Protein AF-A0A382I584-F1 (afdb_monomer_lite)

pLDDT: mean 84.05, std 13.61, range [37.41, 98.75]

InterPro domains:
  IPR018973 MrfA-like Zn-binding domain [PF09369] (284-383)
  IPR047721 DISARM protein DrmB [NF038324] (3-405)

Sequence (420 aa):
MGCPGRQPWQGGPGGTCGEEPLVVQRGASNVHYAQMESALDIPPGSDYDPAVSLGELIQTHGMFPALIACISPDGNENLAFRTVLETMLEDLTKQDVVATAEDIRRVAFGIWNVNQGNPPVPQGDQRIDWEEWLAFLKPQDGMHPRPNFITEQADLAGPNGAIHRGFLGPLSELIDSVVLARTLREIRVLKGFSRLYPPGDDPTGDGAEIRMVSPSLGRPMNWLPANETRGEGIFVQLNEEHLVEWENQGEVRERVDRVAGRLAGSRRAWLPAATPRLIAIHSLAHLLIRELIFECGYESASLRERLYVDDSEDTPMAGFLIYTASGTTEGSLGGLVRQGDPPRFARTVLSALHRATWCPADPVCSENAGGLDSLNFAACHACSLVSETSCEHSNLLLDRDLVVGELGLARNVVRAIQGG

Organism: NCBI:txid408172

Secondary structure (DSSP, 8-state):
----S--TT--S------SPPPP--TT-GGG-EEEEEEEE--TTTS---HHHHHHHHHHHSTTHHHHHHTB-TTS-B-HHHHHHHHHHHHHHHHTT----HHHHHHHHHHHHHHHTT-PPPPPS---HHHHHHHHHHS---S--SSTT-EEEEEPSS-STTSS-HHHHHHHHHHEEEEEEEEEEEEEEEEEEEESSS-SSB-TTSSSPBP-PBPSSSSS--SS--EEEEEEEEEEEEE-HHHHHHHHT-HHHHHHHHHHHHHHHTSS-TTSPP--HHHHHHHHHHHHHHHHHHHHH---TTSEEEEEEEE--SSS-EEEEEEEE----GGGTTTTTGGGGSTTHHHHHHHHHHHHHT--TTTTHHHHSEESGGG-EES--TTTT---TTT-TTTT-S--THHHHSTT-TTHHHHHHHHH-

Foldseek 3Di:
DFDQQDDPPFPDRHDGDPDDDDDDDDPPPQAKFFDKDKFWCDPPVNPPDLLNVVLVVLCPPPLLVVLLVQQDPVRDHDPSNVVSLVVSVVVCVVVVHDDDSVSSSVSSSQVSCVVVVRHDDDDDPDDRLLVVLVCQVPADDDDDPDLQWHKDWADQCPDPPLDDPLQVVLVCLWFVTKMKRLKIKMKMFTQAIFHNAHWDADPVDPRDTGDGDGPDSPDDDPDTDIDMAMWIKMKIATDPVLVVVLQPDPVLVVVQVVLQVLVVVDSPPVDDRRGLLVQQQLQLLQLLLVLLCVQLVPDLLQKAKDDNQDPDPVRHGRIMMIMTDHRDPVRNPCSRSVCSHPNNVSVSSLVSLLQLVDFPPPPCQQVAQDDPSSQEGSDDPRHGDTPLNRYPRSRGSYDSCCDRNCSHSSVSSNCSSVVD

Radius of gyration: 25.74 Å; chains: 1; bounding box: 71×54×65 Å

Structure (mmCIF, N/CA/C/O backbone):
data_AF-A0A382I584-F1
#
_entry.id   AF-A0A382I584-F1
#
loop_
_atom_site.group_PDB
_atom_site.id
_atom_site.type_symbol
_atom_site.label_atom_id
_atom_site.label_alt_id
_atom_site.label_comp_id
_atom_site.label_asym_id
_atom_site.label_entity_id
_atom_site.label_seq_id
_atom_site.pdbx_PDB_ins_code
_atom_site.Cartn_x
_atom_site.Cartn_y
_atom_site.Cartn_z
_atom_site.occupancy
_atom_site.B_iso_or_equiv
_atom_site.auth_seq_id
_atom_site.auth_comp_id
_atom_site.auth_asym_id
_atom_site.auth_atom_id
_atom_site.pdbx_PDB_model_num
ATOM 1 N N . MET A 1 1 ? -12.063 -23.395 -36.567 1.00 60.12 1 MET A N 1
ATOM 2 C CA . MET A 1 1 ? -11.094 -22.300 -36.804 1.00 60.12 1 MET A CA 1
ATOM 3 C C . MET A 1 1 ? -9.775 -22.745 -36.205 1.00 60.12 1 MET A C 1
ATOM 5 O O . MET A 1 1 ? -9.782 -23.108 -35.040 1.00 60.12 1 MET A O 1
ATOM 9 N N . GLY A 1 2 ? -8.698 -22.818 -36.988 1.00 70.31 2 GLY A N 1
ATOM 10 C CA . GLY A 1 2 ? -7.374 -23.175 -36.462 1.00 70.31 2 GLY A CA 1
ATOM 11 C C . GLY A 1 2 ? -6.705 -21.971 -35.801 1.00 70.31 2 GLY A C 1
ATOM 12 O O . GLY A 1 2 ? -6.900 -20.841 -36.254 1.00 70.31 2 GLY A O 1
ATOM 13 N N . CYS A 1 3 ? -5.936 -22.200 -34.736 1.00 75.88 3 CYS A N 1
ATOM 14 C CA . CYS A 1 3 ? -5.139 -21.154 -34.109 1.00 75.88 3 CYS A CA 1
ATOM 15 C C . CYS A 1 3 ? -3.955 -20.792 -35.028 1.00 75.88 3 CYS A C 1
ATOM 17 O O . CYS A 1 3 ? -3.163 -21.671 -35.369 1.00 75.88 3 CYS A O 1
ATOM 19 N N . PRO A 1 4 ? -3.783 -19.516 -35.418 1.00 74.69 4 PRO A N 1
ATOM 20 C CA . PRO A 1 4 ? -2.676 -19.092 -36.275 1.00 74.69 4 PRO A CA 1
ATOM 21 C C . PRO A 1 4 ? -1.325 -19.029 -35.540 1.00 74.69 4 PRO A C 1
ATOM 23 O O . PRO A 1 4 ? -0.392 -18.442 -36.074 1.00 74.69 4 PRO A O 1
ATOM 26 N N . GLY A 1 5 ? -1.240 -19.518 -34.294 1.00 77.00 5 GLY A N 1
ATOM 27 C CA . GLY A 1 5 ? -0.007 -19.567 -33.502 1.00 77.00 5 GLY A CA 1
ATOM 28 C C . GLY A 1 5 ? 0.675 -18.221 -33.272 1.00 77.00 5 GLY A C 1
ATOM 29 O O . GLY A 1 5 ? 1.883 -18.180 -33.056 1.00 77.00 5 GLY A O 1
ATOM 30 N N . ARG A 1 6 ? -0.082 -17.119 -33.327 1.00 75.56 6 ARG A N 1
ATOM 31 C CA . ARG A 1 6 ? 0.413 -15.758 -33.088 1.00 75.56 6 ARG A CA 1
ATOM 32 C C . ARG A 1 6 ? -0.366 -15.060 -31.990 1.00 75.56 6 ARG A C 1
ATOM 34 O O . ARG A 1 6 ? -1.564 -15.291 -31.816 1.00 75.56 6 ARG A O 1
ATOM 41 N N . GLN A 1 7 ? 0.310 -14.140 -31.317 1.00 76.75 7 GLN A N 1
ATOM 42 C CA . GLN A 1 7 ? -0.334 -13.212 -30.401 1.00 76.75 7 GLN A CA 1
ATOM 43 C C . GLN A 1 7 ? -1.055 -12.087 -31.170 1.00 76.75 7 GLN A C 1
ATOM 45 O O . GLN A 1 7 ? -0.609 -11.716 -32.257 1.00 76.75 7 GLN A O 1
ATOM 50 N N . PRO A 1 8 ? -2.138 -11.499 -30.621 1.00 76.25 8 PRO A N 1
ATOM 51 C CA . PRO A 1 8 ? -2.908 -10.446 -31.294 1.00 76.25 8 PRO A CA 1
ATOM 52 C C . PRO A 1 8 ? -2.110 -9.202 -31.725 1.00 76.25 8 PRO A C 1
ATOM 54 O O . PRO A 1 8 ? -2.468 -8.580 -32.71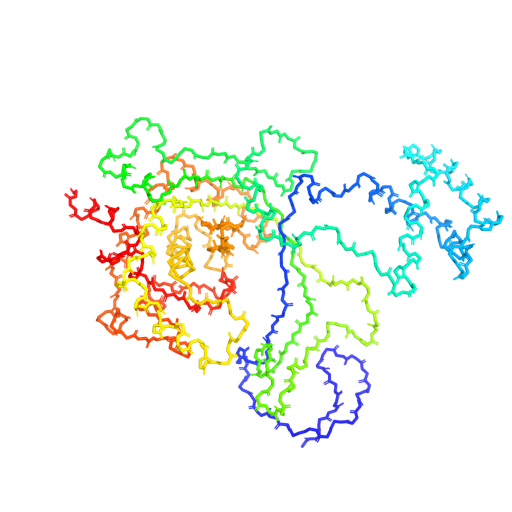9 1.00 76.25 8 PRO A O 1
ATOM 57 N N . TRP A 1 9 ? -1.043 -8.841 -31.003 1.00 76.00 9 TRP A N 1
ATOM 58 C CA . TRP A 1 9 ? -0.192 -7.672 -31.297 1.00 76.00 9 TRP A CA 1
ATOM 59 C C . TRP A 1 9 ? 1.015 -7.983 -32.194 1.00 76.00 9 TRP A C 1
ATOM 61 O O . TRP A 1 9 ? 1.757 -7.072 -32.555 1.00 76.00 9 TRP A O 1
ATOM 71 N N . GLN A 1 10 ? 1.253 -9.248 -32.555 1.00 75.12 10 GLN A N 1
ATOM 72 C CA . GLN A 1 10 ? 2.371 -9.610 -33.427 1.00 75.12 10 GLN A CA 1
ATOM 73 C C . GLN A 1 10 ? 2.007 -9.375 -34.899 1.00 75.12 10 GLN A C 1
ATOM 75 O O . GLN A 1 10 ? 1.052 -9.952 -35.423 1.00 75.12 10 GLN A O 1
ATOM 80 N N . GLY A 1 11 ? 2.803 -8.552 -35.587 1.00 65.94 11 GLY A N 1
ATOM 81 C CA . GLY A 1 11 ? 2.748 -8.411 -37.042 1.00 65.94 11 GLY A CA 1
ATOM 82 C C . GLY A 1 11 ? 3.527 -9.533 -37.736 1.00 65.94 11 GLY A C 1
ATOM 83 O O . GLY A 1 11 ? 4.703 -9.725 -37.445 1.00 65.94 11 GLY A O 1
ATOM 84 N N . GLY A 1 12 ? 2.890 -10.269 -38.654 1.00 66.94 12 GLY A N 1
ATOM 85 C CA . GLY A 1 12 ? 3.531 -11.318 -39.466 1.00 66.94 12 GLY A CA 1
ATOM 86 C C . GLY A 1 12 ? 2.749 -12.642 -39.542 1.00 66.94 12 GLY A C 1
ATOM 87 O O . GLY A 1 12 ? 1.692 -12.780 -38.907 1.00 66.94 12 GLY A O 1
ATOM 88 N N . PRO A 1 13 ? 3.224 -13.614 -40.351 1.00 58.31 13 PRO A N 1
ATOM 89 C CA . PRO A 1 13 ? 2.693 -14.973 -40.349 1.00 58.31 13 PRO A CA 1
ATOM 90 C C . PRO A 1 13 ? 3.084 -15.672 -39.039 1.00 58.31 13 PRO A C 1
ATOM 92 O O . PRO A 1 13 ? 4.256 -15.703 -38.672 1.00 58.31 13 PRO A O 1
ATOM 95 N N . GLY A 1 14 ? 2.095 -16.194 -38.313 1.00 61.84 14 GLY A N 1
ATOM 96 C CA . GLY A 1 14 ? 2.336 -17.006 -37.120 1.00 61.84 14 GLY A CA 1
ATOM 97 C C . GLY A 1 14 ? 2.718 -18.444 -37.471 1.00 61.84 14 GLY A C 1
ATOM 98 O O . GLY A 1 14 ? 2.548 -18.881 -38.611 1.00 61.84 14 GLY A O 1
ATOM 99 N N . GLY A 1 15 ? 3.254 -19.172 -36.491 1.00 66.75 15 GLY A N 1
ATOM 100 C CA . GLY A 1 15 ? 3.530 -20.603 -36.632 1.00 66.75 15 GLY A CA 1
ATOM 101 C C . GLY A 1 15 ? 2.253 -21.453 -36.615 1.00 66.75 15 GLY A C 1
ATOM 102 O O . GLY A 1 15 ? 1.153 -20.964 -36.370 1.00 66.75 15 GLY A O 1
ATOM 103 N N . THR A 1 16 ? 2.386 -22.759 -36.836 1.00 70.06 16 THR A N 1
ATOM 104 C CA . THR A 1 16 ? 1.284 -23.706 -36.613 1.00 70.06 16 THR A CA 1
ATOM 105 C C . THR A 1 16 ? 1.100 -23.944 -35.115 1.00 70.06 16 THR A C 1
ATOM 107 O O . THR A 1 16 ? 2.051 -24.330 -34.439 1.00 70.06 16 THR A O 1
ATOM 110 N N . CYS A 1 17 ? -0.111 -23.739 -34.595 1.00 74.31 17 CYS A N 1
ATOM 111 C CA . CYS A 1 17 ? -0.463 -24.046 -33.209 1.00 74.31 17 CYS A CA 1
ATOM 112 C C . CYS A 1 17 ? -1.375 -25.276 -33.174 1.00 74.31 17 CYS A C 1
ATOM 114 O O . CYS A 1 17 ? -2.428 -25.276 -33.812 1.00 74.31 17 CYS A O 1
ATOM 116 N N . GLY A 1 18 ? -0.934 -26.317 -32.464 1.00 77.25 18 GLY A N 1
ATOM 117 C CA . GLY A 1 18 ? -1.667 -27.575 -32.295 1.00 77.25 18 GLY A CA 1
ATOM 118 C C . GLY A 1 18 ? -2.585 -27.613 -31.072 1.00 77.25 18 GLY A C 1
ATOM 119 O O . GLY A 1 18 ? -3.195 -28.646 -30.826 1.00 77.25 18 GLY A O 1
ATOM 120 N N . GLU A 1 19 ? -2.672 -26.515 -30.320 1.00 78.62 19 GLU A N 1
ATOM 121 C CA . GLU A 1 19 ? -3.448 -26.437 -29.079 1.00 78.62 19 GLU A CA 1
ATOM 122 C C . GLU A 1 19 ? -4.952 -26.286 -29.338 1.00 78.62 19 GLU A C 1
ATOM 124 O O . GLU A 1 19 ? -5.384 -25.714 -30.349 1.00 78.62 19 GLU A O 1
ATOM 129 N N . GLU A 1 20 ? -5.760 -26.758 -28.389 1.00 80.44 20 GLU A N 1
ATOM 130 C CA . GLU A 1 20 ? -7.214 -26.639 -28.445 1.00 80.44 20 GLU A CA 1
ATOM 131 C C . GLU A 1 20 ? -7.670 -25.208 -28.086 1.00 80.44 20 GLU A C 1
ATOM 133 O O . GLU A 1 20 ? -7.242 -24.643 -27.076 1.00 80.44 20 GLU A O 1
ATOM 138 N N . PRO A 1 21 ? -8.533 -24.566 -28.899 1.00 79.75 21 PRO A N 1
ATOM 139 C CA . PRO A 1 21 ? -9.012 -23.223 -28.603 1.00 79.75 21 PRO A CA 1
ATOM 140 C C . PRO A 1 21 ? -9.973 -23.224 -27.408 1.00 79.75 21 PRO A C 1
ATOM 142 O O . PRO A 1 21 ? -11.046 -23.821 -27.459 1.00 79.75 21 PRO A O 1
ATOM 145 N N . LEU A 1 22 ? -9.631 -22.465 -26.367 1.00 81.44 22 LEU A N 1
ATOM 146 C CA . LEU A 1 22 ? -10.485 -22.260 -25.198 1.00 81.44 22 LEU A CA 1
ATOM 147 C C . LEU A 1 22 ? -11.344 -21.000 -25.350 1.00 81.44 22 LEU A C 1
ATOM 149 O O . LEU A 1 22 ? -10.863 -19.930 -25.732 1.00 81.44 22 LEU A O 1
ATOM 153 N N . VAL A 1 23 ? -12.635 -21.125 -25.037 1.00 83.31 23 VAL A N 1
ATOM 154 C CA . VAL A 1 23 ? -13.578 -20.001 -25.056 1.00 83.31 23 VAL A CA 1
ATOM 155 C C . VAL A 1 23 ? -13.530 -19.284 -23.713 1.00 83.31 23 VAL A C 1
ATOM 157 O O . VAL A 1 23 ? -13.780 -19.883 -22.672 1.00 83.31 23 VAL A O 1
ATOM 160 N N . VAL A 1 24 ? -13.254 -17.982 -23.749 1.00 83.31 24 VAL A N 1
ATOM 161 C CA . VAL A 1 24 ? -13.247 -17.106 -22.571 1.00 83.31 24 VAL A CA 1
ATOM 162 C C . VAL A 1 24 ? -14.185 -15.933 -22.821 1.00 83.31 24 VAL A C 1
ATOM 164 O O . VAL A 1 24 ? -14.294 -15.438 -23.947 1.00 83.31 24 VAL A O 1
ATOM 167 N N . GLN A 1 25 ? -14.873 -15.472 -21.777 1.00 85.00 25 GLN A N 1
ATOM 168 C CA . GLN A 1 25 ? -15.721 -14.290 -21.871 1.00 85.00 25 GLN A CA 1
ATOM 169 C C . GLN A 1 25 ? -14.880 -13.050 -22.207 1.00 85.00 25 GLN A C 1
ATOM 171 O O . GLN A 1 25 ? -13.847 -12.775 -21.594 1.00 85.00 25 GLN A O 1
ATOM 176 N N . ARG A 1 26 ? -15.348 -12.259 -23.177 1.00 75.62 26 ARG A N 1
ATOM 177 C CA . ARG A 1 26 ? -14.719 -10.986 -23.539 1.00 75.62 26 ARG A CA 1
ATOM 178 C C . ARG A 1 26 ? -14.757 -10.035 -22.337 1.00 75.62 26 ARG A C 1
ATOM 180 O O . ARG A 1 26 ? -15.843 -9.674 -21.891 1.00 75.62 26 ARG A O 1
ATOM 187 N N . GLY A 1 27 ? -13.582 -9.626 -21.860 1.00 71.56 27 GLY A N 1
ATOM 188 C CA . GLY A 1 27 ? -13.426 -8.762 -20.685 1.00 71.56 27 GLY A CA 1
ATOM 189 C C . GLY A 1 27 ? -13.262 -9.506 -19.357 1.00 71.56 27 GLY A C 1
ATOM 190 O O . GLY A 1 27 ? -13.186 -8.854 -18.324 1.00 71.56 27 GLY A O 1
ATOM 191 N N . ALA A 1 28 ? -13.198 -10.842 -19.359 1.00 76.19 28 ALA A N 1
ATOM 192 C CA . ALA A 1 28 ? -12.834 -11.575 -18.153 1.00 76.19 28 ALA A CA 1
ATOM 193 C C . ALA A 1 28 ? -11.391 -11.242 -17.733 1.00 76.19 28 ALA A C 1
ATOM 195 O O . ALA A 1 28 ? -10.489 -11.171 -18.571 1.00 76.19 28 ALA A O 1
ATOM 196 N N . SER A 1 29 ? -11.168 -11.064 -16.431 1.00 70.56 29 SER A N 1
ATOM 197 C CA . SER A 1 29 ? -9.855 -10.721 -15.866 1.00 70.56 29 SER A CA 1
ATOM 198 C C . SER A 1 29 ? -8.810 -11.824 -16.062 1.00 70.56 29 SER A C 1
ATOM 200 O O . SER A 1 29 ? -7.616 -11.549 -16.097 1.00 70.56 29 SER A O 1
ATOM 202 N N . ASN A 1 30 ? -9.242 -13.066 -16.299 1.00 76.31 30 ASN A N 1
ATOM 203 C CA . ASN A 1 30 ? -8.354 -14.188 -16.599 1.00 76.31 30 ASN A CA 1
ATOM 204 C C . ASN A 1 30 ? -7.835 -14.218 -18.048 1.00 76.31 30 ASN A C 1
ATOM 206 O O . ASN A 1 30 ? -7.076 -15.115 -18.411 1.00 76.31 30 ASN A O 1
ATOM 210 N N . VAL A 1 31 ? -8.209 -13.254 -18.897 1.00 78.94 31 VAL A N 1
ATOM 211 C CA . VAL A 1 31 ? -7.651 -13.146 -20.255 1.00 78.94 31 VAL A CA 1
ATOM 212 C C . VAL A 1 31 ? -6.184 -12.710 -20.216 1.00 78.94 31 VAL A C 1
ATOM 214 O O . VAL A 1 31 ? -5.423 -13.089 -21.109 1.00 78.94 31 VAL A O 1
ATOM 217 N N . HIS A 1 32 ? -5.781 -11.928 -19.209 1.00 82.12 32 HIS A N 1
ATOM 218 C CA . HIS A 1 32 ? -4.436 -11.371 -19.115 1.00 82.12 32 HIS A CA 1
ATOM 219 C C . HIS A 1 32 ? -4.048 -11.049 -17.665 1.00 82.12 32 HIS A C 1
ATOM 221 O O . HIS A 1 32 ? -4.571 -10.105 -17.078 1.00 82.12 32 HIS A O 1
ATOM 227 N N . TYR A 1 33 ? -3.066 -11.770 -17.128 1.00 83.00 33 TYR A N 1
ATOM 228 C CA . TYR A 1 33 ? -2.445 -11.473 -15.837 1.00 83.00 33 TYR A CA 1
ATOM 229 C C . TYR A 1 33 ? -1.103 -10.788 -16.074 1.00 83.00 33 TYR A C 1
ATOM 231 O O . TYR A 1 33 ? -0.099 -11.451 -16.341 1.00 83.00 33 TYR A O 1
ATOM 239 N N . ALA A 1 34 ? -1.088 -9.455 -16.028 1.00 84.44 34 ALA A N 1
ATOM 240 C CA . ALA A 1 34 ? 0.147 -8.690 -16.183 1.00 84.44 34 ALA A CA 1
ATOM 241 C C . ALA A 1 34 ? 1.109 -8.984 -15.025 1.00 84.44 34 ALA A C 1
ATOM 243 O O . ALA A 1 34 ? 0.693 -8.990 -13.872 1.00 84.44 34 ALA A O 1
ATOM 244 N N . GLN A 1 35 ? 2.381 -9.206 -15.344 1.00 85.19 35 GLN A N 1
ATOM 245 C CA . GLN A 1 35 ? 3.463 -9.305 -14.371 1.00 85.19 35 GLN A CA 1
ATOM 246 C C . GLN A 1 35 ? 4.250 -8.010 -14.387 1.00 85.19 35 GLN A C 1
ATOM 248 O O . GLN A 1 35 ? 4.993 -7.724 -15.334 1.00 85.19 35 GLN A O 1
ATOM 253 N N . MET A 1 36 ? 4.013 -7.218 -13.351 1.00 85.56 36 MET A N 1
ATOM 254 C CA . MET A 1 36 ? 4.632 -5.922 -13.151 1.00 85.56 36 MET A CA 1
ATOM 255 C C . MET A 1 36 ? 5.521 -5.984 -11.918 1.00 85.56 36 MET A C 1
ATOM 257 O O . MET A 1 36 ? 5.130 -6.587 -10.929 1.00 85.56 36 MET A O 1
ATOM 261 N N . GLU A 1 37 ? 6.671 -5.327 -11.982 1.00 86.88 37 GLU A N 1
ATOM 262 C CA . GLU A 1 37 ? 7.434 -4.955 -10.786 1.00 86.88 37 GLU A CA 1
ATOM 263 C C . GLU A 1 37 ? 7.417 -3.438 -10.690 1.00 86.88 37 GLU A C 1
ATOM 265 O O . GLU A 1 37 ? 7.383 -2.755 -11.723 1.00 86.88 37 GLU A O 1
ATOM 270 N N . SER A 1 38 ? 7.475 -2.905 -9.477 1.00 89.50 38 SER A N 1
ATOM 271 C CA . SER A 1 38 ? 7.644 -1.473 -9.275 1.00 89.50 38 SER A CA 1
ATOM 272 C C . SER A 1 38 ? 8.639 -1.152 -8.176 1.00 89.50 38 SER A C 1
ATOM 274 O O . SER A 1 38 ? 8.807 -1.917 -7.226 1.00 89.50 38 SER A O 1
ATOM 276 N N . ALA A 1 39 ? 9.290 -0.004 -8.328 1.00 90.50 39 ALA A N 1
ATOM 277 C CA . ALA A 1 39 ? 10.227 0.540 -7.361 1.00 90.50 39 ALA A CA 1
ATOM 278 C C . ALA A 1 39 ? 10.077 2.061 -7.279 1.00 90.50 39 ALA A C 1
ATOM 280 O O . ALA A 1 39 ? 9.806 2.727 -8.290 1.00 90.50 39 ALA A O 1
ATOM 281 N N . LEU A 1 40 ? 10.275 2.601 -6.081 1.00 90.06 40 LEU A N 1
ATOM 282 C CA . LEU A 1 40 ? 10.425 4.032 -5.860 1.00 90.06 40 LEU A CA 1
ATOM 283 C C . LEU A 1 40 ? 11.849 4.478 -6.220 1.00 90.06 40 LEU A C 1
ATOM 285 O O . LEU A 1 40 ? 12.838 3.811 -5.930 1.00 90.06 40 LEU A O 1
ATOM 289 N N . ASP A 1 41 ? 11.956 5.638 -6.854 1.00 86.19 41 ASP A N 1
ATOM 290 C CA . ASP A 1 41 ? 13.223 6.290 -7.177 1.00 86.19 41 ASP A CA 1
ATOM 291 C C . ASP A 1 41 ? 13.707 7.101 -5.965 1.00 86.19 41 ASP A C 1
ATOM 293 O O . ASP A 1 41 ? 13.395 8.287 -5.858 1.00 86.19 41 ASP A O 1
ATOM 297 N N . ILE A 1 42 ? 14.419 6.434 -5.047 1.00 80.19 42 ILE A N 1
ATOM 298 C CA . ILE A 1 42 ? 14.951 6.965 -3.778 1.00 80.19 42 ILE A CA 1
ATOM 299 C C . ILE A 1 42 ? 16.474 7.252 -3.805 1.00 80.19 42 ILE A C 1
ATOM 301 O O . ILE A 1 42 ? 17.284 6.335 -3.636 1.00 80.19 42 ILE A O 1
ATOM 305 N N . PRO A 1 43 ? 16.909 8.520 -3.916 1.00 65.38 43 PRO A N 1
ATOM 306 C CA . PRO A 1 43 ? 18.312 8.915 -3.771 1.00 65.38 43 PRO A CA 1
ATOM 307 C C . PRO A 1 43 ? 18.908 8.640 -2.372 1.00 65.38 43 PRO A C 1
ATOM 309 O O . PRO A 1 43 ? 18.201 8.792 -1.374 1.00 65.38 43 PRO A O 1
ATOM 312 N N . PRO A 1 44 ? 20.212 8.314 -2.233 1.00 57.22 44 PRO A N 1
ATOM 313 C CA . PRO A 1 44 ? 21.181 8.067 -3.294 1.00 57.22 44 PRO A CA 1
ATOM 314 C C . PRO A 1 44 ? 21.222 6.609 -3.777 1.00 57.22 44 PRO A C 1
ATOM 316 O O . PRO A 1 44 ? 22.003 6.281 -4.660 1.00 57.22 44 PRO A O 1
ATOM 319 N N . GLY A 1 45 ? 20.401 5.710 -3.225 1.00 52.53 45 GLY A N 1
ATOM 320 C CA . GLY A 1 45 ? 20.342 4.312 -3.682 1.00 52.53 45 GLY A CA 1
ATOM 321 C C . GLY A 1 45 ? 19.840 4.190 -5.125 1.00 52.53 45 GLY A C 1
ATOM 322 O O . GLY A 1 45 ? 20.357 3.400 -5.910 1.00 52.53 45 GLY A O 1
ATOM 323 N N . SER A 1 46 ? 18.891 5.049 -5.494 1.00 49.34 46 SER A N 1
ATOM 324 C CA . SER A 1 46 ? 18.427 5.272 -6.861 1.00 49.34 46 SER A CA 1
ATOM 325 C C . SER A 1 46 ? 19.148 6.420 -7.557 1.00 49.34 46 SER A C 1
ATOM 327 O O . SER A 1 46 ? 18.811 6.731 -8.709 1.00 49.34 46 SER A O 1
ATOM 329 N N . ASP A 1 47 ? 20.115 7.067 -6.881 1.00 47.41 47 ASP A N 1
ATOM 330 C CA . ASP A 1 47 ? 20.996 7.967 -7.598 1.00 47.41 47 ASP A CA 1
ATOM 331 C C . ASP A 1 47 ? 21.663 7.128 -8.660 1.00 47.41 47 ASP A C 1
ATOM 333 O O . ASP A 1 47 ? 22.547 6.306 -8.441 1.00 47.41 47 ASP A O 1
ATOM 337 N N . TYR A 1 48 ? 21.198 7.380 -9.865 1.00 42.62 48 TYR A N 1
ATOM 338 C CA . TYR A 1 48 ? 22.028 7.446 -11.026 1.00 42.62 48 TYR A CA 1
ATOM 339 C C . TYR A 1 48 ? 23.399 7.970 -10.601 1.00 42.62 48 TYR A C 1
ATOM 341 O O . TYR A 1 48 ? 23.567 9.164 -10.331 1.00 42.62 48 TYR A O 1
ATOM 349 N N . ASP A 1 49 ? 24.346 7.038 -10.495 1.00 41.97 49 ASP A N 1
ATOM 350 C CA . ASP A 1 49 ? 25.758 7.324 -10.308 1.00 41.97 49 ASP A CA 1
ATOM 351 C C . ASP A 1 49 ? 26.081 8.514 -11.236 1.00 41.97 49 ASP A C 1
ATOM 353 O O . ASP A 1 49 ? 25.661 8.525 -12.400 1.00 41.97 49 ASP A O 1
ATOM 357 N N . PRO A 1 50 ? 26.788 9.558 -10.792 1.00 41.75 50 PRO A N 1
ATOM 358 C CA . PRO A 1 50 ? 27.373 10.526 -11.711 1.00 41.75 50 PRO A CA 1
ATOM 359 C C . PRO A 1 50 ? 28.140 9.828 -12.849 1.00 41.75 50 PRO A C 1
ATOM 361 O O . PRO A 1 50 ? 28.190 10.346 -13.967 1.00 41.75 50 PRO A O 1
ATOM 364 N N . ALA A 1 51 ? 28.633 8.606 -12.611 1.00 44.22 51 ALA A N 1
ATOM 365 C CA . ALA A 1 51 ? 29.181 7.716 -13.620 1.00 44.22 51 ALA A CA 1
ATOM 366 C C . ALA A 1 51 ? 28.163 6.995 -14.527 1.00 44.22 51 ALA A C 1
ATOM 368 O O . ALA A 1 51 ? 28.575 6.426 -15.529 1.00 44.22 51 ALA A O 1
ATOM 369 N N . VAL A 1 52 ? 26.860 7.021 -14.241 1.00 47.66 52 VAL A N 1
ATOM 370 C CA . VAL A 1 52 ? 25.771 6.658 -15.165 1.00 47.66 52 VAL A CA 1
ATOM 371 C C . VAL A 1 52 ? 25.431 7.850 -16.081 1.00 47.66 52 VAL A C 1
ATOM 373 O O . VAL A 1 52 ? 25.179 7.598 -17.250 1.00 47.66 52 VAL A O 1
ATOM 376 N N . SER A 1 53 ? 25.579 9.130 -15.671 1.00 53.22 53 SER A N 1
ATOM 377 C CA . SER A 1 53 ? 25.597 10.281 -16.633 1.00 53.22 53 SER A CA 1
ATOM 378 C C . SER A 1 53 ? 26.805 10.252 -17.495 1.00 53.22 53 SER A C 1
ATOM 380 O O . SER A 1 53 ? 26.715 10.403 -18.709 1.00 53.22 53 SER A O 1
ATOM 382 N N . LEU A 1 54 ? 27.940 10.036 -16.852 1.00 62.25 54 LEU A N 1
ATOM 383 C CA . LEU A 1 54 ? 29.162 9.792 -17.561 1.00 62.25 54 LEU A CA 1
ATOM 384 C C . LEU A 1 54 ? 28.992 8.568 -18.451 1.00 62.25 54 LEU A C 1
ATOM 386 O O . LEU A 1 54 ? 29.380 8.623 -19.598 1.00 62.25 54 LEU A O 1
ATOM 390 N N . GLY A 1 55 ? 28.346 7.509 -17.970 1.00 66.38 55 GLY A N 1
ATOM 391 C CA . GLY A 1 55 ? 28.109 6.264 -18.683 1.00 66.38 55 GLY A CA 1
ATOM 392 C C . GLY A 1 55 ? 27.187 6.419 -19.881 1.00 66.38 55 GLY A C 1
ATOM 393 O O . GLY A 1 55 ? 27.468 5.829 -20.913 1.00 66.38 55 GLY A O 1
ATOM 394 N N . GLU A 1 56 ? 26.135 7.226 -19.796 1.00 64.94 56 GLU A N 1
ATOM 395 C CA . GLU A 1 56 ? 25.259 7.573 -20.916 1.00 64.94 56 GLU A CA 1
ATOM 396 C C . GLU A 1 56 ? 25.961 8.511 -21.903 1.00 64.94 56 GLU A C 1
ATOM 398 O O . GLU A 1 56 ? 25.892 8.284 -23.108 1.00 64.94 56 GLU A O 1
ATOM 403 N N . LEU A 1 57 ? 26.706 9.514 -21.428 1.00 74.69 57 LEU A N 1
ATOM 404 C CA . LEU A 1 57 ? 27.534 10.386 -22.274 1.00 74.69 57 LEU A CA 1
ATOM 405 C C . LEU A 1 57 ? 28.642 9.596 -22.987 1.00 74.69 57 LEU A C 1
ATOM 407 O O . LEU A 1 57 ? 28.892 9.792 -24.172 1.00 74.69 57 LEU A O 1
ATOM 411 N N . ILE A 1 58 ? 29.260 8.647 -22.285 1.00 81.75 58 ILE A N 1
ATOM 412 C CA . ILE A 1 58 ? 30.230 7.687 -22.810 1.00 81.75 58 ILE A CA 1
ATOM 413 C C . ILE A 1 58 ? 29.538 6.799 -23.843 1.00 81.75 58 ILE A C 1
ATOM 415 O O . ILE A 1 58 ? 30.042 6.675 -24.949 1.00 81.75 58 ILE A O 1
ATOM 419 N N . GLN A 1 59 ? 28.375 6.223 -23.534 1.00 81.31 59 GLN A N 1
ATOM 420 C CA . GLN A 1 59 ? 27.654 5.318 -24.437 1.00 81.31 59 GLN A CA 1
ATOM 421 C C . GLN A 1 59 ? 27.139 6.008 -25.703 1.00 81.31 59 GLN A C 1
ATOM 423 O O . GLN A 1 59 ? 27.109 5.399 -26.773 1.00 81.31 59 GLN A O 1
ATOM 428 N N . THR A 1 60 ? 26.734 7.272 -25.593 1.00 78.62 60 THR A N 1
ATOM 429 C CA . THR A 1 60 ? 26.256 8.090 -26.718 1.00 78.62 60 THR A CA 1
ATOM 430 C C . THR A 1 60 ? 27.395 8.694 -27.539 1.00 78.62 60 THR A C 1
ATOM 432 O O . THR A 1 60 ? 27.165 9.158 -28.658 1.00 78.62 60 THR A O 1
ATOM 435 N N . HIS A 1 61 ? 28.631 8.648 -27.036 1.00 86.19 61 HIS A N 1
ATOM 436 C CA . HIS A 1 61 ? 29.808 9.117 -27.750 1.00 86.19 61 HIS A CA 1
ATOM 437 C C . HIS A 1 61 ? 30.023 8.323 -29.049 1.00 86.19 61 HIS A C 1
ATOM 439 O O . HIS A 1 61 ? 30.030 7.091 -29.057 1.00 86.19 61 HIS A O 1
ATOM 445 N N . GLY A 1 62 ? 30.283 9.014 -30.164 1.00 85.06 62 GLY A N 1
ATOM 446 C CA . GLY A 1 62 ? 30.371 8.384 -31.492 1.00 85.06 62 GLY A CA 1
ATOM 447 C C . GLY A 1 62 ? 31.458 7.307 -31.631 1.00 85.06 62 GLY A C 1
ATOM 448 O O . GLY A 1 62 ? 31.354 6.431 -32.486 1.00 85.06 62 GLY A O 1
ATOM 449 N N . MET A 1 63 ? 32.484 7.343 -30.774 1.00 88.75 63 MET A N 1
ATOM 450 C CA . MET A 1 63 ? 33.568 6.349 -30.745 1.00 88.75 63 MET A CA 1
ATOM 451 C C . MET A 1 63 ? 33.296 5.142 -29.833 1.00 88.75 63 MET A C 1
ATOM 453 O O . MET A 1 63 ? 34.047 4.168 -29.878 1.00 88.75 63 MET A O 1
ATOM 457 N N . PHE A 1 64 ? 32.230 5.159 -29.031 1.00 88.88 64 PHE A N 1
ATOM 458 C CA . PHE A 1 64 ? 31.948 4.099 -28.062 1.00 88.88 64 PHE A CA 1
ATOM 459 C C . PHE A 1 64 ? 31.718 2.710 -28.687 1.00 88.88 64 PHE A C 1
ATOM 461 O O . PHE A 1 64 ? 32.289 1.738 -28.187 1.00 88.88 64 PHE A O 1
ATOM 468 N N . PRO A 1 65 ? 31.001 2.562 -29.822 1.00 86.50 65 PRO A N 1
ATOM 469 C CA . PRO A 1 65 ? 30.883 1.261 -30.483 1.00 86.50 65 PRO A CA 1
ATOM 470 C C . PRO A 1 65 ? 32.234 0.694 -30.943 1.00 86.50 65 PRO A C 1
ATOM 472 O O . PRO A 1 65 ? 32.462 -0.513 -30.858 1.00 86.50 65 PRO A O 1
ATOM 475 N N . ALA A 1 66 ? 33.144 1.561 -31.404 1.00 88.56 66 ALA A N 1
ATOM 476 C CA . ALA A 1 66 ? 34.491 1.161 -31.803 1.00 88.56 66 ALA A CA 1
ATOM 477 C C . ALA A 1 66 ? 35.324 0.728 -30.589 1.00 88.56 66 ALA A C 1
ATOM 479 O O . ALA A 1 66 ? 36.029 -0.274 -30.662 1.00 88.56 66 ALA A O 1
ATOM 480 N N . LEU A 1 67 ? 35.182 1.428 -29.459 1.00 92.38 67 LEU A N 1
ATOM 481 C CA . LEU A 1 67 ? 35.836 1.074 -28.202 1.00 92.38 67 LEU A CA 1
ATOM 482 C C . LEU A 1 67 ? 35.445 -0.340 -27.737 1.00 92.38 67 LEU A C 1
ATOM 484 O O . LEU A 1 67 ? 36.325 -1.145 -27.444 1.00 92.38 67 LEU A O 1
ATOM 488 N N . ILE A 1 68 ? 34.147 -0.675 -27.746 1.00 90.38 68 ILE A N 1
ATOM 489 C CA . ILE A 1 68 ? 33.651 -2.024 -27.408 1.00 90.38 68 ILE A CA 1
ATOM 490 C C . ILE A 1 68 ? 34.203 -3.082 -28.372 1.00 90.38 68 ILE A C 1
ATOM 492 O O . ILE A 1 68 ? 34.625 -4.153 -27.939 1.00 90.38 68 ILE A O 1
ATOM 496 N N . ALA A 1 69 ? 34.226 -2.786 -29.675 1.00 87.31 69 ALA A N 1
ATOM 497 C CA . ALA A 1 69 ? 34.728 -3.707 -30.696 1.00 87.31 69 ALA A CA 1
ATOM 498 C C . ALA A 1 69 ? 36.239 -3.983 -30.577 1.00 87.31 69 ALA A C 1
ATOM 500 O O . ALA A 1 69 ? 36.721 -4.997 -31.083 1.00 87.31 69 ALA A O 1
ATOM 501 N N . CYS A 1 70 ? 36.989 -3.100 -29.912 1.00 91.38 70 CYS A N 1
ATOM 502 C CA . CYS A 1 70 ? 38.407 -3.290 -29.637 1.00 91.38 70 CYS A CA 1
ATOM 503 C C . CYS A 1 70 ? 38.687 -4.158 -28.399 1.00 91.38 70 CYS A C 1
ATOM 505 O O . CYS A 1 70 ? 39.849 -4.497 -28.182 1.00 91.38 70 CYS A O 1
ATOM 507 N N . ILE A 1 71 ? 37.683 -4.536 -27.603 1.00 89.38 71 ILE A N 1
ATOM 508 C CA . ILE A 1 71 ? 37.876 -5.467 -26.483 1.00 89.38 71 ILE A CA 1
ATOM 509 C C . ILE A 1 71 ? 38.087 -6.875 -27.046 1.00 89.38 71 ILE A C 1
ATOM 511 O O . ILE A 1 71 ? 37.286 -7.377 -27.838 1.00 89.38 71 ILE A O 1
ATOM 515 N N . SER A 1 72 ? 39.189 -7.509 -26.653 1.00 83.62 72 SER A N 1
ATOM 516 C CA . SER A 1 72 ? 39.549 -8.841 -27.139 1.00 83.62 72 SER A CA 1
ATOM 517 C C . SER A 1 72 ? 38.554 -9.901 -26.625 1.00 83.62 72 SER A C 1
ATOM 519 O O . SER A 1 72 ? 37.961 -9.708 -25.564 1.00 83.62 72 SER A O 1
ATOM 521 N N . PRO A 1 73 ? 38.349 -11.035 -27.327 1.00 79.75 73 PRO A N 1
ATOM 522 C CA . PRO A 1 73 ? 37.385 -12.068 -26.913 1.00 79.75 73 PRO A CA 1
ATOM 523 C C . PRO A 1 73 ? 37.632 -12.669 -25.521 1.00 79.75 73 PRO A C 1
ATOM 525 O O . PRO A 1 73 ? 36.717 -13.201 -24.906 1.00 79.75 73 PRO A O 1
ATOM 528 N N . ASP A 1 74 ? 38.867 -12.591 -25.034 1.00 80.81 74 ASP A N 1
ATOM 529 C CA . ASP A 1 74 ? 39.314 -13.010 -23.705 1.00 80.81 74 ASP A CA 1
ATOM 530 C C . ASP A 1 74 ? 39.144 -11.918 -22.628 1.00 80.81 74 ASP A C 1
ATOM 532 O O . ASP A 1 74 ? 39.575 -12.109 -21.494 1.00 80.81 74 ASP A O 1
ATOM 536 N N . GLY A 1 75 ? 38.522 -10.782 -22.965 1.00 81.75 75 GLY A N 1
ATOM 537 C CA . GLY A 1 75 ? 38.272 -9.673 -22.043 1.00 81.75 75 GLY A CA 1
ATOM 538 C C . GLY A 1 75 ? 39.484 -8.772 -21.804 1.00 81.75 75 GLY A C 1
ATOM 539 O O . GLY A 1 75 ? 39.497 -8.026 -20.830 1.00 81.75 75 GLY A O 1
ATOM 540 N N . ASN A 1 76 ? 40.501 -8.821 -22.672 1.00 85.75 76 ASN A N 1
ATOM 541 C CA . ASN A 1 76 ? 41.730 -8.040 -22.516 1.00 85.75 76 ASN A CA 1
ATOM 542 C C . ASN A 1 76 ? 41.794 -6.793 -23.416 1.00 85.75 76 ASN A C 1
ATOM 544 O O . ASN A 1 76 ? 41.364 -6.793 -24.577 1.00 85.75 76 ASN A O 1
ATOM 548 N N . GLU A 1 77 ? 42.425 -5.735 -22.898 1.00 88.00 77 GLU A N 1
ATOM 549 C CA . GLU A 1 77 ? 42.721 -4.506 -23.643 1.00 88.00 77 GLU A CA 1
ATOM 550 C C . GLU A 1 77 ? 43.841 -4.724 -24.675 1.00 88.00 77 GLU A C 1
ATOM 552 O O . GLU A 1 77 ? 44.967 -5.097 -24.331 1.00 88.00 77 GLU A O 1
ATOM 557 N N . ASN A 1 78 ? 43.584 -4.406 -25.946 1.00 85.25 78 ASN A N 1
ATOM 558 C CA . ASN A 1 78 ? 44.625 -4.360 -26.978 1.00 85.25 78 ASN A CA 1
ATOM 559 C C . ASN A 1 78 ? 45.109 -2.918 -27.242 1.00 85.25 78 ASN A C 1
ATOM 561 O O . ASN A 1 78 ? 44.654 -1.956 -26.622 1.00 85.25 78 ASN A O 1
ATOM 565 N N . LEU A 1 79 ? 46.079 -2.762 -28.149 1.00 87.88 79 LEU A N 1
ATOM 566 C CA . LEU A 1 79 ? 46.627 -1.445 -28.492 1.00 87.88 79 LEU A CA 1
ATOM 567 C C . LEU A 1 79 ? 45.552 -0.507 -29.065 1.00 87.88 79 LEU A C 1
ATOM 569 O O . LEU A 1 79 ? 45.519 0.663 -28.703 1.00 87.88 79 LEU A O 1
ATOM 573 N N . ALA A 1 80 ? 44.652 -1.030 -29.904 1.00 87.75 80 ALA A N 1
ATOM 574 C CA . ALA A 1 80 ? 43.572 -0.248 -30.499 1.00 87.75 80 ALA A CA 1
ATOM 575 C C . ALA A 1 80 ? 42.582 0.257 -29.438 1.00 87.75 80 ALA A C 1
ATOM 577 O O . ALA A 1 80 ? 42.187 1.419 -29.487 1.00 87.75 80 ALA A O 1
ATOM 578 N N . PHE A 1 81 ? 42.253 -0.570 -28.440 1.00 91.88 81 PHE A N 1
ATOM 579 C CA . PHE A 1 81 ? 41.412 -0.178 -27.308 1.00 91.88 81 PHE A CA 1
ATOM 580 C C . PHE A 1 81 ? 42.012 1.015 -26.563 1.00 91.88 81 PHE A C 1
ATOM 582 O O . PHE A 1 81 ? 41.324 2.008 -26.349 1.00 91.88 81 PHE A O 1
ATOM 589 N N . ARG A 1 82 ? 43.310 0.957 -26.236 1.00 91.94 82 ARG A N 1
ATOM 590 C CA . ARG A 1 82 ? 44.006 2.054 -25.543 1.00 91.94 82 ARG A CA 1
ATOM 591 C C . ARG A 1 82 ? 44.012 3.346 -26.357 1.00 91.94 82 ARG A C 1
ATOM 593 O O . ARG A 1 82 ? 43.722 4.400 -25.807 1.00 91.94 82 ARG A O 1
ATOM 600 N N . THR A 1 83 ? 44.253 3.265 -27.665 1.00 91.19 83 THR A N 1
ATOM 601 C CA . THR A 1 83 ? 44.232 4.444 -28.545 1.00 91.19 83 THR A CA 1
ATOM 602 C C . THR A 1 83 ? 42.839 5.078 -28.646 1.00 91.19 83 THR A C 1
ATOM 604 O O . THR A 1 83 ? 42.713 6.300 -28.564 1.00 91.19 83 THR A O 1
ATOM 607 N N . VAL A 1 84 ? 41.779 4.274 -28.796 1.00 92.00 84 VAL A N 1
ATOM 608 C CA . VAL A 1 84 ? 40.395 4.783 -28.846 1.00 92.00 84 VAL A CA 1
ATOM 609 C C . VAL A 1 84 ? 39.973 5.362 -27.493 1.00 92.00 84 VAL A C 1
ATOM 611 O O . VAL A 1 84 ? 39.344 6.416 -27.459 1.00 92.00 84 VAL A O 1
ATOM 614 N N . LEU A 1 85 ? 40.363 4.721 -26.387 1.00 93.88 85 LEU A N 1
ATOM 615 C CA . LEU A 1 85 ? 40.119 5.191 -25.022 1.00 93.88 85 LEU A CA 1
ATOM 616 C C . LEU A 1 85 ? 40.747 6.569 -24.773 1.00 93.88 85 LEU A C 1
ATOM 618 O O . LEU A 1 85 ? 40.063 7.468 -24.294 1.00 93.88 85 LEU A O 1
ATOM 622 N N . GLU A 1 86 ? 42.027 6.739 -25.115 1.00 93.00 86 GLU A N 1
ATOM 623 C CA . GLU A 1 86 ? 42.754 8.007 -24.955 1.00 93.00 86 GLU A CA 1
ATOM 624 C C . GLU A 1 86 ? 42.113 9.124 -25.786 1.00 93.00 86 GLU A C 1
ATOM 626 O O . GLU A 1 86 ? 41.815 10.194 -25.260 1.00 93.00 86 GLU A O 1
ATOM 631 N N . THR A 1 87 ? 41.799 8.845 -27.055 1.00 91.88 87 THR A N 1
ATOM 632 C CA . THR A 1 87 ? 41.157 9.822 -27.953 1.00 91.88 87 THR A CA 1
ATOM 633 C C . THR A 1 87 ? 39.765 10.215 -27.443 1.00 91.88 87 THR A C 1
ATOM 635 O O . THR A 1 87 ? 39.378 11.380 -27.482 1.00 91.88 87 THR A O 1
ATOM 638 N N . MET A 1 88 ? 39.000 9.246 -26.935 1.00 92.69 88 MET A N 1
ATOM 639 C CA . MET A 1 88 ? 37.665 9.481 -26.387 1.00 92.69 88 MET A CA 1
ATOM 640 C C . MET A 1 88 ? 37.708 10.290 -25.089 1.00 92.69 88 MET A C 1
ATOM 642 O O . MET A 1 88 ? 36.876 11.173 -24.896 1.00 92.69 88 MET A O 1
ATOM 646 N N . LEU A 1 89 ? 38.690 10.038 -24.223 1.00 92.38 89 LEU A N 1
ATOM 647 C CA . LEU A 1 89 ? 38.902 10.826 -23.012 1.00 92.38 89 LEU A CA 1
ATOM 648 C C . LEU A 1 89 ? 39.249 12.285 -23.344 1.00 92.38 89 LEU A C 1
ATOM 650 O O . LEU A 1 89 ? 38.703 13.201 -22.726 1.00 92.38 89 LEU A O 1
ATOM 654 N N . GLU A 1 90 ? 40.110 12.515 -24.339 1.00 91.88 90 GLU A N 1
ATOM 655 C CA . GLU A 1 90 ? 40.435 13.866 -24.811 1.00 91.88 90 GLU A CA 1
ATOM 656 C C . GLU A 1 90 ? 39.201 14.606 -25.344 1.00 91.88 90 GLU A C 1
ATOM 658 O O . GLU A 1 90 ? 38.999 15.779 -25.024 1.00 91.88 90 GLU A O 1
ATOM 663 N N . ASP A 1 91 ? 38.360 13.939 -26.135 1.00 89.81 91 ASP A N 1
ATOM 664 C CA . ASP A 1 91 ? 37.165 14.551 -26.724 1.00 89.81 91 ASP A CA 1
ATOM 665 C C . ASP A 1 91 ? 36.065 14.843 -25.699 1.00 89.81 91 ASP A C 1
ATOM 667 O O . ASP A 1 91 ? 35.408 15.881 -25.800 1.00 89.81 91 ASP A O 1
ATOM 671 N N . LEU A 1 92 ? 35.896 13.985 -24.689 1.00 84.94 92 LEU A N 1
ATOM 672 C CA . LEU A 1 92 ? 35.005 14.246 -23.555 1.00 84.94 92 LEU A CA 1
ATOM 673 C C . LEU A 1 92 ? 35.511 15.429 -22.717 1.00 84.94 92 LEU A C 1
ATOM 675 O O . LEU A 1 92 ? 34.732 16.312 -22.361 1.00 84.94 92 LEU A O 1
ATOM 679 N N . THR A 1 93 ? 36.826 15.512 -22.490 1.00 87.50 93 THR A N 1
ATOM 680 C CA . THR A 1 93 ? 37.438 16.629 -21.751 1.00 87.50 93 THR A CA 1
ATOM 681 C C . THR A 1 93 ? 37.236 17.967 -22.471 1.00 87.50 93 THR A C 1
ATOM 683 O O . THR A 1 93 ? 36.956 18.976 -21.830 1.00 87.50 93 THR A O 1
ATOM 686 N N . LYS A 1 94 ? 37.317 17.997 -23.812 1.00 87.94 94 LYS A N 1
ATOM 687 C CA . LYS A 1 94 ? 37.036 19.205 -24.621 1.00 87.94 94 LYS A CA 1
ATOM 688 C C . LYS A 1 94 ? 35.575 19.662 -24.556 1.00 87.94 94 LYS A C 1
ATOM 690 O O . LYS A 1 94 ? 35.293 20.802 -24.911 1.00 87.94 94 LYS A O 1
ATOM 695 N N . GLN A 1 95 ? 34.661 18.780 -24.162 1.00 80.38 95 GLN A N 1
ATOM 696 C CA . GLN A 1 95 ? 33.228 19.054 -24.017 1.00 80.38 95 GLN A CA 1
ATOM 697 C C . GLN A 1 95 ? 32.847 19.406 -22.570 1.00 80.38 95 GLN A C 1
ATOM 699 O O . GLN A 1 95 ? 31.671 19.344 -22.222 1.00 80.38 95 GLN A O 1
ATOM 704 N N . ASP A 1 96 ? 33.830 19.747 -21.729 1.00 77.94 96 ASP A N 1
ATOM 705 C CA . ASP A 1 96 ? 33.662 20.018 -20.296 1.00 77.94 96 ASP A CA 1
ATOM 706 C C . ASP A 1 96 ? 33.048 18.837 -19.508 1.00 77.94 96 ASP A C 1
ATOM 708 O O . ASP A 1 96 ? 32.479 19.015 -18.428 1.00 77.94 96 ASP A O 1
ATOM 712 N N . VAL A 1 9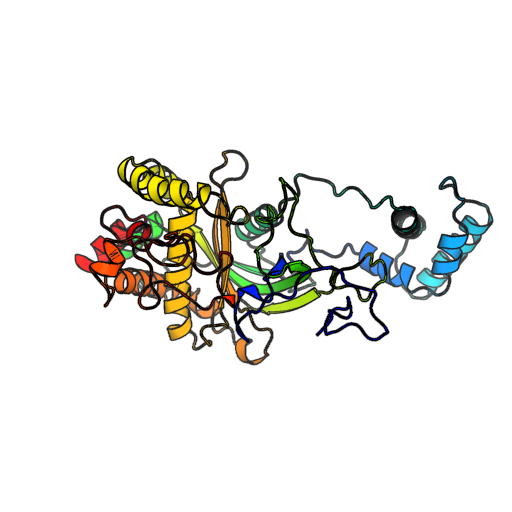7 ? 33.185 17.602 -20.014 1.00 77.00 97 VAL A N 1
ATOM 713 C CA . VAL A 1 97 ? 32.764 16.384 -19.307 1.00 77.00 97 VAL A CA 1
ATOM 714 C C . VAL A 1 97 ? 33.900 15.903 -18.405 1.00 77.00 97 VAL A C 1
ATOM 716 O O . VAL A 1 97 ? 34.987 15.559 -18.871 1.00 77.00 97 VAL A O 1
ATOM 719 N N . VAL A 1 98 ? 33.643 15.834 -17.098 1.00 79.81 98 VAL A N 1
ATOM 720 C CA . VAL A 1 98 ? 34.606 15.329 -16.108 1.00 79.81 98 VAL A CA 1
ATOM 721 C C . VAL A 1 98 ? 34.572 13.796 -16.100 1.00 79.81 98 VAL A C 1
ATOM 723 O O . VAL A 1 98 ? 33.725 13.200 -15.439 1.00 79.81 98 VAL A O 1
ATOM 726 N N . ALA A 1 99 ? 35.482 13.160 -16.847 1.00 81.81 99 ALA A N 1
ATOM 727 C CA . ALA A 1 99 ? 35.628 11.703 -16.948 1.00 81.81 99 ALA A CA 1
ATOM 728 C C . ALA A 1 99 ? 37.064 11.252 -16.648 1.00 81.81 99 ALA A C 1
ATOM 730 O O . ALA A 1 99 ? 38.014 11.976 -16.946 1.00 81.81 99 ALA A O 1
ATOM 731 N N . THR A 1 100 ? 37.248 10.030 -16.141 1.00 87.88 100 THR A N 1
ATOM 732 C CA . THR A 1 100 ? 38.562 9.366 -16.107 1.00 87.88 100 THR A CA 1
ATOM 733 C C . THR A 1 100 ? 38.634 8.206 -17.100 1.00 87.88 100 THR A C 1
ATOM 735 O O . THR A 1 100 ? 37.619 7.658 -17.531 1.00 87.88 100 THR A O 1
ATOM 738 N N . ALA A 1 101 ? 39.852 7.778 -17.448 1.00 86.56 101 ALA A N 1
ATOM 739 C CA . ALA A 1 101 ? 40.048 6.574 -18.258 1.00 86.56 101 ALA A CA 1
ATOM 740 C C . ALA A 1 101 ? 39.426 5.325 -17.601 1.00 86.56 101 ALA A C 1
ATOM 742 O O . ALA A 1 101 ? 38.954 4.432 -18.298 1.00 86.56 101 ALA A O 1
ATOM 743 N N . GLU A 1 102 ? 39.410 5.271 -16.267 1.00 81.94 102 GLU A N 1
ATOM 744 C CA . GLU A 1 102 ? 38.829 4.158 -15.515 1.00 81.94 102 GLU A CA 1
ATOM 745 C C . GLU A 1 102 ? 37.301 4.141 -15.590 1.00 81.94 102 GLU A C 1
ATOM 747 O O . GLU A 1 102 ? 36.700 3.076 -15.709 1.00 81.94 102 GLU A O 1
ATOM 752 N N . ASP A 1 103 ? 36.662 5.311 -15.626 1.00 79.31 103 ASP A N 1
ATOM 753 C CA . ASP A 1 103 ? 35.214 5.403 -15.825 1.00 79.31 103 ASP A CA 1
ATOM 754 C C . ASP A 1 103 ? 34.798 4.862 -17.193 1.00 79.31 103 ASP A C 1
ATOM 756 O O . ASP A 1 103 ? 33.862 4.068 -17.296 1.00 79.31 103 ASP A O 1
ATOM 760 N N . ILE A 1 104 ? 35.539 5.229 -18.244 1.00 87.31 104 ILE A N 1
ATOM 761 C CA . ILE A 1 104 ? 35.289 4.736 -19.601 1.00 87.31 104 ILE A CA 1
ATOM 762 C C . ILE A 1 104 ? 35.522 3.222 -19.683 1.00 87.31 104 ILE A C 1
ATOM 764 O O . ILE A 1 104 ? 34.708 2.516 -20.282 1.00 87.31 104 ILE A O 1
ATOM 768 N N . ARG A 1 105 ? 36.575 2.699 -19.035 1.00 88.62 105 ARG A N 1
ATOM 769 C CA . ARG A 1 105 ? 36.811 1.248 -18.928 1.00 88.62 105 ARG A CA 1
ATOM 770 C C . ARG A 1 105 ? 35.658 0.538 -18.236 1.00 88.62 105 ARG A C 1
ATOM 772 O O . ARG A 1 105 ? 35.130 -0.424 -18.787 1.00 88.62 105 ARG A O 1
ATOM 779 N N . ARG A 1 106 ? 35.244 1.020 -17.064 1.00 81.06 106 ARG A N 1
ATOM 780 C CA . ARG A 1 106 ? 34.153 0.442 -16.270 1.00 81.06 106 ARG A CA 1
ATOM 781 C C . ARG A 1 106 ? 32.868 0.321 -17.091 1.00 81.06 106 ARG A C 1
ATOM 783 O O . ARG A 1 106 ? 32.263 -0.749 -17.119 1.00 81.06 106 ARG A O 1
ATOM 790 N N . VAL A 1 107 ? 32.493 1.377 -17.815 1.00 81.06 107 VAL A N 1
ATOM 791 C CA . VAL A 1 107 ? 31.301 1.385 -18.681 1.00 81.06 107 VAL A CA 1
ATOM 792 C C . VAL A 1 107 ? 31.474 0.443 -19.877 1.00 81.06 107 VAL A C 1
ATOM 794 O O . VAL A 1 107 ? 30.582 -0.356 -20.167 1.00 81.06 107 VAL A O 1
ATOM 797 N N . ALA A 1 108 ? 32.627 0.484 -20.552 1.00 86.50 108 ALA A N 1
ATOM 798 C CA . ALA A 1 108 ? 32.892 -0.347 -21.723 1.00 86.50 108 ALA A CA 1
ATOM 799 C C . ALA A 1 108 ? 32.884 -1.850 -21.388 1.00 86.50 108 ALA A C 1
ATOM 801 O O . ALA A 1 108 ? 32.196 -2.631 -22.046 1.00 86.50 108 ALA A O 1
ATOM 802 N N . PHE A 1 109 ? 33.590 -2.260 -20.331 1.00 84.94 109 PHE A N 1
ATOM 803 C CA . PHE A 1 109 ? 33.633 -3.656 -19.894 1.00 84.94 109 PHE A CA 1
ATOM 804 C C . PHE A 1 109 ? 32.309 -4.127 -19.284 1.00 84.94 109 PHE A C 1
ATOM 806 O O . PHE A 1 109 ? 31.939 -5.282 -19.484 1.00 84.94 109 PHE A O 1
ATOM 813 N N . GLY A 1 110 ? 31.553 -3.250 -18.616 1.00 74.75 110 GLY A N 1
ATOM 814 C CA . GLY A 1 110 ? 30.199 -3.561 -18.149 1.00 74.75 110 GLY A CA 1
ATOM 815 C C . GLY A 1 110 ? 29.263 -3.948 -19.299 1.00 74.75 110 GLY A C 1
ATOM 816 O O . GLY A 1 110 ? 28.651 -5.016 -19.269 1.00 74.75 110 GLY A O 1
ATOM 817 N N . ILE A 1 111 ? 29.212 -3.132 -20.357 1.00 77.44 111 ILE A N 1
ATOM 818 C CA . ILE A 1 111 ? 28.400 -3.409 -21.555 1.00 77.44 111 ILE A CA 1
ATOM 819 C C . ILE A 1 111 ? 28.921 -4.627 -22.324 1.00 77.44 111 ILE A C 1
ATOM 821 O O . ILE A 1 111 ? 28.133 -5.458 -22.778 1.00 77.44 111 ILE A O 1
ATOM 825 N N . TRP A 1 112 ? 30.241 -4.768 -22.462 1.00 83.19 112 TRP A N 1
ATOM 826 C CA . TRP A 1 112 ? 30.838 -5.926 -23.124 1.00 83.19 112 TRP A CA 1
ATOM 827 C C . TRP A 1 112 ? 30.490 -7.236 -22.405 1.00 83.19 112 TRP A C 1
ATOM 829 O O . TRP A 1 112 ? 30.058 -8.180 -23.060 1.00 83.19 112 TRP A O 1
ATOM 839 N N . ASN A 1 113 ? 30.566 -7.275 -21.071 1.00 71.00 113 ASN A N 1
ATOM 840 C CA . ASN A 1 113 ? 30.189 -8.446 -20.274 1.00 71.00 113 ASN A CA 1
ATOM 841 C C . ASN A 1 113 ? 28.707 -8.815 -20.441 1.00 71.00 113 ASN A C 1
ATOM 843 O O . ASN A 1 113 ? 28.387 -9.985 -20.660 1.00 71.00 113 ASN A O 1
ATOM 847 N N . VAL A 1 114 ? 27.806 -7.825 -20.440 1.00 68.56 114 VAL A N 1
ATOM 848 C CA . VAL A 1 114 ? 26.378 -8.039 -20.741 1.00 68.56 114 VAL A CA 1
ATOM 849 C C . VAL A 1 114 ? 26.193 -8.639 -22.140 1.00 68.56 114 VAL A C 1
ATOM 851 O O . VAL A 1 114 ? 25.435 -9.595 -22.299 1.00 68.56 114 VAL A O 1
ATOM 854 N N . ASN A 1 115 ? 26.921 -8.144 -23.147 1.00 74.69 115 ASN A N 1
ATOM 855 C CA . ASN A 1 115 ? 26.862 -8.674 -24.514 1.00 74.69 115 ASN A CA 1
ATOM 856 C C . ASN A 1 115 ? 27.378 -10.120 -24.626 1.00 74.69 115 ASN A C 1
ATOM 858 O O . ASN A 1 115 ? 26.943 -10.847 -25.518 1.00 74.69 115 ASN A O 1
ATOM 862 N N . GLN A 1 116 ? 28.268 -10.549 -23.725 1.00 72.00 116 GLN A N 1
ATOM 863 C CA . GLN A 1 116 ? 28.733 -11.939 -23.617 1.00 72.00 116 GLN A CA 1
ATOM 864 C C . GLN A 1 116 ? 27.795 -12.835 -22.785 1.00 72.00 116 GLN A C 1
ATOM 866 O O . GLN A 1 116 ? 28.099 -14.006 -22.574 1.00 72.00 116 GLN A O 1
ATOM 871 N N . GLY A 1 117 ? 26.658 -12.314 -22.307 1.00 60.59 117 GLY A N 1
ATOM 872 C CA . GLY A 1 117 ? 25.708 -13.061 -21.477 1.00 60.59 117 GLY A CA 1
ATOM 873 C C . GLY A 1 117 ? 26.089 -13.147 -19.997 1.00 60.59 117 GLY A C 1
ATOM 874 O O . GLY A 1 117 ? 25.496 -13.942 -19.274 1.00 60.59 117 GLY A O 1
ATOM 875 N N . ASN A 1 118 ? 27.038 -12.324 -19.540 1.00 59.25 118 ASN A N 1
ATOM 876 C CA . ASN A 1 118 ? 27.497 -12.253 -18.153 1.00 59.25 118 ASN A CA 1
ATOM 877 C C . ASN A 1 118 ? 27.124 -10.889 -17.546 1.00 59.25 118 ASN A C 1
ATOM 879 O O . ASN A 1 118 ? 27.991 -10.023 -17.408 1.00 59.25 118 ASN A O 1
ATOM 883 N N . PRO A 1 119 ? 25.843 -10.635 -17.223 1.00 53.19 119 PRO A N 1
ATOM 884 C CA . PRO A 1 119 ? 25.472 -9.397 -16.549 1.00 53.19 119 PRO A CA 1
ATOM 885 C C . PRO A 1 119 ? 26.166 -9.310 -15.177 1.00 53.19 119 PRO A C 1
ATOM 887 O O . PRO A 1 119 ? 26.417 -10.348 -14.556 1.00 53.19 119 PRO A O 1
ATOM 890 N N . PRO A 1 120 ? 26.489 -8.099 -14.685 1.00 44.97 120 PRO A N 1
ATOM 891 C CA . PRO A 1 120 ? 27.011 -7.945 -13.334 1.00 44.97 120 PRO A CA 1
ATOM 892 C C . PRO A 1 120 ? 26.032 -8.563 -12.330 1.00 44.97 120 PRO A C 1
ATOM 894 O O . PRO A 1 120 ? 24.830 -8.300 -12.375 1.00 44.97 120 PRO A O 1
ATOM 897 N N . VAL A 1 121 ? 26.558 -9.402 -11.438 1.00 39.28 121 VAL A N 1
ATOM 898 C CA . VAL A 1 121 ? 25.799 -9.948 -10.309 1.00 39.28 121 VAL A CA 1
ATOM 899 C C . VAL A 1 121 ? 25.520 -8.778 -9.362 1.00 39.28 121 VAL A C 1
ATOM 901 O O . VAL A 1 121 ? 26.485 -8.143 -8.924 1.00 39.28 121 VAL A O 1
ATOM 904 N N . PRO A 1 122 ? 24.254 -8.440 -9.064 1.00 41.09 122 PRO A N 1
ATOM 905 C CA . PRO A 1 122 ? 23.981 -7.320 -8.179 1.00 41.09 122 PRO A CA 1
ATOM 906 C C . PRO A 1 122 ? 24.490 -7.639 -6.761 1.00 41.09 122 PRO A C 1
ATOM 908 O O . PRO A 1 122 ? 24.441 -8.785 -6.308 1.00 41.09 122 PRO A O 1
ATOM 911 N N . GLN A 1 123 ? 25.068 -6.644 -6.086 1.00 37.41 123 GLN A N 1
ATOM 912 C CA . GLN A 1 123 ? 25.645 -6.798 -4.746 1.00 37.41 123 GLN A CA 1
ATOM 913 C C . GLN A 1 123 ? 24.572 -6.549 -3.675 1.00 37.41 123 GLN A C 1
ATOM 915 O O . GLN A 1 123 ? 23.900 -5.527 -3.740 1.00 37.41 123 GLN A O 1
ATOM 920 N N . GLY A 1 124 ? 24.457 -7.436 -2.678 1.00 45.25 124 GLY A N 1
ATOM 921 C CA . GLY A 1 124 ? 23.583 -7.268 -1.502 1.00 45.25 124 GLY A CA 1
ATOM 922 C C . GLY A 1 124 ? 22.385 -8.223 -1.448 1.00 45.25 124 GLY A C 1
ATOM 923 O O . GLY A 1 124 ? 22.128 -8.951 -2.407 1.00 45.25 124 GLY A O 1
ATOM 924 N N . ASP A 1 125 ? 21.687 -8.241 -0.309 1.00 47.62 125 ASP A N 1
ATOM 925 C CA . ASP A 1 125 ? 20.418 -8.958 -0.120 1.00 47.62 125 ASP A CA 1
ATOM 926 C C . ASP A 1 125 ? 19.294 -8.089 -0.722 1.00 47.62 125 ASP A C 1
ATOM 928 O O . ASP A 1 125 ? 18.840 -7.113 -0.129 1.00 47.62 125 ASP A O 1
ATOM 932 N N . GLN A 1 126 ? 18.987 -8.344 -1.998 1.00 61.22 126 GLN A N 1
ATOM 933 C CA . GLN A 1 126 ? 18.294 -7.451 -2.942 1.00 61.22 126 GLN A CA 1
ATOM 934 C C . GLN A 1 126 ? 16.772 -7.403 -2.744 1.00 61.22 126 GLN A C 1
ATOM 936 O O . GLN A 1 126 ? 16.022 -7.796 -3.646 1.00 61.22 126 GLN A O 1
ATOM 941 N N . ARG A 1 127 ? 16.282 -6.919 -1.601 1.00 77.56 127 ARG A N 1
ATOM 942 C CA . ARG A 1 127 ? 14.853 -6.603 -1.499 1.00 77.56 127 ARG A CA 1
ATOM 943 C C . ARG A 1 127 ? 14.581 -5.106 -1.602 1.00 77.56 127 ARG A C 1
ATOM 945 O O . ARG A 1 127 ? 14.945 -4.326 -0.729 1.00 77.56 127 ARG A O 1
ATOM 952 N N . ILE A 1 128 ? 13.902 -4.732 -2.688 1.00 85.00 128 ILE A N 1
ATOM 953 C CA . ILE A 1 128 ? 13.492 -3.350 -2.981 1.00 85.00 128 ILE A CA 1
ATOM 954 C C . ILE A 1 128 ? 12.606 -2.798 -1.856 1.00 85.00 128 ILE A C 1
ATOM 956 O O . ILE A 1 128 ? 12.762 -1.650 -1.454 1.00 85.00 128 ILE A O 1
ATOM 960 N N . ASP A 1 129 ? 11.699 -3.618 -1.322 1.00 88.31 129 ASP A N 1
ATOM 961 C CA . ASP A 1 129 ? 10.789 -3.230 -0.240 1.00 88.31 129 ASP A CA 1
ATOM 962 C C . ASP A 1 129 ? 11.533 -2.793 1.035 1.00 88.31 129 ASP A C 1
ATOM 964 O O . ASP A 1 129 ? 11.172 -1.788 1.644 1.00 88.31 129 ASP A O 1
ATOM 968 N N . TRP A 1 130 ? 12.609 -3.492 1.395 1.00 87.50 130 TRP A N 1
ATOM 969 C CA . TRP A 1 130 ? 13.431 -3.204 2.562 1.00 87.50 130 TRP A CA 1
ATOM 970 C C . TRP A 1 130 ? 14.217 -1.900 2.410 1.00 87.50 130 TRP A C 1
ATOM 972 O O . TRP A 1 130 ? 14.268 -1.088 3.334 1.00 87.50 130 TRP A O 1
ATOM 982 N N . GLU A 1 131 ? 14.806 -1.663 1.238 1.00 85.62 131 GLU A N 1
ATOM 983 C CA . GLU A 1 131 ? 15.520 -0.412 0.962 1.00 85.62 131 GLU A CA 1
ATOM 984 C C . GLU A 1 131 ? 14.579 0.798 1.007 1.00 85.62 131 GLU A C 1
ATOM 986 O O . GLU A 1 131 ? 14.913 1.833 1.591 1.00 85.62 131 GLU A O 1
ATOM 991 N N . GLU A 1 132 ? 13.378 0.659 0.446 1.00 90.31 132 GLU A N 1
ATOM 992 C CA . GLU A 1 132 ? 12.356 1.700 0.503 1.00 90.31 132 GLU A CA 1
ATOM 993 C C . GLU A 1 132 ? 11.846 1.946 1.924 1.00 90.31 132 GLU A C 1
ATOM 995 O O . GLU A 1 132 ? 11.726 3.099 2.344 1.00 90.31 132 GLU A O 1
ATOM 1000 N N . TRP A 1 133 ? 11.598 0.880 2.686 1.00 91.50 133 TRP A N 1
ATOM 1001 C CA . TRP A 1 133 ? 11.243 0.967 4.099 1.00 91.50 133 TRP A CA 1
ATOM 1002 C C . TRP A 1 133 ? 12.278 1.780 4.882 1.00 91.50 133 TRP A C 1
ATOM 1004 O O . TRP A 1 133 ? 11.937 2.770 5.534 1.00 91.50 133 TRP A O 1
ATOM 1014 N N . LEU A 1 134 ? 13.563 1.431 4.753 1.00 87.12 134 LEU A N 1
ATOM 1015 C CA . LEU A 1 134 ? 14.661 2.137 5.417 1.00 87.12 134 LEU A CA 1
ATOM 1016 C C . LEU A 1 134 ? 14.738 3.621 5.039 1.00 87.12 134 LEU A C 1
ATOM 1018 O O . LEU A 1 134 ? 15.121 4.445 5.876 1.00 87.12 134 LEU A O 1
ATOM 1022 N N . ALA A 1 135 ? 14.387 3.967 3.801 1.00 86.56 135 ALA A N 1
ATOM 1023 C CA . ALA A 1 135 ? 14.366 5.350 3.346 1.00 86.56 135 ALA A CA 1
ATOM 1024 C C . ALA A 1 135 ? 13.265 6.174 4.023 1.00 86.56 135 ALA A C 1
ATOM 1026 O O . ALA A 1 135 ? 13.501 7.328 4.380 1.00 86.56 135 ALA A O 1
ATOM 1027 N N . PHE A 1 136 ? 12.090 5.587 4.263 1.00 89.88 136 PHE A N 1
ATOM 1028 C CA . PHE A 1 136 ? 11.026 6.257 5.011 1.00 89.88 136 PHE A CA 1
ATOM 1029 C C . PHE A 1 136 ? 11.344 6.399 6.503 1.00 89.88 136 PHE A C 1
ATOM 1031 O O . PHE A 1 136 ? 10.971 7.406 7.100 1.00 89.88 136 PHE A O 1
ATOM 1038 N N . LEU A 1 137 ? 12.096 5.466 7.098 1.00 86.12 137 LEU A N 1
ATOM 1039 C CA . LEU A 1 137 ? 12.530 5.574 8.499 1.00 86.12 137 LEU A CA 1
ATOM 1040 C C . LEU A 1 137 ? 13.547 6.701 8.747 1.00 86.12 137 LEU A C 1
ATOM 1042 O O . LEU A 1 137 ? 13.751 7.120 9.888 1.00 86.12 137 LEU A O 1
ATOM 1046 N N . LYS A 1 138 ? 14.221 7.181 7.698 1.00 81.25 138 LYS A N 1
ATOM 1047 C CA . LYS A 1 138 ? 15.230 8.247 7.766 1.00 81.25 138 LYS A CA 1
ATOM 1048 C C . LYS A 1 138 ? 14.853 9.378 6.807 1.00 81.25 138 LYS A C 1
ATOM 1050 O O . LYS A 1 138 ? 15.519 9.534 5.780 1.00 81.25 138 LYS A O 1
ATOM 1055 N N . PRO A 1 139 ? 13.804 10.165 7.120 1.00 68.12 139 PRO A N 1
ATOM 1056 C CA . PRO A 1 139 ? 13.367 11.237 6.240 1.00 68.12 139 PRO A CA 1
ATOM 1057 C C . PRO A 1 139 ? 14.523 12.207 5.973 1.00 68.12 139 PRO A C 1
ATOM 1059 O O . PRO A 1 139 ? 15.232 12.627 6.890 1.00 68.12 139 PRO A O 1
ATOM 1062 N N . GLN A 1 140 ? 14.751 12.517 4.698 1.00 65.00 140 GLN A N 1
ATOM 1063 C CA . GLN A 1 140 ? 15.863 13.371 4.291 1.00 65.00 140 GLN A CA 1
ATOM 1064 C C . GLN A 1 140 ? 15.503 14.854 4.437 1.00 65.00 140 GLN A C 1
ATOM 1066 O O . GLN A 1 140 ? 14.734 15.398 3.646 1.00 65.00 140 GLN A O 1
ATOM 1071 N N . ASP A 1 141 ? 16.130 15.528 5.402 1.00 50.22 141 ASP A N 1
ATOM 1072 C CA . ASP A 1 141 ? 16.100 16.987 5.518 1.00 50.22 141 ASP A CA 1
ATOM 1073 C C . ASP A 1 141 ? 17.115 17.613 4.545 1.00 50.22 141 ASP A C 1
ATOM 1075 O O . ASP A 1 141 ? 18.293 17.791 4.860 1.00 50.22 141 ASP A O 1
ATOM 1079 N N . GLY A 1 142 ? 16.680 17.949 3.329 1.00 50.62 142 GLY A N 1
ATOM 1080 C CA . GLY A 1 142 ? 17.519 18.670 2.368 1.00 50.62 142 GLY A CA 1
ATOM 1081 C C . GLY A 1 142 ? 17.056 18.559 0.918 1.00 50.62 142 GLY A C 1
ATOM 1082 O O . GLY A 1 142 ? 16.411 17.594 0.523 1.00 50.62 142 GLY A O 1
ATOM 1083 N N . MET A 1 143 ? 17.397 19.554 0.091 1.00 52.34 143 MET A N 1
ATOM 1084 C CA . MET A 1 143 ? 17.177 19.454 -1.355 1.00 52.34 143 MET A CA 1
ATOM 1085 C C . MET A 1 143 ? 18.242 18.550 -1.973 1.00 52.34 143 MET A C 1
ATOM 1087 O O . MET A 1 143 ? 19.382 18.971 -2.176 1.00 52.34 143 MET A O 1
ATOM 1091 N N . HIS A 1 144 ? 17.853 17.325 -2.314 1.00 58.44 144 HIS A N 1
ATOM 1092 C CA . HIS A 1 144 ? 18.614 16.517 -3.253 1.00 58.44 144 HIS A CA 1
ATOM 1093 C C . HIS A 1 144 ? 18.569 17.176 -4.654 1.00 58.44 144 HIS A C 1
ATOM 1095 O O . HIS A 1 144 ? 17.505 17.666 -5.049 1.00 58.44 144 HIS A O 1
ATOM 1101 N N . PRO A 1 145 ? 19.665 17.201 -5.447 1.00 56.03 145 PRO A N 1
ATOM 1102 C CA . PRO A 1 145 ? 19.667 17.782 -6.798 1.00 56.03 145 PRO A CA 1
ATOM 1103 C C . PRO A 1 145 ? 18.595 17.192 -7.724 1.00 56.03 145 PRO A C 1
ATOM 1105 O O . PRO A 1 145 ? 18.142 17.849 -8.662 1.00 56.03 145 PRO A O 1
ATOM 1108 N N . ARG A 1 146 ? 18.185 15.948 -7.448 1.00 64.06 146 ARG A N 1
ATOM 1109 C CA . ARG A 1 146 ? 17.019 15.293 -8.042 1.00 64.06 146 ARG A CA 1
ATOM 1110 C C . ARG A 1 146 ? 15.904 15.210 -7.003 1.00 64.06 146 ARG A C 1
ATOM 1112 O O . ARG A 1 146 ? 15.975 14.334 -6.143 1.00 64.06 146 ARG A O 1
ATOM 1119 N N . PRO A 1 147 ? 14.866 16.052 -7.091 1.00 72.06 147 PRO A N 1
ATOM 1120 C CA . PRO A 1 147 ? 13.750 16.039 -6.153 1.00 72.06 147 PRO A CA 1
ATOM 1121 C C . PRO A 1 147 ? 12.747 14.917 -6.486 1.00 72.06 147 PRO A C 1
ATOM 1123 O O . PRO A 1 147 ? 11.550 15.161 -6.542 1.00 72.06 147 PRO A O 1
ATOM 1126 N N . ASN A 1 148 ? 13.216 13.701 -6.786 1.00 77.75 148 ASN A N 1
ATOM 1127 C CA . ASN A 1 148 ? 12.346 12.569 -7.142 1.00 77.75 148 ASN A CA 1
ATOM 1128 C C . ASN A 1 148 ? 11.780 11.849 -5.907 1.00 77.75 148 ASN A C 1
ATOM 1130 O O . ASN A 1 148 ? 10.764 11.167 -6.015 1.00 77.75 148 ASN A O 1
ATOM 1134 N N . PHE A 1 149 ? 12.402 12.059 -4.748 1.00 85.56 149 PHE A N 1
ATOM 1135 C CA . PHE A 1 149 ? 11.961 11.570 -3.452 1.00 85.56 149 PHE A CA 1
ATOM 1136 C C . PHE A 1 149 ? 12.207 12.666 -2.418 1.00 85.56 149 PHE A C 1
ATOM 1138 O O . PHE A 1 149 ? 13.352 13.002 -2.121 1.00 85.56 149 PHE A O 1
ATOM 1145 N N . ILE A 1 150 ? 11.134 13.280 -1.925 1.00 85.31 150 ILE A N 1
ATOM 1146 C CA . ILE A 1 150 ? 11.199 14.287 -0.862 1.00 85.31 150 ILE A CA 1
ATOM 1147 C C . ILE A 1 150 ? 10.246 13.846 0.231 1.00 85.31 150 ILE A C 1
ATOM 1149 O O . ILE A 1 150 ? 9.039 13.747 0.001 1.00 85.31 150 ILE A O 1
ATOM 1153 N N . THR A 1 151 ? 10.797 13.620 1.414 1.00 88.94 151 THR A N 1
ATOM 1154 C CA . THR A 1 151 ? 10.066 13.160 2.591 1.00 88.94 151 THR A CA 1
ATOM 1155 C C . THR A 1 151 ? 10.167 14.168 3.718 1.00 88.94 151 THR A C 1
ATOM 1157 O O . THR A 1 151 ? 11.231 14.732 3.942 1.00 88.94 151 THR A O 1
ATOM 1160 N N . GLU A 1 152 ? 9.088 14.334 4.464 1.00 89.31 152 GLU A N 1
ATOM 1161 C CA . GLU A 1 152 ? 9.019 15.194 5.641 1.00 89.31 152 GLU A CA 1
ATOM 1162 C C . GLU A 1 152 ? 8.309 14.431 6.761 1.00 89.31 152 GLU A C 1
ATOM 1164 O O . GLU A 1 152 ? 7.256 13.837 6.529 1.00 89.31 152 GLU A O 1
ATOM 1169 N N . GLN A 1 153 ? 8.861 14.424 7.973 1.00 91.06 153 GLN A N 1
ATOM 1170 C CA . GLN A 1 153 ? 8.182 13.800 9.108 1.00 91.06 153 GLN A CA 1
ATOM 1171 C C . GLN A 1 153 ? 6.964 14.637 9.524 1.00 91.06 153 GLN A C 1
ATOM 1173 O O . GLN A 1 153 ? 7.078 15.845 9.730 1.00 91.06 153 GLN A O 1
ATOM 1178 N N . ALA A 1 154 ? 5.805 13.997 9.685 1.00 91.75 154 ALA A N 1
ATOM 1179 C CA . ALA A 1 154 ? 4.604 14.634 10.211 1.00 91.75 154 ALA A CA 1
ATOM 1180 C C . ALA A 1 154 ? 4.390 14.275 11.683 1.00 91.75 154 ALA A C 1
ATOM 1182 O O . ALA A 1 154 ? 4.450 13.113 12.081 1.00 91.7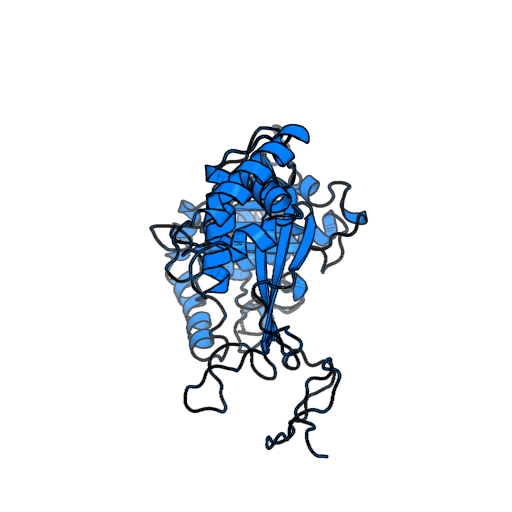5 154 ALA A O 1
ATOM 1183 N N . ASP A 1 155 ? 4.073 15.286 12.488 1.00 89.81 155 ASP A N 1
ATOM 1184 C CA . ASP A 1 155 ? 3.607 15.089 13.857 1.00 89.81 155 ASP A CA 1
ATOM 1185 C C . ASP A 1 155 ? 2.126 14.684 13.846 1.00 89.81 155 ASP A C 1
ATOM 1187 O O . ASP A 1 155 ? 1.276 15.467 13.433 1.00 89.81 155 ASP A O 1
ATOM 1191 N N . LEU A 1 156 ? 1.796 13.482 14.323 1.00 88.25 156 LEU A N 1
ATOM 1192 C CA . LEU A 1 156 ? 0.416 12.992 14.396 1.00 88.25 156 LEU A CA 1
ATOM 1193 C C . LEU A 1 156 ? -0.467 13.832 15.340 1.00 88.25 156 LEU A C 1
ATOM 1195 O O . LEU A 1 156 ? -1.668 13.986 15.095 1.00 88.25 156 LEU A O 1
ATOM 1199 N N . ALA A 1 157 ? 0.106 14.375 16.419 1.00 82.81 157 ALA A N 1
ATOM 1200 C CA . ALA A 1 157 ? -0.629 15.138 17.426 1.00 82.81 157 ALA A CA 1
ATOM 1201 C C . ALA A 1 157 ? -1.011 16.532 16.918 1.00 82.81 157 ALA A C 1
ATOM 1203 O O . ALA A 1 157 ? -2.116 17.029 17.181 1.00 82.81 157 ALA A O 1
ATOM 1204 N N . GLY A 1 158 ? -0.090 17.152 16.179 1.00 81.94 158 GLY A N 1
ATOM 1205 C CA . GLY A 1 158 ? -0.224 18.514 15.706 1.00 81.94 158 GLY A CA 1
ATOM 1206 C C . GLY A 1 158 ? -0.144 19.562 16.817 1.00 81.94 158 GLY A C 1
ATOM 1207 O O . GLY A 1 158 ? 0.269 19.289 17.945 1.00 81.94 158 GLY A O 1
ATOM 1208 N N . PRO A 1 159 ? -0.587 20.800 16.529 1.00 79.44 159 PRO A N 1
ATOM 1209 C CA . PRO A 1 159 ? -0.616 21.868 17.519 1.00 79.44 159 PRO A CA 1
ATOM 1210 C C . PRO A 1 159 ? -1.414 21.466 18.766 1.00 79.44 159 PRO A C 1
ATOM 1212 O O . PRO A 1 159 ? -2.470 20.837 18.668 1.00 79.44 159 PRO A O 1
ATOM 1215 N N . ASN A 1 160 ? -0.951 21.894 19.944 1.00 76.00 160 ASN A N 1
ATOM 1216 C CA . ASN A 1 160 ? -1.595 21.584 21.222 1.00 76.00 160 ASN A CA 1
ATOM 1217 C C . ASN A 1 160 ? -3.120 21.807 21.188 1.00 76.00 160 ASN A C 1
ATOM 1219 O O . ASN A 1 160 ? -3.594 22.919 20.960 1.00 76.00 160 ASN A O 1
ATOM 1223 N N . GLY A 1 161 ? -3.881 20.745 21.473 1.00 75.25 161 GLY A N 1
ATOM 1224 C CA . GLY A 1 161 ? -5.347 20.769 21.528 1.00 75.25 161 GLY A CA 1
ATOM 1225 C C . GLY A 1 161 ? -6.061 20.531 20.193 1.00 75.25 161 GLY A C 1
ATOM 1226 O O . GLY A 1 161 ? -7.290 20.542 20.172 1.00 75.25 161 GLY A O 1
ATOM 1227 N N . ALA A 1 162 ? -5.337 20.288 19.094 1.00 81.94 162 ALA A N 1
ATOM 1228 C CA . ALA A 1 162 ? -5.938 19.993 17.792 1.00 81.94 162 ALA A CA 1
ATOM 1229 C C . ALA A 1 162 ? -6.663 18.631 17.748 1.00 81.94 162 ALA A C 1
ATOM 1231 O O . ALA A 1 162 ? -7.660 18.483 17.029 1.00 81.94 162 ALA A O 1
ATOM 1232 N N . ILE A 1 163 ? -6.187 17.676 18.556 1.00 84.88 163 ILE A N 1
ATOM 1233 C CA . ILE A 1 163 ? -6.794 16.369 18.826 1.00 84.88 163 ILE A CA 1
ATOM 1234 C C . ILE A 1 163 ? -7.061 16.250 20.332 1.00 84.88 163 ILE A C 1
ATOM 1236 O O . ILE A 1 163 ? -6.223 16.608 21.164 1.00 84.88 163 ILE A O 1
ATOM 1240 N N . HIS A 1 164 ? -8.248 15.762 20.701 1.00 83.56 164 HIS A N 1
ATOM 1241 C CA . HIS A 1 164 ? -8.602 15.551 22.105 1.00 83.56 164 HIS A CA 1
ATOM 1242 C C . HIS A 1 164 ? -7.708 14.463 22.724 1.00 83.56 164 HIS A C 1
ATOM 1244 O O . HIS A 1 164 ? -7.486 13.418 22.112 1.00 83.56 164 HIS A O 1
ATOM 1250 N N . ARG A 1 165 ? -7.223 14.675 23.960 1.00 78.88 165 ARG A N 1
ATOM 1251 C CA . ARG A 1 165 ? -6.264 13.763 24.625 1.00 78.88 165 ARG A CA 1
ATOM 1252 C C . ARG A 1 165 ? -6.749 12.314 24.714 1.00 78.88 165 ARG A C 1
ATOM 1254 O O . ARG A 1 165 ? -5.926 11.411 24.665 1.00 78.88 165 ARG A O 1
ATOM 1261 N N . GLY A 1 166 ? -8.065 12.106 24.811 1.00 86.62 166 GLY A N 1
ATOM 1262 C CA . GLY A 1 166 ? -8.671 10.770 24.827 1.00 86.62 166 GLY A CA 1
ATOM 1263 C C . GLY A 1 166 ? -8.461 9.963 23.539 1.00 86.62 166 GLY A C 1
ATOM 1264 O O . GLY A 1 166 ? -8.491 8.742 23.600 1.00 86.62 166 GLY A O 1
ATOM 1265 N N . PHE A 1 167 ? -8.202 10.621 22.403 1.00 90.62 167 PHE A N 1
ATOM 1266 C CA . PHE A 1 167 ? -7.901 9.954 21.131 1.00 90.62 167 PHE A CA 1
ATOM 1267 C C . PHE A 1 167 ? -6.403 9.861 20.853 1.00 90.62 167 PHE A C 1
ATOM 1269 O O . PHE A 1 167 ? -5.965 8.897 20.237 1.00 90.62 167 PHE A O 1
ATOM 1276 N N . LEU A 1 168 ? -5.612 10.839 21.310 1.00 90.75 168 LEU A N 1
ATOM 1277 C CA . LEU A 1 168 ? -4.184 10.887 20.995 1.00 90.75 168 LEU A CA 1
ATOM 1278 C C . LEU A 1 168 ? -3.412 9.692 21.572 1.00 90.75 168 LEU A C 1
ATOM 1280 O O . LEU A 1 168 ? -2.601 9.116 20.864 1.00 90.75 168 LEU A O 1
ATOM 1284 N N . GLY A 1 169 ? -3.693 9.290 22.818 1.00 93.25 169 GLY A N 1
ATOM 1285 C CA . GLY A 1 169 ? -3.035 8.132 23.439 1.00 93.25 169 GLY A CA 1
ATOM 1286 C C . GLY A 1 169 ? -3.218 6.840 22.631 1.00 93.25 169 GLY A C 1
ATOM 1287 O O . GLY A 1 169 ? -2.223 6.280 22.185 1.00 93.25 169 GLY A O 1
ATOM 1288 N N . PRO A 1 170 ? -4.467 6.406 22.370 1.00 95.69 170 PRO A N 1
ATOM 1289 C CA . PRO A 1 170 ? -4.729 5.235 21.533 1.00 95.69 170 PRO A CA 1
ATOM 1290 C C . PRO A 1 170 ? -4.177 5.341 20.103 1.00 95.69 170 PRO A C 1
ATOM 1292 O O . PRO A 1 170 ? -3.775 4.336 19.528 1.00 95.69 170 PRO A O 1
ATOM 1295 N N . LEU A 1 171 ? -4.160 6.540 19.508 1.00 96.25 171 LEU A N 1
ATOM 1296 C CA . LEU A 1 171 ? -3.576 6.740 18.177 1.00 96.25 171 LEU A CA 1
ATOM 1297 C C . LEU A 1 171 ? -2.053 6.559 18.183 1.00 96.25 171 LEU A C 1
ATOM 1299 O O . LEU A 1 171 ? -1.537 5.923 17.273 1.00 96.25 171 LEU A O 1
ATOM 1303 N N . SER A 1 172 ? -1.352 7.077 19.194 1.00 95.00 172 SER A N 1
ATOM 1304 C CA . SER A 1 172 ? 0.101 6.908 19.351 1.00 95.00 172 SER A CA 1
ATOM 1305 C C . SER A 1 172 ? 0.514 5.490 19.757 1.00 95.00 172 SER A C 1
ATOM 1307 O O . SER A 1 172 ? 1.652 5.105 19.533 1.00 95.00 172 SER A O 1
ATOM 1309 N N . GLU A 1 173 ? -0.389 4.711 20.356 1.00 96.19 173 GLU A N 1
ATOM 1310 C CA . GLU A 1 173 ? -0.187 3.271 20.582 1.00 96.19 173 GLU A CA 1
ATOM 1311 C C . GLU A 1 173 ? -0.270 2.483 19.264 1.00 96.19 173 GLU A C 1
ATOM 1313 O O . GLU A 1 173 ? 0.450 1.511 19.078 1.00 96.19 173 GLU A O 1
ATOM 1318 N N . LEU A 1 174 ? -1.127 2.915 18.330 1.00 97.94 174 LEU A N 1
ATOM 1319 C CA . LEU A 1 174 ? -1.311 2.261 17.032 1.00 97.94 174 LEU A CA 1
ATOM 1320 C C . LEU A 1 174 ? -0.251 2.672 15.995 1.00 97.94 174 LEU A C 1
ATOM 1322 O O . LEU A 1 174 ? 0.249 1.826 15.255 1.00 97.94 174 LEU A O 1
ATOM 1326 N N . ILE A 1 175 ? 0.040 3.970 15.897 1.00 98.06 175 ILE A N 1
ATOM 1327 C CA . ILE A 1 175 ? 0.881 4.577 14.858 1.00 98.06 175 ILE A CA 1
ATOM 1328 C C . ILE A 1 175 ? 2.150 5.120 15.509 1.00 98.06 175 ILE A C 1
ATOM 1330 O O . ILE A 1 175 ? 2.077 6.010 16.356 1.00 98.06 175 ILE A O 1
ATOM 1334 N N . ASP A 1 176 ? 3.298 4.615 15.065 1.00 96.19 176 ASP A N 1
ATOM 1335 C CA . ASP A 1 176 ? 4.615 5.050 15.533 1.00 96.19 176 ASP A CA 1
ATOM 1336 C C . ASP A 1 176 ? 5.056 6.339 14.836 1.00 96.19 176 ASP A C 1
ATOM 1338 O O . ASP A 1 176 ? 5.406 7.329 15.481 1.00 96.19 176 ASP A O 1
ATOM 1342 N N . SER A 1 177 ? 4.980 6.363 13.502 1.00 94.75 177 SER A N 1
ATOM 1343 C CA . SER A 1 177 ? 5.411 7.515 12.718 1.00 94.75 177 SER A CA 1
ATOM 1344 C C . SER A 1 177 ? 4.592 7.703 11.441 1.00 94.75 177 SER A C 1
ATOM 1346 O O . SER A 1 177 ? 4.022 6.766 10.876 1.00 94.75 177 SER A O 1
ATOM 1348 N N . VAL A 1 178 ? 4.512 8.958 10.995 1.00 96.56 178 VAL A N 1
ATOM 1349 C CA . VAL A 1 178 ? 3.888 9.349 9.729 1.00 96.56 178 VAL A CA 1
ATOM 1350 C C . VAL A 1 178 ? 4.897 10.174 8.946 1.00 96.56 178 VAL A C 1
ATOM 1352 O O . VAL A 1 178 ? 5.461 11.138 9.467 1.00 96.56 178 VAL A O 1
ATOM 1355 N N . VAL A 1 179 ? 5.119 9.808 7.687 1.00 95.12 179 VAL A N 1
ATOM 1356 C CA . VAL A 1 179 ? 6.056 10.500 6.799 1.00 95.12 179 VAL A CA 1
ATOM 1357 C C . VAL A 1 179 ? 5.329 10.932 5.536 1.00 95.12 179 VAL A C 1
ATOM 1359 O O . VAL A 1 179 ? 4.664 10.152 4.857 1.00 95.12 179 VAL A O 1
ATOM 1362 N N . LEU A 1 180 ? 5.449 12.214 5.222 1.00 94.62 180 LEU A N 1
ATOM 1363 C CA . LEU A 1 180 ? 4.853 12.839 4.058 1.00 94.62 180 LEU A CA 1
ATOM 1364 C C . LEU A 1 180 ? 5.825 12.762 2.902 1.00 94.62 180 LEU A C 1
ATOM 1366 O O . LEU A 1 180 ? 6.850 13.439 2.894 1.00 94.62 180 LEU A O 1
ATOM 1370 N N . ALA A 1 181 ? 5.479 11.979 1.893 1.00 92.31 181 ALA A N 1
ATOM 1371 C CA . ALA A 1 181 ? 6.222 11.943 0.654 1.00 92.31 181 ALA A CA 1
ATOM 1372 C C . ALA A 1 181 ? 5.715 13.071 -0.258 1.00 92.31 181 ALA A C 1
ATOM 1374 O O . ALA A 1 181 ? 4.802 12.890 -1.067 1.00 92.31 181 ALA A O 1
ATOM 1375 N N . ARG A 1 182 ? 6.283 14.271 -0.088 1.00 88.62 182 ARG A N 1
ATOM 1376 C CA . ARG A 1 182 ? 5.954 15.485 -0.859 1.00 88.62 182 ARG A CA 1
ATOM 1377 C C . ARG A 1 182 ? 6.236 15.306 -2.348 1.00 88.62 182 ARG A C 1
ATOM 1379 O O . ARG A 1 182 ? 5.589 15.933 -3.184 1.00 88.62 182 ARG A O 1
ATOM 1386 N N . THR A 1 183 ? 7.208 14.468 -2.690 1.00 87.00 183 THR A N 1
ATOM 1387 C CA . THR A 1 183 ? 7.451 14.042 -4.067 1.00 87.00 183 THR A CA 1
ATOM 1388 C C . THR A 1 183 ? 7.898 12.593 -4.077 1.00 87.00 183 THR A C 1
ATOM 1390 O O . THR A 1 183 ? 8.750 12.206 -3.284 1.00 87.00 183 THR A O 1
ATOM 1393 N N . LEU A 1 184 ? 7.310 11.814 -4.978 1.00 88.81 184 LEU A N 1
ATOM 1394 C CA . LEU A 1 184 ? 7.647 10.431 -5.272 1.00 88.81 184 LEU A CA 1
ATOM 1395 C C . LEU A 1 184 ? 7.735 10.255 -6.784 1.00 88.81 184 LEU A C 1
ATOM 1397 O O . LEU A 1 184 ? 6.925 10.806 -7.537 1.00 88.81 184 LEU A O 1
ATOM 1401 N N . ARG A 1 185 ? 8.674 9.428 -7.228 1.00 88.00 185 ARG A N 1
ATOM 1402 C CA . ARG A 1 185 ? 8.725 8.897 -8.586 1.00 88.00 185 ARG A CA 1
ATOM 1403 C C . ARG A 1 185 ? 8.743 7.382 -8.494 1.00 88.00 185 ARG A C 1
ATOM 1405 O O . ARG A 1 185 ? 9.609 6.808 -7.852 1.00 88.00 185 ARG A O 1
ATOM 1412 N N . GLU A 1 186 ? 7.782 6.751 -9.142 1.00 91.06 186 GLU A N 1
ATOM 1413 C CA . GLU A 1 186 ? 7.667 5.303 -9.232 1.00 91.06 186 GLU A CA 1
ATOM 1414 C C . GLU A 1 186 ? 7.957 4.867 -10.668 1.00 91.06 186 GLU A C 1
ATOM 1416 O O . GLU A 1 186 ? 7.449 5.449 -11.636 1.00 91.06 186 GLU A O 1
ATOM 1421 N N . ILE A 1 187 ? 8.754 3.813 -10.802 1.00 90.56 187 ILE A N 1
ATOM 1422 C CA . ILE A 1 187 ? 9.010 3.135 -12.067 1.00 90.56 187 ILE A CA 1
ATOM 1423 C C . ILE A 1 187 ? 8.308 1.782 -12.011 1.00 90.56 187 ILE A C 1
ATOM 1425 O O . ILE A 1 187 ? 8.601 0.977 -11.133 1.00 90.56 187 ILE A O 1
ATOM 1429 N N . ARG A 1 188 ? 7.406 1.512 -12.962 1.00 89.94 188 ARG A N 1
ATOM 1430 C CA . ARG A 1 188 ? 6.751 0.202 -13.110 1.00 89.94 188 ARG A CA 1
ATOM 1431 C C . ARG A 1 188 ? 7.199 -0.468 -14.396 1.00 89.94 188 ARG A C 1
ATOM 1433 O O . ARG A 1 188 ? 6.996 0.094 -15.471 1.00 89.94 188 ARG A O 1
ATOM 1440 N N . VAL A 1 189 ? 7.759 -1.668 -14.307 1.00 89.94 189 VAL A N 1
ATOM 1441 C CA . VAL A 1 189 ? 8.235 -2.444 -15.461 1.00 89.94 189 VAL A CA 1
ATOM 1442 C C . VAL A 1 189 ? 7.291 -3.597 -15.766 1.00 89.94 189 VAL A C 1
ATOM 1444 O O . VAL A 1 189 ? 6.836 -4.289 -14.862 1.00 89.94 189 VAL A O 1
ATOM 1447 N N . LEU A 1 190 ? 7.011 -3.842 -17.048 1.00 88.12 190 LEU A N 1
ATOM 1448 C CA . LEU A 1 190 ? 6.262 -5.023 -17.483 1.00 88.12 190 LEU A CA 1
ATOM 1449 C C . LEU A 1 190 ? 7.245 -6.149 -17.828 1.00 88.12 190 LEU A C 1
ATOM 1451 O O . LEU A 1 190 ? 7.901 -6.103 -18.870 1.00 88.12 190 LEU A O 1
ATOM 1455 N N . LYS A 1 191 ? 7.310 -7.190 -16.990 1.00 85.25 191 LYS A N 1
ATOM 1456 C CA . LYS A 1 191 ? 8.122 -8.399 -17.247 1.00 85.25 191 LYS A CA 1
ATOM 1457 C C . LYS A 1 191 ? 7.476 -9.325 -18.272 1.00 85.25 191 LYS A C 1
ATOM 1459 O O . LYS A 1 191 ? 8.163 -10.039 -18.999 1.00 85.25 191 LYS A O 1
ATOM 1464 N N . GLY A 1 192 ? 6.151 -9.294 -18.351 1.00 86.62 192 GLY A N 1
ATOM 1465 C CA . GLY A 1 192 ? 5.359 -10.105 -19.264 1.00 86.62 192 GLY A CA 1
ATOM 1466 C C . GLY A 1 192 ? 3.954 -10.295 -18.731 1.00 86.62 192 GLY A C 1
ATOM 1467 O O . GLY A 1 192 ? 3.481 -9.518 -17.907 1.00 86.62 192 GLY A O 1
ATOM 1468 N N . PHE A 1 193 ? 3.274 -11.331 -19.196 1.00 86.94 193 PHE A N 1
ATOM 1469 C CA . PHE A 1 193 ? 1.967 -11.706 -18.666 1.00 86.94 193 PHE A CA 1
ATOM 1470 C C . PHE A 1 193 ? 1.693 -13.193 -18.887 1.00 86.94 193 PHE A C 1
ATOM 1472 O O . PHE A 1 193 ? 2.265 -13.814 -19.787 1.00 86.94 193 PHE A O 1
ATOM 1479 N N . SER A 1 194 ? 0.772 -13.748 -18.107 1.00 85.69 194 SER A N 1
ATOM 1480 C CA . SER A 1 194 ? 0.171 -15.058 -18.360 1.00 85.69 194 SER A CA 1
ATOM 1481 C C . SER A 1 194 ? -1.292 -14.913 -18.788 1.00 85.69 194 SER A C 1
ATOM 1483 O O . SER A 1 194 ? -1.875 -13.823 -18.768 1.00 85.69 194 SER A O 1
ATOM 1485 N N . ARG A 1 195 ? -1.898 -16.013 -19.239 1.00 81.75 195 ARG A N 1
ATOM 1486 C CA . ARG A 1 195 ? -3.308 -16.071 -19.644 1.00 81.75 195 ARG A CA 1
ATOM 1487 C C . ARG A 1 195 ? -3.973 -17.289 -19.032 1.00 81.75 195 ARG A C 1
ATOM 1489 O O . ARG A 1 195 ? -3.306 -18.299 -18.841 1.00 81.75 195 ARG A O 1
ATOM 1496 N N . LEU A 1 196 ? -5.285 -17.206 -18.819 1.00 78.94 196 LEU A N 1
ATOM 1497 C CA . LEU A 1 196 ? -6.170 -18.217 -18.219 1.00 78.94 196 LEU A CA 1
ATOM 1498 C C . LEU A 1 196 ? -5.901 -18.495 -16.745 1.00 78.94 196 LEU A C 1
ATOM 1500 O O . LEU A 1 196 ? -6.842 -18.515 -15.954 1.00 78.94 196 LEU A O 1
ATOM 1504 N N . TYR A 1 197 ? -4.633 -18.646 -16.387 1.00 79.50 197 TYR A N 1
ATOM 1505 C CA . TYR A 1 197 ? -4.173 -18.909 -15.039 1.00 79.50 197 TYR A CA 1
ATOM 1506 C C . TYR A 1 197 ? -3.153 -17.841 -14.612 1.00 79.50 197 TYR A C 1
ATOM 1508 O O . TYR A 1 197 ? -2.355 -17.386 -15.446 1.00 79.50 197 TYR A O 1
ATOM 1516 N N . PRO A 1 198 ? -3.198 -17.394 -13.343 1.00 76.62 198 PRO A N 1
ATOM 1517 C CA . PRO A 1 198 ? -2.176 -16.507 -12.792 1.00 76.62 198 PRO A CA 1
ATOM 1518 C C . PRO A 1 198 ? -0.818 -17.224 -12.788 1.00 76.62 198 PRO A C 1
ATOM 1520 O O . PRO A 1 198 ? -0.819 -18.446 -12.799 1.00 76.62 198 PRO A O 1
ATOM 1523 N N . PRO A 1 199 ? 0.324 -16.523 -12.767 1.00 74.44 199 PRO A N 1
ATOM 1524 C CA . PRO A 1 199 ? 1.626 -17.186 -12.705 1.00 74.44 199 PRO A CA 1
ATOM 1525 C C . PRO A 1 199 ? 1.744 -18.138 -11.513 1.00 74.44 199 PRO A C 1
ATOM 1527 O O . PRO A 1 199 ? 1.131 -17.918 -10.465 1.00 74.44 199 PRO A O 1
ATOM 1530 N N . GLY A 1 200 ? 2.557 -19.173 -11.698 1.00 73.88 200 GLY A N 1
ATOM 1531 C CA . GLY A 1 200 ? 2.716 -20.288 -10.770 1.00 73.88 200 GLY A CA 1
ATOM 1532 C C . GLY A 1 200 ? 2.554 -21.617 -11.498 1.00 73.88 200 GLY A C 1
ATOM 1533 O O . GLY A 1 200 ? 2.772 -21.691 -12.710 1.00 73.88 200 GLY A O 1
ATOM 1534 N N . ASP A 1 201 ? 2.146 -22.647 -10.765 1.00 70.69 201 ASP A N 1
ATOM 1535 C CA . ASP A 1 201 ? 1.980 -23.997 -11.301 1.00 70.69 201 ASP A CA 1
ATOM 1536 C C . ASP A 1 201 ? 0.872 -24.066 -12.363 1.00 70.69 201 ASP A C 1
ATOM 1538 O O . ASP A 1 201 ? -0.253 -23.593 -12.164 1.00 70.69 201 ASP A O 1
ATOM 1542 N N . ASP A 1 202 ? 1.182 -24.689 -13.499 1.00 71.62 202 ASP A N 1
ATOM 1543 C CA . ASP A 1 202 ? 0.244 -24.948 -14.583 1.00 71.62 202 ASP A CA 1
ATOM 1544 C C . ASP A 1 202 ? -0.705 -26.086 -14.181 1.00 71.62 202 ASP A C 1
ATOM 1546 O O . ASP A 1 202 ? -0.281 -27.237 -14.070 1.00 71.62 202 ASP A O 1
ATOM 1550 N N . PRO A 1 203 ? -2.013 -25.819 -14.009 1.00 64.25 203 PRO A N 1
ATOM 1551 C CA . PRO A 1 203 ? -2.969 -26.837 -13.582 1.00 64.25 203 PRO A CA 1
ATOM 1552 C C . PRO A 1 203 ? -3.283 -27.867 -14.677 1.00 64.25 203 PRO A C 1
ATOM 1554 O O . PRO A 1 203 ? -4.065 -28.787 -14.437 1.00 64.25 203 PRO A O 1
ATOM 1557 N N . THR A 1 204 ? -2.754 -27.680 -15.888 1.00 67.69 204 THR A N 1
ATOM 1558 C CA . THR A 1 204 ? -2.930 -28.584 -17.030 1.00 67.69 204 THR A CA 1
ATOM 1559 C C . THR A 1 204 ? -1.688 -29.423 -17.327 1.00 67.69 204 THR A C 1
ATOM 1561 O O . THR A 1 204 ? -1.783 -30.380 -18.096 1.00 67.69 204 THR A O 1
ATOM 1564 N N . GLY A 1 205 ? -0.547 -29.097 -16.712 1.00 61.50 205 GLY A N 1
ATOM 1565 C CA . GLY A 1 205 ? 0.714 -29.816 -16.864 1.00 61.50 205 GLY A CA 1
ATOM 1566 C C . GLY A 1 205 ? 1.111 -30.562 -15.591 1.00 61.50 205 GLY A C 1
ATOM 1567 O O . GLY A 1 205 ? 0.832 -30.115 -14.483 1.00 61.50 205 GLY A O 1
ATOM 1568 N N . ASP A 1 206 ? 1.809 -31.688 -15.740 1.00 60.97 206 ASP A N 1
ATOM 1569 C CA . ASP A 1 206 ? 2.403 -32.414 -14.612 1.00 60.97 206 ASP A CA 1
ATOM 1570 C C . ASP A 1 206 ? 3.595 -31.618 -14.036 1.00 60.97 206 ASP A C 1
ATOM 1572 O O . ASP A 1 206 ? 4.750 -31.866 -14.381 1.00 60.97 206 ASP A O 1
ATOM 1576 N N . GLY A 1 207 ? 3.312 -30.630 -13.180 1.00 62.44 207 GLY A N 1
ATOM 1577 C CA . GLY A 1 207 ? 4.325 -29.856 -12.446 1.00 62.44 207 GLY A CA 1
ATOM 1578 C C . GLY A 1 207 ? 5.119 -28.851 -13.289 1.00 62.44 207 GLY A C 1
ATOM 1579 O O . GLY A 1 207 ? 6.252 -28.524 -12.942 1.00 62.44 207 GLY A O 1
ATOM 1580 N N . ALA A 1 208 ? 4.563 -28.390 -14.411 1.00 68.62 208 ALA A N 1
ATOM 1581 C CA . ALA A 1 208 ? 5.154 -27.314 -15.206 1.00 68.62 208 ALA A CA 1
ATOM 1582 C C . ALA A 1 208 ? 4.734 -25.940 -14.656 1.00 68.62 208 ALA A C 1
ATOM 1584 O O . ALA A 1 208 ? 3.613 -25.791 -14.189 1.00 68.62 208 ALA A O 1
ATOM 1585 N N . GLU A 1 209 ? 5.591 -24.922 -14.757 1.00 75.06 209 GLU A N 1
ATOM 1586 C CA . GLU A 1 209 ? 5.188 -23.534 -14.495 1.00 75.06 209 GLU A CA 1
ATOM 1587 C C . GLU A 1 209 ? 4.443 -22.934 -15.693 1.00 75.06 209 GLU A C 1
ATOM 1589 O O . GLU A 1 209 ? 4.745 -23.213 -16.860 1.00 75.06 209 GLU A O 1
ATOM 1594 N N . ILE A 1 210 ? 3.495 -22.042 -15.408 1.00 76.56 210 ILE A N 1
ATOM 1595 C CA . ILE A 1 210 ? 2.746 -21.311 -16.424 1.00 76.56 210 ILE A CA 1
ATOM 1596 C C . ILE A 1 210 ? 3.700 -20.480 -17.269 1.00 76.56 210 ILE A C 1
ATOM 1598 O O . ILE A 1 210 ? 4.415 -19.594 -16.796 1.00 76.56 210 ILE A O 1
ATOM 1602 N N . ARG A 1 211 ? 3.656 -20.730 -18.578 1.00 74.94 211 ARG A N 1
ATOM 1603 C CA . ARG A 1 211 ? 4.510 -20.041 -19.538 1.00 74.94 211 ARG A CA 1
ATOM 1604 C C . ARG A 1 211 ? 4.202 -18.546 -19.578 1.00 74.94 211 ARG A C 1
ATOM 1606 O O . ARG A 1 211 ? 3.206 -18.106 -20.156 1.00 74.94 211 ARG A O 1
ATOM 1613 N N . MET A 1 212 ? 5.146 -17.765 -19.072 1.00 80.88 212 MET A N 1
ATOM 1614 C CA . MET A 1 212 ? 5.155 -16.316 -19.204 1.00 80.88 212 MET A CA 1
ATOM 1615 C C . MET A 1 212 ? 5.345 -15.891 -20.662 1.00 80.88 212 MET A C 1
ATOM 1617 O O . MET A 1 212 ? 6.282 -16.309 -21.350 1.00 80.88 212 MET A O 1
ATOM 1621 N N . VAL A 1 213 ? 4.451 -15.032 -21.149 1.00 81.75 213 VAL A N 1
ATOM 1622 C CA . VAL A 1 213 ? 4.586 -14.414 -22.465 1.00 81.75 213 VAL A CA 1
ATOM 1623 C C . VAL A 1 213 ? 5.419 -13.148 -22.320 1.00 81.75 213 VAL A C 1
ATOM 1625 O O . VAL A 1 213 ? 5.034 -12.204 -21.629 1.00 81.75 213 VAL A O 1
ATOM 1628 N N . SER A 1 214 ? 6.573 -13.138 -22.988 1.00 77.25 214 SER A N 1
ATOM 1629 C CA . SER A 1 214 ? 7.454 -11.973 -23.036 1.00 77.25 214 SER A CA 1
ATOM 1630 C C . SER A 1 214 ? 6.760 -10.793 -23.733 1.00 77.25 214 SER A C 1
ATOM 1632 O O . SER A 1 214 ? 6.064 -11.003 -24.733 1.00 77.25 214 SER A O 1
ATOM 1634 N N . PRO A 1 215 ? 6.999 -9.546 -23.285 1.00 74.81 215 PRO A N 1
ATOM 1635 C CA . PRO A 1 215 ? 6.542 -8.351 -23.993 1.00 74.81 215 PRO A CA 1
ATOM 1636 C C . PRO A 1 215 ? 7.257 -8.147 -25.344 1.00 74.81 215 PRO A C 1
ATOM 1638 O O . PRO A 1 215 ? 6.879 -7.272 -26.119 1.00 74.81 215 PRO A O 1
ATOM 1641 N N . SER A 1 216 ? 8.285 -8.945 -25.653 1.00 72.12 216 SER A N 1
ATOM 1642 C CA . SER A 1 216 ? 9.049 -8.847 -26.894 1.00 72.12 216 SER A CA 1
ATOM 1643 C C . SER A 1 216 ? 8.257 -9.257 -28.146 1.00 72.12 216 SER A C 1
ATOM 1645 O O . SER A 1 216 ? 7.559 -10.272 -28.185 1.00 72.12 216 SER A O 1
ATOM 1647 N N . LEU A 1 217 ? 8.481 -8.530 -29.245 1.00 71.50 217 LEU A N 1
ATOM 1648 C CA . LEU A 1 217 ? 8.012 -8.867 -30.596 1.00 71.50 217 LEU A CA 1
ATOM 1649 C C . LEU A 1 217 ? 8.922 -9.892 -31.312 1.00 71.50 217 LEU A C 1
ATOM 1651 O O . LEU A 1 217 ? 9.126 -9.810 -32.521 1.00 71.50 217 LEU A O 1
ATOM 1655 N N . GLY A 1 218 ? 9.485 -10.856 -30.574 1.00 65.94 218 GLY A N 1
ATOM 1656 C CA . GLY A 1 218 ? 10.318 -11.933 -31.128 1.00 65.94 218 GLY A CA 1
ATOM 1657 C C . GLY A 1 218 ? 11.815 -11.617 -31.229 1.00 65.94 218 GLY A C 1
ATOM 1658 O O . GLY A 1 218 ? 12.528 -12.293 -31.967 1.00 65.94 218 GLY A O 1
ATOM 1659 N N . ARG A 1 219 ? 12.304 -10.606 -30.500 1.00 67.19 219 ARG A N 1
ATOM 1660 C CA . ARG A 1 219 ? 13.737 -10.282 -30.372 1.00 67.19 219 ARG A CA 1
ATOM 1661 C C . ARG A 1 219 ? 14.200 -10.389 -28.914 1.00 67.19 219 ARG A C 1
ATOM 1663 O O . ARG A 1 219 ? 13.459 -9.961 -28.031 1.00 67.19 219 ARG A O 1
ATOM 1670 N N . PRO A 1 220 ? 15.397 -10.915 -28.621 1.00 67.31 220 PRO A N 1
ATOM 1671 C CA . PRO A 1 220 ? 15.942 -10.821 -27.270 1.00 67.31 220 PRO A CA 1
ATOM 1672 C C . PRO A 1 220 ? 16.081 -9.340 -26.885 1.00 67.31 220 PRO A C 1
ATOM 1674 O O . PRO A 1 220 ? 16.586 -8.542 -27.675 1.00 67.31 220 PRO A O 1
ATOM 1677 N N . MET A 1 221 ? 15.578 -8.970 -25.706 1.00 68.75 221 MET A N 1
ATOM 1678 C CA . MET A 1 221 ? 15.703 -7.621 -25.150 1.00 68.75 221 MET A CA 1
ATOM 1679 C C . MET A 1 221 ? 16.502 -7.715 -23.854 1.00 68.75 221 MET A C 1
ATOM 1681 O O . MET A 1 221 ? 16.204 -8.553 -23.009 1.00 68.75 221 MET A O 1
ATOM 1685 N N . ASN A 1 222 ? 17.507 -6.859 -23.710 1.00 72.88 222 ASN A N 1
ATOM 1686 C CA . ASN A 1 222 ? 18.264 -6.654 -22.472 1.00 72.88 222 ASN A CA 1
ATOM 1687 C C . ASN A 1 222 ? 17.682 -5.507 -21.621 1.00 72.88 222 ASN A C 1
ATOM 1689 O O . ASN A 1 222 ? 18.332 -5.029 -20.699 1.00 72.88 222 ASN A O 1
ATOM 1693 N N . TRP A 1 223 ? 16.473 -5.052 -21.949 1.00 78.12 223 TRP A N 1
ATOM 1694 C CA . TRP A 1 223 ? 15.741 -3.989 -21.270 1.00 78.12 223 TRP A CA 1
ATOM 1695 C C . TRP A 1 223 ? 14.259 -4.367 -21.176 1.00 78.12 223 TRP A C 1
ATOM 1697 O O . TRP A 1 223 ? 13.758 -5.163 -21.979 1.00 78.12 223 TRP A O 1
ATOM 1707 N N . LEU A 1 224 ? 13.556 -3.789 -20.202 1.00 82.31 224 LEU A N 1
ATOM 1708 C CA . LEU A 1 224 ? 12.115 -3.956 -20.022 1.00 82.31 224 LEU A CA 1
ATOM 1709 C C . LEU A 1 224 ? 11.392 -2.628 -20.269 1.00 82.31 224 LEU A C 1
ATOM 1711 O O . LEU A 1 224 ? 11.901 -1.580 -19.867 1.00 82.31 224 LEU A O 1
ATOM 1715 N N . PRO A 1 225 ? 10.216 -2.640 -20.922 1.00 84.00 225 PRO A N 1
ATOM 1716 C CA . PRO A 1 225 ? 9.399 -1.443 -21.035 1.00 84.00 225 PRO A CA 1
ATOM 1717 C C . PRO A 1 225 ? 8.908 -1.021 -19.647 1.00 84.00 225 PRO A C 1
ATOM 1719 O O . PRO A 1 225 ? 8.388 -1.845 -18.887 1.00 84.00 225 PRO A O 1
ATOM 1722 N N . ALA A 1 226 ? 9.060 0.267 -19.345 1.00 87.81 226 ALA A N 1
ATOM 1723 C CA . ALA A 1 226 ? 8.703 0.853 -18.063 1.00 87.81 226 ALA A CA 1
ATOM 1724 C C . ALA A 1 226 ? 7.783 2.062 -18.243 1.00 87.81 226 ALA A C 1
ATOM 1726 O O . ALA A 1 226 ? 7.943 2.829 -19.193 1.00 87.81 226 ALA A O 1
ATOM 1727 N N . ASN A 1 227 ? 6.863 2.250 -17.302 1.00 88.56 227 ASN A N 1
ATOM 1728 C CA . ASN A 1 227 ? 6.123 3.491 -17.132 1.00 88.56 227 ASN A CA 1
ATOM 1729 C C . ASN A 1 227 ? 6.657 4.239 -15.914 1.00 88.56 227 ASN A C 1
ATOM 1731 O O . ASN A 1 227 ? 6.856 3.654 -14.851 1.00 88.56 227 ASN A O 1
ATOM 1735 N N . GLU A 1 228 ? 6.836 5.544 -16.078 1.00 86.69 228 GLU A N 1
ATOM 1736 C CA . GLU A 1 228 ? 7.214 6.458 -15.009 1.00 86.69 228 GLU A CA 1
ATOM 1737 C C . GLU A 1 228 ? 5.981 7.211 -14.517 1.00 86.69 228 GLU A C 1
ATOM 1739 O O . GLU A 1 228 ? 5.252 7.813 -15.308 1.00 86.69 228 GLU A O 1
ATOM 1744 N N . THR A 1 229 ? 5.775 7.206 -13.203 1.00 87.12 229 THR A N 1
ATOM 1745 C CA . THR A 1 229 ? 4.715 7.969 -12.544 1.00 87.12 229 THR A CA 1
ATOM 1746 C C . THR A 1 229 ? 5.342 8.881 -11.502 1.00 87.12 229 THR A C 1
ATOM 1748 O O . THR A 1 229 ? 6.166 8.439 -10.709 1.00 87.12 229 THR A O 1
ATOM 1751 N N . ARG A 1 230 ? 4.963 10.160 -11.503 1.00 86.50 230 ARG A N 1
ATOM 1752 C CA . ARG A 1 230 ? 5.299 11.096 -10.425 1.00 86.50 230 ARG A CA 1
ATOM 1753 C C . ARG A 1 230 ? 4.067 11.358 -9.582 1.00 86.50 230 ARG A C 1
ATOM 1755 O O . ARG A 1 230 ? 2.971 11.463 -10.129 1.00 86.50 230 ARG A O 1
ATOM 1762 N N . GLY A 1 231 ? 4.274 11.502 -8.284 1.00 89.44 231 GLY A N 1
ATOM 1763 C CA . GLY A 1 231 ? 3.195 11.692 -7.342 1.00 89.44 231 GLY A CA 1
ATOM 1764 C C . GLY A 1 231 ? 3.665 12.163 -5.977 1.00 89.44 231 GLY A C 1
ATOM 1765 O O . GLY A 1 231 ? 4.764 12.679 -5.789 1.00 89.44 231 GLY A O 1
ATOM 1766 N N . GLU A 1 232 ? 2.768 11.968 -5.037 1.00 90.62 232 GLU A N 1
ATOM 1767 C CA . GLU A 1 232 ? 2.842 12.302 -3.625 1.00 90.62 232 GLU A CA 1
ATOM 1768 C C . GLU A 1 232 ? 2.248 11.145 -2.810 1.00 90.62 232 GLU A C 1
ATOM 1770 O O . GLU A 1 232 ? 1.485 10.338 -3.360 1.00 90.62 232 GLU A O 1
ATOM 1775 N N . GLY A 1 233 ? 2.557 11.072 -1.516 1.00 94.56 233 GLY A N 1
ATOM 1776 C CA . GLY A 1 233 ? 2.049 10.008 -0.655 1.00 94.56 233 GLY A CA 1
ATOM 1777 C C . GLY A 1 233 ? 2.152 10.277 0.842 1.00 94.56 233 GLY A C 1
ATOM 1778 O O . GLY A 1 233 ? 2.779 11.237 1.287 1.00 94.56 233 GLY A O 1
ATOM 1779 N N . ILE A 1 234 ? 1.508 9.403 1.610 1.00 97.25 234 ILE A N 1
ATOM 1780 C CA . ILE A 1 234 ? 1.541 9.349 3.070 1.00 97.25 234 ILE A CA 1
ATOM 1781 C C . ILE A 1 234 ? 2.017 7.950 3.450 1.00 97.25 234 ILE A C 1
ATOM 1783 O O . ILE A 1 234 ? 1.329 6.962 3.185 1.00 97.25 234 ILE A O 1
ATOM 1787 N N . PHE A 1 235 ? 3.201 7.876 4.041 1.00 98.00 235 PHE A N 1
ATOM 1788 C CA . PHE A 1 235 ? 3.735 6.665 4.642 1.00 98.00 235 PHE A CA 1
ATOM 1789 C C . PHE A 1 235 ? 3.340 6.607 6.117 1.00 98.00 235 PHE A C 1
ATOM 1791 O O . PHE A 1 235 ? 3.396 7.618 6.823 1.00 98.00 235 PHE A O 1
ATOM 1798 N N . VAL A 1 236 ? 2.938 5.423 6.568 1.00 98.50 236 VAL A N 1
ATOM 1799 C CA . VAL A 1 236 ? 2.494 5.160 7.935 1.00 98.50 236 VAL A CA 1
ATOM 1800 C C . VAL A 1 236 ? 3.254 3.958 8.469 1.00 98.50 236 VAL A C 1
ATOM 1802 O O . VAL A 1 236 ? 3.139 2.855 7.932 1.00 98.50 236 VAL A O 1
ATOM 1805 N N . GLN A 1 237 ? 3.987 4.178 9.552 1.00 98.06 237 GLN A N 1
ATOM 1806 C CA . GLN A 1 237 ? 4.616 3.134 10.344 1.00 98.06 237 GLN A CA 1
ATOM 1807 C C . GLN A 1 237 ? 3.732 2.833 11.552 1.00 98.06 237 GLN A C 1
ATOM 1809 O O . GLN A 1 237 ? 3.377 3.733 12.319 1.00 98.06 237 GLN A O 1
ATOM 1814 N N . LEU A 1 238 ? 3.371 1.567 11.726 1.00 98.38 238 LEU A N 1
ATOM 1815 C CA . LEU A 1 238 ? 2.672 1.104 12.917 1.00 98.38 238 LEU A CA 1
ATOM 1816 C C . LEU A 1 238 ? 3.668 0.809 14.036 1.00 98.38 238 LEU A C 1
ATOM 1818 O O . LEU A 1 238 ? 4.846 0.550 13.795 1.00 98.38 238 LEU A O 1
ATOM 1822 N N . ASN A 1 239 ? 3.183 0.861 15.271 1.00 97.50 239 ASN A N 1
ATOM 1823 C CA . ASN A 1 239 ? 3.994 0.516 16.428 1.00 97.50 239 ASN A CA 1
ATOM 1824 C C . ASN A 1 239 ? 4.284 -0.995 16.444 1.00 97.50 239 ASN A C 1
ATOM 1826 O O . ASN A 1 239 ? 3.372 -1.804 16.622 1.00 97.50 239 ASN A O 1
ATOM 1830 N N . GLU A 1 240 ? 5.554 -1.362 16.248 1.00 95.44 240 GLU A N 1
ATOM 1831 C CA . GLU A 1 240 ? 5.995 -2.762 16.168 1.00 95.44 240 GLU A CA 1
ATOM 1832 C C . GLU A 1 240 ? 5.707 -3.524 17.467 1.00 95.44 240 GLU A C 1
ATOM 1834 O O . GLU A 1 240 ? 5.226 -4.651 17.420 1.00 95.44 240 GLU A O 1
ATOM 1839 N N . GLU A 1 241 ? 5.940 -2.912 18.632 1.00 96.00 241 GLU A N 1
ATOM 1840 C CA . GLU A 1 241 ? 5.723 -3.567 19.929 1.00 96.00 241 GLU A CA 1
ATOM 1841 C C . GLU A 1 241 ? 4.242 -3.919 20.135 1.00 96.00 241 GLU A C 1
ATOM 1843 O O . GLU A 1 241 ? 3.911 -5.061 20.466 1.00 96.00 241 GLU A O 1
ATOM 1848 N N . HIS A 1 242 ? 3.345 -2.964 19.869 1.00 97.38 242 HIS A N 1
ATOM 1849 C CA . HIS A 1 242 ? 1.893 -3.159 19.933 1.00 97.38 242 HIS A CA 1
ATOM 1850 C C . HIS A 1 242 ? 1.415 -4.209 18.926 1.00 97.38 242 HIS A C 1
ATOM 1852 O O . HIS A 1 242 ? 0.577 -5.057 19.245 1.00 97.38 242 HIS A O 1
ATOM 1858 N N . LEU A 1 243 ? 1.961 -4.181 17.708 1.00 97.25 243 LEU A N 1
ATOM 1859 C CA . LEU A 1 243 ? 1.605 -5.125 16.655 1.00 97.25 243 LEU A CA 1
ATOM 1860 C C . LEU A 1 243 ? 2.051 -6.554 16.994 1.00 97.25 243 LEU A C 1
ATOM 1862 O O . LEU A 1 243 ? 1.246 -7.478 16.862 1.00 97.25 243 LEU A O 1
ATOM 1866 N N . VAL A 1 244 ? 3.281 -6.731 17.485 1.00 96.69 244 VAL A N 1
ATOM 1867 C CA . VAL A 1 244 ? 3.819 -8.027 17.927 1.00 96.69 244 VAL A CA 1
ATOM 1868 C C . VAL A 1 244 ? 3.017 -8.571 19.111 1.00 96.69 244 VAL A C 1
ATOM 1870 O O . VAL A 1 244 ? 2.687 -9.758 19.152 1.00 96.69 244 VAL A O 1
ATOM 1873 N N . GLU A 1 245 ? 2.646 -7.734 20.083 1.00 96.88 245 GLU A N 1
ATOM 1874 C CA . GLU A 1 245 ? 1.781 -8.169 21.187 1.00 96.88 245 GLU A CA 1
ATOM 1875 C C . GLU A 1 245 ? 0.412 -8.649 20.674 1.00 96.88 245 GLU A C 1
ATOM 1877 O O . GLU A 1 245 ? -0.102 -9.685 21.110 1.00 96.88 245 GLU A O 1
ATOM 1882 N N . TRP A 1 246 ? -0.175 -7.915 19.728 1.00 98.06 246 TRP A N 1
ATOM 1883 C CA . TRP A 1 246 ? -1.474 -8.226 19.142 1.00 98.06 246 TRP A CA 1
ATOM 1884 C C . TRP A 1 246 ? -1.468 -9.505 18.288 1.00 98.06 246 TRP A C 1
ATOM 1886 O O . TRP A 1 246 ? -2.334 -10.364 18.469 1.00 98.06 246 TRP A O 1
ATOM 1896 N N . GLU A 1 247 ? -0.496 -9.684 17.391 1.00 96.88 247 GLU A N 1
ATOM 1897 C CA . GLU A 1 247 ? -0.452 -10.832 16.468 1.00 96.88 247 GLU A CA 1
ATOM 1898 C C . GLU A 1 247 ? -0.121 -12.160 17.168 1.00 96.88 247 GLU A C 1
ATOM 1900 O O . GLU A 1 247 ? -0.400 -13.245 16.651 1.00 96.88 247 GLU A O 1
ATOM 1905 N N . ASN A 1 248 ? 0.448 -12.088 18.373 1.00 96.19 248 ASN A N 1
ATOM 1906 C CA . ASN A 1 248 ? 0.738 -13.246 19.213 1.00 96.19 248 ASN A CA 1
ATOM 1907 C C . ASN A 1 248 ? -0.481 -13.749 20.008 1.00 96.19 248 ASN A C 1
ATOM 1909 O O . ASN A 1 248 ? -0.402 -14.795 20.659 1.00 96.19 248 ASN A O 1
ATOM 1913 N N . GLN A 1 249 ? -1.624 -13.059 19.939 1.00 97.56 249 GLN A N 1
ATOM 1914 C CA . GLN A 1 249 ? -2.862 -13.493 20.588 1.00 97.56 249 GLN A CA 1
ATOM 1915 C C . GLN A 1 249 ? -3.436 -14.737 19.890 1.00 97.56 249 GLN A C 1
ATOM 1917 O O . GLN A 1 249 ? -3.602 -14.769 18.669 1.00 97.56 249 GLN A O 1
ATOM 1922 N N . GLY A 1 250 ? -3.777 -15.771 20.669 1.00 97.19 250 GLY A N 1
ATOM 1923 C CA . GLY A 1 250 ? -4.248 -17.055 20.131 1.00 97.19 250 GLY A CA 1
ATOM 1924 C C . GLY A 1 250 ? -5.479 -16.923 19.230 1.00 97.19 250 GLY A C 1
ATOM 1925 O O . GLY A 1 250 ? -5.508 -17.486 18.143 1.00 97.19 250 GLY A O 1
ATOM 1926 N N . GLU A 1 251 ? -6.453 -16.104 19.629 1.00 96.69 251 GLU A N 1
ATOM 1927 C CA . GLU A 1 251 ? -7.693 -15.884 18.872 1.00 96.69 251 GLU A CA 1
ATOM 1928 C C . GLU A 1 251 ? -7.454 -15.175 17.525 1.00 96.69 251 GLU A C 1
ATOM 1930 O O . GLU A 1 251 ? -8.135 -15.461 16.538 1.00 96.69 251 GLU A O 1
ATOM 1935 N N . VAL A 1 252 ? -6.463 -14.275 17.462 1.00 97.06 252 VAL A N 1
ATOM 1936 C CA . VAL A 1 252 ? -6.053 -13.586 16.226 1.00 97.06 252 VAL A CA 1
ATOM 1937 C C . VAL A 1 252 ? -5.422 -14.586 15.256 1.00 97.06 252 VAL A C 1
ATOM 1939 O O . VAL A 1 252 ? -5.817 -14.652 14.089 1.00 97.06 252 VAL A O 1
ATOM 1942 N N . ARG A 1 253 ? -4.499 -15.419 15.747 1.00 96.38 253 ARG A N 1
ATOM 1943 C CA . ARG A 1 253 ? -3.849 -16.471 14.952 1.00 96.38 253 ARG A CA 1
ATOM 1944 C C . ARG A 1 253 ? -4.849 -17.498 14.440 1.00 96.38 253 ARG A C 1
ATOM 1946 O O . ARG A 1 253 ? -4.904 -17.737 13.241 1.00 96.38 253 ARG A O 1
ATOM 1953 N N . GLU A 1 254 ? -5.721 -18.011 15.307 1.00 95.62 254 GLU A N 1
ATOM 1954 C CA . GLU A 1 254 ? -6.762 -18.973 14.923 1.00 95.62 254 GLU A CA 1
ATOM 1955 C C . GLU A 1 254 ? -7.692 -18.437 13.827 1.00 95.62 254 GLU A C 1
ATOM 1957 O O . GLU A 1 254 ? -8.186 -19.198 12.987 1.00 95.62 254 GLU A O 1
ATOM 1962 N N . ARG A 1 255 ? -7.964 -17.127 13.829 1.00 93.88 255 ARG A N 1
ATOM 1963 C CA . ARG A 1 255 ? -8.758 -16.480 12.784 1.00 93.88 255 ARG A CA 1
ATOM 1964 C C . ARG A 1 255 ? -8.014 -16.462 11.449 1.00 93.88 255 ARG A C 1
ATOM 1966 O O . ARG A 1 255 ? -8.611 -16.816 10.429 1.00 93.88 255 ARG A O 1
ATOM 1973 N N . VAL A 1 256 ? -6.732 -16.099 11.458 1.00 95.75 256 VAL A N 1
ATOM 1974 C CA . VAL A 1 256 ? -5.891 -16.024 10.253 1.00 95.75 256 VAL A CA 1
ATOM 1975 C C . VAL A 1 256 ? -5.543 -17.407 9.703 1.00 95.75 256 VAL A C 1
ATOM 1977 O O . VAL A 1 256 ? -5.607 -17.598 8.490 1.00 95.75 256 VAL A O 1
ATOM 1980 N N . ASP A 1 257 ? -5.307 -18.405 10.555 1.00 94.88 257 ASP A N 1
ATOM 1981 C CA . ASP A 1 257 ? -4.992 -19.784 10.155 1.00 94.88 257 ASP A CA 1
ATOM 1982 C C . ASP A 1 257 ? -6.077 -20.390 9.253 1.00 94.88 257 ASP A C 1
ATOM 1984 O O . ASP A 1 257 ? -5.796 -21.164 8.335 1.00 94.88 257 ASP A O 1
ATOM 1988 N N . ARG A 1 258 ? -7.342 -19.994 9.448 1.00 92.56 258 ARG A N 1
ATOM 1989 C CA . ARG A 1 258 ? -8.454 -20.402 8.572 1.00 92.56 258 ARG A CA 1
ATOM 1990 C C . ARG A 1 258 ? -8.310 -19.844 7.159 1.00 92.56 258 ARG A C 1
ATOM 1992 O O . ARG A 1 258 ? -8.701 -20.510 6.202 1.00 92.56 258 ARG A O 1
ATOM 1999 N N . VAL A 1 259 ? -7.806 -18.619 7.021 1.00 93.00 259 VAL A N 1
ATOM 2000 C CA . VAL A 1 259 ? -7.529 -17.986 5.724 1.00 93.00 259 VAL A CA 1
ATOM 2001 C C . VAL A 1 259 ? -6.262 -18.587 5.117 1.00 93.00 259 VAL A C 1
ATOM 2003 O O . VAL A 1 259 ? -6.289 -18.973 3.951 1.00 93.00 259 VAL A O 1
ATOM 2006 N N . ALA A 1 260 ? -5.206 -18.778 5.911 1.00 93.06 260 ALA A N 1
ATOM 2007 C CA . ALA A 1 260 ? -3.964 -19.418 5.479 1.00 93.06 260 ALA A CA 1
ATOM 2008 C C . ALA A 1 260 ? -4.196 -20.842 4.944 1.00 93.06 260 ALA A C 1
ATOM 2010 O O . ALA A 1 260 ? -3.702 -21.192 3.873 1.00 93.06 260 ALA A O 1
ATOM 2011 N N . GLY A 1 261 ? -5.030 -21.641 5.619 1.00 92.62 261 GLY A N 1
ATOM 2012 C CA . GLY A 1 261 ? -5.404 -22.978 5.152 1.00 92.62 261 GLY A CA 1
ATOM 2013 C C . GLY A 1 261 ? -6.151 -22.970 3.813 1.00 92.62 261 GLY A C 1
ATOM 2014 O O . GLY A 1 261 ? -5.936 -23.851 2.980 1.00 92.62 261 GLY A O 1
ATOM 2015 N N . ARG A 1 262 ? -6.994 -21.958 3.561 1.00 92.06 262 ARG A N 1
ATOM 2016 C CA . ARG A 1 262 ? -7.652 -21.776 2.254 1.00 92.06 262 ARG A CA 1
ATOM 2017 C C . ARG A 1 262 ? -6.667 -21.328 1.184 1.00 92.06 262 ARG A C 1
ATOM 2019 O O . ARG A 1 262 ? -6.731 -21.843 0.074 1.00 92.06 262 ARG A O 1
ATOM 2026 N N . LEU A 1 263 ? -5.752 -20.418 1.521 1.00 90.69 263 LEU A N 1
ATOM 2027 C CA . LEU A 1 263 ? -4.707 -19.951 0.613 1.00 90.69 263 LEU A CA 1
ATOM 2028 C C . LEU A 1 263 ? -3.823 -21.111 0.148 1.00 90.69 263 LEU A C 1
ATOM 2030 O O . LEU A 1 263 ? -3.628 -21.265 -1.055 1.00 90.69 263 LEU A O 1
ATOM 2034 N N . ALA A 1 264 ? -3.388 -21.972 1.071 1.00 88.06 264 ALA A N 1
ATOM 2035 C CA . ALA A 1 264 ? -2.601 -23.166 0.762 1.00 88.06 264 ALA A CA 1
ATOM 2036 C C . ALA A 1 264 ? -3.343 -24.167 -0.146 1.00 88.06 264 ALA A C 1
ATOM 2038 O O . ALA A 1 264 ? -2.718 -24.873 -0.931 1.00 88.06 264 ALA A O 1
ATOM 2039 N N . GLY A 1 265 ? -4.676 -24.225 -0.057 1.00 85.50 265 GLY A N 1
ATOM 2040 C CA . GLY A 1 265 ? -5.523 -25.020 -0.953 1.00 85.50 265 GLY A CA 1
ATOM 2041 C C . GLY A 1 265 ? -5.933 -24.306 -2.249 1.00 85.50 265 GLY A C 1
ATOM 2042 O O . GLY A 1 265 ? -6.612 -24.905 -3.084 1.00 85.50 265 GLY A O 1
ATOM 2043 N N . SER A 1 266 ? -5.572 -23.031 -2.413 1.00 84.12 266 SER A N 1
ATOM 2044 C CA . SER A 1 266 ? -5.916 -22.215 -3.579 1.00 84.12 266 SER A CA 1
ATOM 2045 C C . SER A 1 266 ? -4.852 -22.318 -4.676 1.00 84.12 266 SER A C 1
ATOM 2047 O O . SER A 1 266 ? -3.760 -22.840 -4.475 1.00 84.12 266 SER A O 1
ATOM 2049 N N . ARG A 1 267 ? -5.146 -21.761 -5.855 1.00 77.50 267 ARG A N 1
ATOM 2050 C CA . ARG A 1 267 ? -4.185 -21.651 -6.971 1.00 77.50 267 ARG A CA 1
ATOM 2051 C C . ARG A 1 267 ? -3.488 -20.291 -7.012 1.00 77.50 267 ARG A C 1
ATOM 2053 O O . ARG A 1 267 ? -3.131 -19.803 -8.082 1.00 77.50 267 ARG A O 1
ATOM 2060 N N . ARG A 1 268 ? -3.367 -19.628 -5.862 1.00 79.75 268 ARG A N 1
ATOM 2061 C CA . ARG A 1 268 ? -2.796 -18.281 -5.742 1.00 79.75 268 ARG A CA 1
ATOM 2062 C C . ARG A 1 268 ? -1.486 -18.285 -4.967 1.00 79.75 268 ARG A C 1
ATOM 2064 O O . ARG A 1 268 ? -1.288 -17.455 -4.094 1.00 79.75 268 ARG A O 1
ATOM 2071 N N . ALA A 1 269 ? -0.583 -19.189 -5.342 1.00 72.94 269 ALA A N 1
ATOM 2072 C CA . ALA A 1 269 ? 0.760 -19.282 -4.764 1.00 72.94 269 ALA A CA 1
ATOM 2073 C C . ALA A 1 269 ? 1.608 -18.006 -4.950 1.00 72.94 269 ALA A C 1
ATOM 2075 O O . ALA A 1 269 ? 2.611 -17.837 -4.274 1.00 72.94 269 ALA A O 1
ATOM 2076 N N . TRP A 1 270 ? 1.203 -17.107 -5.855 1.00 77.50 270 TRP A N 1
ATOM 2077 C CA . TRP A 1 270 ? 1.822 -15.793 -6.036 1.00 77.50 270 TRP A CA 1
ATOM 2078 C C . TRP A 1 270 ? 1.478 -14.788 -4.925 1.00 77.50 270 TRP A C 1
ATOM 2080 O O . TRP A 1 270 ? 2.149 -13.766 -4.823 1.00 77.50 270 TRP A O 1
ATOM 2090 N N . LEU A 1 271 ? 0.428 -15.029 -4.128 1.00 85.69 271 LEU A N 1
ATOM 2091 C CA . LEU A 1 271 ? 0.138 -14.202 -2.957 1.00 85.69 271 LEU A CA 1
ATOM 2092 C C . LEU A 1 271 ? 1.145 -14.509 -1.840 1.00 85.69 271 LEU A C 1
ATOM 2094 O O . LEU A 1 271 ? 1.528 -15.671 -1.675 1.00 85.69 271 LEU A O 1
ATOM 2098 N N . PRO A 1 272 ? 1.522 -13.508 -1.029 1.00 88.12 272 PRO A N 1
ATOM 2099 C CA . PRO A 1 272 ? 2.320 -13.745 0.167 1.00 88.12 272 PRO A CA 1
ATOM 2100 C C . PRO A 1 272 ? 1.576 -14.633 1.173 1.00 88.12 272 PRO A C 1
ATOM 2102 O O . PRO A 1 272 ? 0.353 -14.805 1.114 1.00 88.12 272 PRO A O 1
ATOM 2105 N N . ALA A 1 273 ? 2.324 -15.176 2.134 1.00 90.31 273 ALA A N 1
ATOM 2106 C CA . ALA A 1 273 ? 1.747 -15.933 3.236 1.00 90.31 273 ALA A CA 1
ATOM 2107 C C . ALA A 1 273 ? 0.720 -15.083 4.003 1.00 90.31 273 ALA A C 1
ATOM 2109 O O . ALA A 1 273 ? 0.950 -13.916 4.313 1.00 90.31 273 ALA A O 1
ATOM 2110 N N . ALA A 1 274 ? -0.425 -15.683 4.326 1.00 94.19 274 ALA A N 1
ATOM 2111 C CA . ALA A 1 274 ? -1.463 -15.021 5.102 1.00 94.19 274 ALA A CA 1
ATOM 2112 C C . ALA A 1 274 ? -1.049 -14.951 6.581 1.00 94.19 274 ALA A C 1
ATOM 2114 O O . ALA A 1 274 ? -1.229 -15.920 7.317 1.00 94.19 274 ALA A O 1
ATOM 2115 N N . THR A 1 275 ? -0.509 -13.809 7.009 1.00 96.06 275 THR A N 1
ATOM 2116 C CA . THR A 1 275 ? -0.149 -13.532 8.410 1.00 96.06 275 THR A CA 1
ATOM 2117 C C . THR A 1 275 ? -1.114 -12.517 9.037 1.00 96.06 275 THR A C 1
ATOM 2119 O O . THR A 1 275 ? -1.739 -11.737 8.308 1.00 96.06 275 THR A O 1
ATOM 2122 N N . PRO A 1 276 ? -1.272 -12.489 10.380 1.00 97.62 276 PRO A N 1
ATOM 2123 C CA . PRO A 1 276 ? -2.092 -11.472 11.039 1.00 97.62 276 PRO A CA 1
ATOM 2124 C C . PRO A 1 276 ? -1.664 -10.051 10.673 1.00 97.62 276 PRO A C 1
ATOM 2126 O O . PRO A 1 276 ? -2.508 -9.229 10.310 1.00 97.62 276 PRO A O 1
ATOM 2129 N N . ARG A 1 277 ? -0.348 -9.806 10.691 1.00 97.06 277 ARG A N 1
ATOM 2130 C CA . ARG A 1 277 ? 0.299 -8.556 10.288 1.00 97.06 277 ARG A CA 1
ATOM 2131 C C . ARG A 1 277 ? -0.125 -8.119 8.894 1.00 97.06 277 ARG A C 1
ATOM 2133 O O . ARG A 1 277 ? -0.645 -7.018 8.731 1.00 97.06 277 ARG A O 1
ATOM 2140 N N . LEU A 1 278 ? 0.031 -9.002 7.906 1.00 97.62 278 LEU A N 1
ATOM 2141 C CA . LEU A 1 278 ? -0.312 -8.708 6.519 1.00 97.62 278 LEU A CA 1
ATOM 2142 C C . LEU A 1 278 ? -1.783 -8.336 6.378 1.00 97.62 278 LEU A C 1
ATOM 2144 O O . LEU A 1 278 ? -2.089 -7.284 5.826 1.0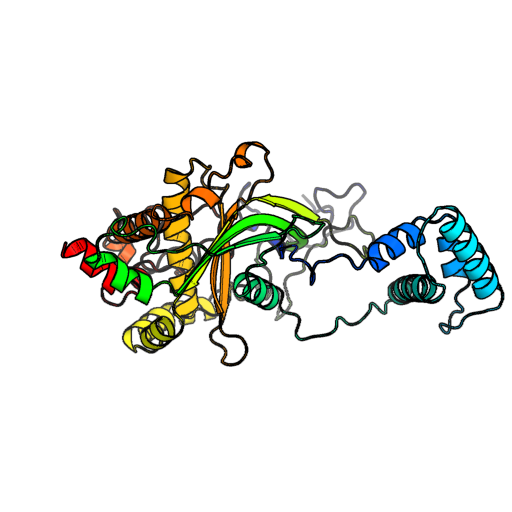0 97.62 278 LEU A O 1
ATOM 2148 N N . ILE A 1 279 ? -2.690 -9.176 6.881 1.00 98.00 279 ILE A N 1
ATOM 2149 C CA . ILE A 1 279 ? -4.126 -8.967 6.674 1.00 98.00 279 ILE A CA 1
ATOM 2150 C C . ILE A 1 279 ? -4.590 -7.683 7.370 1.00 98.00 279 ILE A C 1
ATOM 2152 O O . ILE A 1 279 ? -5.362 -6.925 6.779 1.00 98.00 279 ILE A O 1
ATOM 2156 N N . ALA A 1 280 ? -4.122 -7.399 8.589 1.00 98.44 280 ALA A N 1
ATOM 2157 C CA . ALA A 1 280 ? -4.505 -6.187 9.311 1.00 98.44 280 ALA A CA 1
ATOM 2158 C C . ALA A 1 280 ? -3.951 -4.916 8.656 1.00 98.44 280 ALA A C 1
ATOM 2160 O O . ALA A 1 280 ? -4.712 -3.969 8.453 1.00 98.44 280 ALA A O 1
ATOM 2161 N N . ILE A 1 281 ? -2.668 -4.900 8.281 1.00 98.69 281 ILE A N 1
ATOM 2162 C CA . ILE A 1 281 ? -2.029 -3.742 7.637 1.00 98.69 281 ILE A CA 1
ATOM 2163 C C . ILE A 1 281 ? -2.660 -3.467 6.271 1.00 98.69 281 ILE A C 1
ATOM 2165 O O . ILE A 1 281 ? -3.059 -2.337 5.995 1.00 98.69 281 ILE A O 1
ATOM 2169 N N . HIS A 1 282 ? -2.835 -4.507 5.456 1.00 98.50 282 HIS A N 1
ATOM 2170 C CA . HIS A 1 282 ? -3.508 -4.419 4.161 1.00 98.50 282 HIS A CA 1
ATOM 2171 C C . HIS A 1 282 ? -4.946 -3.896 4.307 1.00 98.50 282 HIS A C 1
ATOM 2173 O O . HIS A 1 282 ? -5.371 -2.967 3.618 1.00 98.50 282 HIS A O 1
ATOM 2179 N N . SER A 1 283 ? -5.695 -4.429 5.276 1.00 98.50 283 SER A N 1
ATOM 2180 C CA . SER A 1 283 ? -7.062 -3.973 5.541 1.00 98.50 283 SER A CA 1
ATOM 2181 C C . SER A 1 283 ? -7.101 -2.523 6.016 1.00 98.50 283 SER A C 1
ATOM 2183 O O . SER A 1 283 ? -7.970 -1.769 5.585 1.00 98.50 283 SER A O 1
ATOM 2185 N N . LEU A 1 284 ? -6.165 -2.102 6.870 1.00 98.75 284 LEU A N 1
ATOM 2186 C CA . LEU A 1 284 ? -6.067 -0.720 7.334 1.00 98.75 284 LEU A CA 1
ATOM 2187 C C . LEU A 1 284 ? -5.739 0.241 6.182 1.00 98.75 284 LEU A C 1
ATOM 2189 O O . LEU A 1 284 ? -6.396 1.278 6.063 1.00 98.75 284 LEU A O 1
ATOM 2193 N N . ALA A 1 285 ? -4.798 -0.119 5.305 1.00 98.62 285 ALA A N 1
ATOM 2194 C CA . ALA A 1 285 ? -4.467 0.655 4.111 1.00 98.62 285 ALA A CA 1
ATOM 2195 C C . ALA A 1 285 ? -5.702 0.854 3.217 1.00 98.62 285 ALA A C 1
ATOM 2197 O O . ALA A 1 285 ? -6.014 1.981 2.829 1.00 98.62 285 ALA A O 1
ATOM 2198 N N . HIS A 1 286 ? -6.492 -0.200 2.994 1.00 98.44 286 HIS A N 1
ATOM 2199 C CA . HIS A 1 286 ? -7.760 -0.117 2.266 1.00 98.44 286 HIS A CA 1
ATOM 2200 C C . HIS A 1 286 ? -8.782 0.821 2.918 1.00 98.44 286 HIS A C 1
ATOM 2202 O O . HIS A 1 286 ? -9.413 1.631 2.231 1.00 98.44 286 HIS A O 1
ATOM 2208 N N . LEU A 1 287 ? -8.971 0.720 4.237 1.00 98.25 287 LEU A N 1
ATOM 2209 C CA . LEU A 1 287 ? -9.897 1.588 4.969 1.00 98.25 287 LEU A CA 1
ATOM 2210 C C . LEU A 1 287 ? -9.490 3.062 4.844 1.00 98.25 287 LEU A C 1
ATOM 2212 O O . LEU A 1 287 ? -10.349 3.919 4.626 1.00 98.25 287 LEU A O 1
ATOM 2216 N N . LEU A 1 288 ? -8.188 3.347 4.910 1.00 98.25 288 LEU A N 1
ATOM 2217 C CA . LEU A 1 288 ? -7.650 4.694 4.751 1.00 98.25 288 LEU A CA 1
ATOM 2218 C C . LEU A 1 288 ? -7.730 5.196 3.313 1.00 98.25 288 LEU A C 1
ATOM 2220 O O . LEU A 1 288 ? -8.139 6.333 3.120 1.00 98.25 288 LEU A O 1
ATOM 2224 N N . ILE A 1 289 ? -7.421 4.376 2.303 1.00 97.19 289 ILE A N 1
ATOM 2225 C CA . ILE A 1 289 ? -7.597 4.745 0.888 1.00 97.19 289 ILE A CA 1
ATOM 2226 C C . ILE A 1 289 ? -9.036 5.191 0.644 1.00 97.19 289 ILE A C 1
ATOM 2228 O O . ILE A 1 289 ? -9.268 6.243 0.048 1.00 97.19 289 ILE A O 1
ATOM 2232 N N . ARG A 1 290 ? -10.006 4.414 1.142 1.00 95.31 290 ARG A N 1
ATOM 2233 C CA . ARG A 1 290 ? -11.431 4.715 0.981 1.00 95.31 290 ARG A CA 1
ATOM 2234 C C . ARG A 1 290 ? -11.804 6.048 1.608 1.00 95.31 290 ARG A C 1
ATOM 2236 O O . ARG A 1 290 ? -12.534 6.794 0.971 1.00 95.31 290 ARG A O 1
ATOM 2243 N N . GLU A 1 291 ? -11.319 6.350 2.810 1.00 95.81 291 GLU A N 1
ATOM 2244 C CA . GLU A 1 291 ? -11.595 7.634 3.461 1.00 95.81 291 GLU A CA 1
ATOM 2245 C C . GLU A 1 291 ? -10.865 8.793 2.760 1.00 95.81 291 GLU A C 1
ATOM 2247 O O . GLU A 1 291 ? -11.483 9.809 2.444 1.00 95.81 291 GLU A O 1
ATOM 2252 N N . LEU A 1 292 ? -9.586 8.612 2.417 1.00 95.31 292 LEU A N 1
ATOM 2253 C CA . LEU A 1 292 ? -8.757 9.620 1.757 1.00 95.31 292 LEU A CA 1
ATOM 2254 C C . LEU A 1 292 ? -9.341 10.042 0.412 1.00 95.31 292 LEU A C 1
ATOM 2256 O O . LEU A 1 292 ? -9.432 11.240 0.175 1.00 95.31 292 LEU A O 1
ATOM 2260 N N . ILE A 1 293 ? -9.802 9.106 -0.427 1.00 92.06 293 ILE A N 1
ATOM 2261 C CA . ILE A 1 293 ? -10.462 9.400 -1.715 1.00 92.06 293 ILE A CA 1
ATOM 2262 C C . ILE A 1 293 ? -11.578 10.446 -1.546 1.00 92.06 293 ILE A C 1
ATOM 2264 O O . ILE A 1 293 ? -11.676 11.378 -2.347 1.00 92.06 293 ILE A O 1
ATOM 2268 N N . PHE A 1 294 ? -12.391 10.337 -0.487 1.00 87.56 294 PHE A N 1
ATOM 2269 C CA . PHE A 1 294 ? -13.452 11.311 -0.212 1.00 87.56 294 PHE A CA 1
ATOM 2270 C C . PHE A 1 294 ? -12.912 12.669 0.250 1.00 87.56 294 PHE A C 1
ATOM 2272 O O . PHE A 1 294 ? -13.492 13.699 -0.091 1.00 87.56 294 PHE A O 1
ATOM 2279 N N . GLU A 1 295 ? -11.821 12.694 1.016 1.00 90.19 295 GLU A N 1
ATOM 2280 C CA . GLU A 1 295 ? -11.263 13.922 1.593 1.00 90.19 295 GLU A CA 1
ATOM 2281 C C . GLU A 1 295 ? -10.393 14.729 0.619 1.00 90.19 295 GLU A C 1
ATOM 2283 O O . GLU A 1 295 ? -10.413 15.963 0.651 1.00 90.19 295 GLU A O 1
ATOM 2288 N N . CYS A 1 296 ? -9.610 14.061 -0.233 1.00 86.88 296 CYS A N 1
ATOM 2289 C CA . CYS A 1 296 ? -8.725 14.708 -1.206 1.00 86.88 296 CYS A CA 1
ATOM 2290 C C . CYS A 1 296 ? -9.358 14.873 -2.597 1.00 86.88 296 CYS A C 1
ATOM 2292 O O . CYS A 1 296 ? -8.827 15.630 -3.407 1.00 86.88 296 CYS A O 1
ATOM 2294 N N . GLY A 1 297 ? -10.501 14.228 -2.862 1.00 83.81 297 GLY A N 1
ATOM 2295 C CA . GLY A 1 297 ? -11.258 14.380 -4.109 1.00 83.81 297 GLY A CA 1
ATOM 2296 C C . GLY A 1 297 ? -10.653 13.658 -5.316 1.00 83.81 297 GLY A C 1
ATOM 2297 O O . GLY A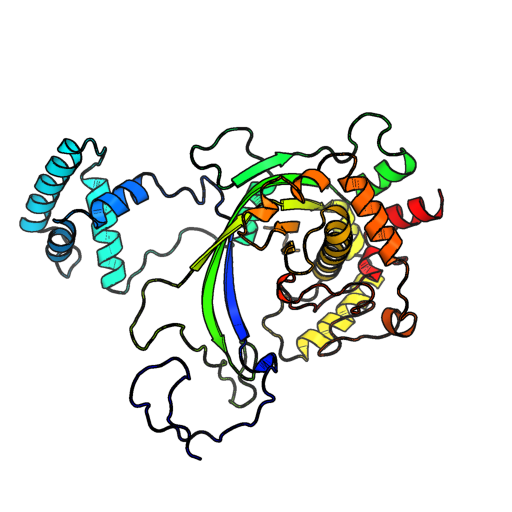 1 297 ? -11.067 13.923 -6.443 1.00 83.81 297 GLY A O 1
ATOM 2298 N N . TYR A 1 298 ? -9.685 12.764 -5.094 1.00 84.31 298 TYR A N 1
ATOM 2299 C CA . TYR A 1 298 ? -9.161 11.883 -6.136 1.00 84.31 298 TYR A CA 1
ATOM 2300 C C . TYR A 1 298 ? -10.209 10.853 -6.571 1.00 84.31 298 TYR A C 1
ATOM 2302 O O . TYR A 1 298 ? -11.122 10.507 -5.824 1.00 84.31 298 TYR A O 1
ATOM 2310 N N . GLU A 1 299 ? -10.075 10.323 -7.786 1.00 85.75 299 GLU A N 1
ATOM 2311 C CA . GLU A 1 299 ? -10.902 9.198 -8.214 1.00 85.75 299 GLU A CA 1
ATOM 2312 C C . GLU A 1 299 ? -10.482 7.907 -7.500 1.00 85.75 299 GLU A C 1
ATOM 2314 O O . GLU A 1 299 ? -9.338 7.737 -7.078 1.00 85.75 299 GLU A O 1
ATOM 2319 N N . SER A 1 300 ? -11.401 6.942 -7.414 1.00 82.25 300 SER A N 1
ATOM 2320 C CA . SER A 1 300 ? -11.165 5.696 -6.668 1.00 82.25 300 SER A CA 1
ATOM 2321 C C . SER A 1 300 ? -9.982 4.845 -7.149 1.00 82.25 300 SER A C 1
ATOM 2323 O O . SER A 1 300 ? -9.482 4.022 -6.390 1.00 82.25 300 SER A O 1
ATOM 2325 N N . ALA A 1 301 ? -9.533 5.040 -8.393 1.00 85.81 301 ALA A N 1
ATOM 2326 C CA . ALA A 1 301 ? -8.396 4.340 -8.989 1.00 85.81 301 ALA A CA 1
ATOM 2327 C C . ALA A 1 301 ? -7.090 5.161 -8.965 1.00 85.81 301 ALA A C 1
ATOM 2329 O O . ALA A 1 301 ? -6.060 4.680 -9.438 1.00 85.81 301 ALA A O 1
ATOM 2330 N N . SER A 1 302 ? -7.128 6.392 -8.442 1.00 87.88 302 SER A N 1
ATOM 2331 C CA . SER A 1 302 ? -5.994 7.324 -8.437 1.00 87.88 302 SER A CA 1
ATOM 2332 C C . SER A 1 302 ? -5.086 7.177 -7.220 1.00 87.88 302 SER A C 1
ATOM 2334 O O . SER A 1 302 ? -3.979 7.704 -7.250 1.00 87.88 302 SER A O 1
ATOM 2336 N N . LEU A 1 303 ? -5.520 6.480 -6.167 1.00 92.62 303 LEU A N 1
ATOM 2337 C CA . LEU A 1 303 ? -4.678 6.144 -5.018 1.00 92.62 303 LEU A CA 1
ATOM 2338 C C . LEU A 1 303 ? -4.279 4.674 -5.074 1.00 92.62 303 LEU A C 1
ATOM 2340 O O . LEU A 1 303 ? -5.093 3.833 -5.445 1.00 92.62 303 LEU A O 1
ATOM 2344 N N . ARG A 1 304 ? -3.042 4.368 -4.700 1.00 93.44 304 ARG A N 1
ATOM 2345 C CA . ARG A 1 304 ? -2.497 3.017 -4.563 1.00 93.44 304 ARG A CA 1
ATOM 2346 C C . ARG A 1 304 ? -1.926 2.829 -3.174 1.00 93.44 304 ARG A C 1
ATOM 2348 O O . ARG A 1 304 ? -1.456 3.789 -2.567 1.00 93.44 304 ARG A O 1
ATOM 2355 N N . GLU A 1 305 ? -1.953 1.593 -2.709 1.00 95.81 305 GLU A N 1
ATOM 2356 C CA . GLU A 1 305 ? -1.130 1.172 -1.586 1.00 95.81 305 GLU A CA 1
ATOM 2357 C C . GLU A 1 305 ? 0.195 0.591 -2.074 1.00 95.81 305 GLU A C 1
ATOM 2359 O O . GLU A 1 305 ? 0.322 0.136 -3.216 1.00 95.81 305 GLU A O 1
ATOM 2364 N N . ARG A 1 306 ? 1.160 0.601 -1.167 1.00 96.06 306 ARG A N 1
ATOM 2365 C CA . ARG A 1 306 ? 2.355 -0.223 -1.195 1.00 96.06 306 ARG A CA 1
ATOM 2366 C C . ARG A 1 306 ? 2.604 -0.727 0.214 1.00 96.06 306 ARG A C 1
ATOM 2368 O O . ARG A 1 306 ? 2.622 0.082 1.145 1.00 96.06 306 ARG A O 1
ATOM 2375 N N . LEU A 1 307 ? 2.707 -2.038 0.380 1.00 97.31 307 LEU A N 1
ATOM 2376 C CA . LEU A 1 307 ? 2.756 -2.665 1.699 1.00 97.31 307 LEU A CA 1
ATOM 2377 C C . LEU A 1 307 ? 4.202 -2.979 2.093 1.00 97.31 307 LEU A C 1
ATOM 2379 O O . LEU A 1 307 ? 4.941 -3.585 1.326 1.00 97.31 307 LEU A O 1
ATOM 2383 N N . TYR A 1 308 ? 4.582 -2.601 3.312 1.00 96.69 308 TYR A N 1
ATOM 2384 C CA . TYR A 1 308 ? 5.865 -2.945 3.924 1.00 96.69 308 TYR A CA 1
ATOM 2385 C C . TYR A 1 308 ? 5.577 -3.848 5.117 1.00 96.69 308 TYR A C 1
ATOM 2387 O O . TYR A 1 308 ? 5.358 -3.379 6.237 1.00 96.69 308 TYR A O 1
ATOM 2395 N N . VAL A 1 309 ? 5.483 -5.151 4.848 1.00 96.00 309 VAL A N 1
ATOM 2396 C CA . VAL A 1 309 ? 5.058 -6.145 5.833 1.00 96.00 309 VAL A CA 1
ATOM 2397 C C . VAL A 1 309 ? 5.990 -7.341 5.831 1.00 96.00 309 VAL A C 1
ATOM 2399 O O . VAL A 1 309 ? 6.075 -8.059 4.840 1.00 96.00 309 VAL A O 1
ATOM 2402 N N . ASP A 1 310 ? 6.641 -7.569 6.965 1.00 91.50 310 ASP A N 1
ATOM 2403 C CA . ASP A 1 310 ? 7.537 -8.700 7.186 1.00 91.50 310 ASP A CA 1
ATOM 2404 C C . ASP A 1 310 ? 7.632 -8.962 8.692 1.00 91.50 310 ASP A C 1
ATOM 2406 O O . ASP A 1 310 ? 7.792 -8.017 9.467 1.00 91.50 310 ASP A O 1
ATOM 2410 N N . ASP A 1 311 ? 7.457 -10.217 9.098 1.00 85.31 311 ASP A N 1
ATOM 2411 C CA . ASP A 1 311 ? 7.499 -10.699 10.482 1.00 85.31 311 ASP A CA 1
ATOM 2412 C C . ASP A 1 311 ? 8.823 -11.404 10.835 1.00 85.31 311 ASP A C 1
ATOM 2414 O O . ASP A 1 311 ? 8.956 -11.982 11.915 1.00 85.31 311 ASP A O 1
ATOM 2418 N N . SER A 1 312 ? 9.820 -11.349 9.947 1.00 83.31 312 SER A N 1
ATOM 2419 C CA . SER A 1 312 ? 11.174 -11.830 10.219 1.00 83.31 312 SER A CA 1
ATOM 2420 C C . SER A 1 312 ? 11.904 -10.961 11.246 1.00 83.31 312 SER A C 1
ATOM 2422 O O . SER A 1 312 ? 11.757 -9.741 11.295 1.00 83.31 312 SER A O 1
ATOM 2424 N N . GLU A 1 313 ? 12.751 -11.602 12.055 1.00 77.31 313 GLU A N 1
ATOM 2425 C CA . GLU A 1 313 ? 13.558 -10.912 13.070 1.00 77.31 313 GLU A CA 1
ATOM 2426 C C . GLU A 1 313 ? 14.635 -10.000 12.453 1.00 77.31 313 GLU A C 1
ATOM 2428 O O . GLU A 1 313 ? 15.022 -9.005 13.066 1.00 77.31 313 GLU A O 1
ATOM 2433 N N . ASP A 1 314 ? 15.113 -10.323 11.245 1.00 75.62 314 ASP A N 1
ATOM 2434 C CA . ASP A 1 314 ? 16.223 -9.619 10.590 1.00 75.62 314 ASP A CA 1
ATOM 2435 C C . ASP A 1 314 ? 15.771 -8.354 9.840 1.00 75.62 314 ASP A C 1
ATOM 2437 O O . ASP A 1 314 ? 16.482 -7.344 9.841 1.00 75.62 314 ASP A O 1
ATOM 2441 N N . THR A 1 315 ? 14.593 -8.388 9.208 1.00 85.00 315 THR A N 1
ATOM 2442 C CA . THR A 1 315 ? 14.046 -7.276 8.411 1.00 85.00 315 THR A CA 1
ATOM 2443 C C . THR A 1 315 ? 12.576 -6.997 8.745 1.00 85.00 315 THR A C 1
ATOM 2445 O O . THR A 1 315 ? 11.733 -7.046 7.846 1.00 85.00 315 THR A O 1
ATOM 2448 N N . PRO A 1 316 ? 12.230 -6.700 10.014 1.00 89.38 316 PRO A N 1
ATOM 2449 C CA . PRO A 1 316 ? 10.844 -6.484 10.404 1.00 89.38 316 PRO A CA 1
ATOM 2450 C C . PRO A 1 316 ? 10.292 -5.213 9.753 1.00 89.38 316 PRO A C 1
ATOM 2452 O O . PRO A 1 316 ? 10.903 -4.139 9.806 1.00 89.38 316 PRO A O 1
ATOM 2455 N N . MET A 1 317 ? 9.111 -5.337 9.150 1.00 95.19 317 MET A N 1
ATOM 2456 C CA . MET A 1 317 ? 8.385 -4.222 8.549 1.00 95.19 317 MET A CA 1
ATOM 2457 C C . MET A 1 317 ? 6.922 -4.253 8.983 1.00 95.19 317 MET A C 1
ATOM 2459 O O . MET A 1 317 ? 6.255 -5.288 8.908 1.00 95.19 317 MET A O 1
ATOM 2463 N N . ALA A 1 318 ? 6.424 -3.092 9.400 1.00 96.94 318 ALA A N 1
ATOM 2464 C CA . ALA A 1 318 ? 5.053 -2.906 9.857 1.00 96.94 318 ALA A CA 1
ATOM 2465 C C . ALA A 1 318 ? 4.517 -1.549 9.402 1.00 96.94 318 ALA A C 1
ATOM 2467 O O . ALA A 1 318 ? 4.332 -0.618 10.187 1.00 96.94 318 ALA A O 1
ATOM 2468 N N . GLY A 1 319 ? 4.270 -1.409 8.106 1.00 98.00 319 GLY A N 1
ATOM 2469 C CA . GLY A 1 319 ? 3.684 -0.186 7.589 1.00 98.00 319 GLY A CA 1
ATOM 2470 C C . GLY A 1 319 ? 3.239 -0.278 6.147 1.00 98.00 319 GLY A C 1
ATOM 2471 O O . GLY A 1 319 ? 3.219 -1.335 5.518 1.00 98.00 319 GLY A O 1
ATOM 2472 N N . PHE A 1 320 ? 2.824 0.866 5.631 1.00 98.56 320 PHE A N 1
ATOM 2473 C CA . PHE A 1 320 ? 2.329 0.991 4.272 1.00 98.56 320 PHE A CA 1
ATOM 2474 C C . PHE A 1 320 ? 2.471 2.431 3.789 1.00 98.56 320 PHE A C 1
ATOM 2476 O O . PHE A 1 320 ? 2.490 3.384 4.571 1.00 98.56 320 PHE A O 1
ATOM 2483 N N . LEU A 1 321 ? 2.532 2.587 2.474 1.00 98.12 321 LEU A N 1
ATOM 2484 C CA . LEU A 1 321 ? 2.482 3.863 1.780 1.00 98.12 321 LEU A CA 1
ATOM 2485 C C . LEU A 1 321 ? 1.176 3.947 0.994 1.00 98.12 321 LEU A C 1
ATOM 2487 O O . LEU A 1 321 ? 0.880 3.071 0.186 1.00 98.12 321 LEU A O 1
ATOM 2491 N N . ILE A 1 322 ? 0.424 5.030 1.178 1.00 97.44 322 ILE A N 1
ATOM 2492 C CA . ILE A 1 322 ? -0.669 5.404 0.275 1.00 97.44 322 ILE A CA 1
ATOM 2493 C C . ILE A 1 322 ? -0.163 6.528 -0.612 1.00 97.44 322 ILE A C 1
ATOM 2495 O O . ILE A 1 322 ? 0.233 7.579 -0.112 1.00 97.44 322 ILE A O 1
ATOM 2499 N N . TYR A 1 323 ? -0.180 6.328 -1.924 1.00 94.31 323 TYR A N 1
ATOM 2500 C CA . TYR A 1 323 ? 0.380 7.280 -2.878 1.00 94.31 323 TYR A CA 1
ATOM 2501 C C . TYR A 1 323 ? -0.491 7.429 -4.122 1.00 94.31 323 TYR A C 1
ATOM 2503 O O . TYR A 1 323 ? -1.389 6.635 -4.403 1.00 94.31 323 TYR A O 1
ATOM 2511 N N . THR A 1 324 ? -0.237 8.493 -4.871 1.00 91.06 324 THR A N 1
ATOM 2512 C CA . THR A 1 324 ? -0.943 8.786 -6.122 1.00 91.06 324 THR A CA 1
ATOM 2513 C C . THR A 1 324 ? -0.414 7.930 -7.275 1.00 91.06 324 THR A C 1
ATOM 2515 O O . THR A 1 324 ? 0.782 7.834 -7.530 1.00 91.06 324 THR A O 1
ATOM 2518 N N . ALA A 1 325 ? -1.340 7.301 -7.993 1.00 75.00 325 ALA A N 1
ATOM 2519 C CA . ALA A 1 325 ? -1.087 6.299 -9.022 1.00 75.00 325 ALA A CA 1
ATOM 2520 C C . ALA A 1 325 ? -1.089 6.844 -10.457 1.00 75.00 325 ALA A C 1
ATOM 2522 O O . ALA A 1 325 ? -0.741 6.105 -11.383 1.00 75.00 325 ALA A O 1
ATOM 2523 N N . SER A 1 326 ? -1.527 8.092 -10.648 1.00 67.75 326 SER A N 1
ATOM 2524 C CA . SER A 1 326 ? -1.725 8.733 -11.948 1.00 67.75 326 SER A CA 1
ATOM 2525 C C . SER A 1 326 ? -0.815 9.949 -12.103 1.00 67.75 326 SER A C 1
ATOM 2527 O O . SER A 1 326 ? -0.948 10.918 -11.365 1.00 67.75 326 SER A O 1
ATOM 2529 N N . GLY A 1 327 ? 0.056 9.929 -13.116 1.00 53.84 327 GLY A N 1
ATOM 2530 C CA . GLY A 1 327 ? 0.960 11.037 -13.454 1.00 53.84 327 GLY A CA 1
ATOM 2531 C C . GLY A 1 327 ? 0.283 12.216 -14.165 1.00 53.84 327 GLY A C 1
ATOM 2532 O O . GLY A 1 327 ? 0.951 12.970 -14.871 1.00 53.84 327 GLY A O 1
ATOM 2533 N N . THR A 1 328 ? -1.040 12.354 -14.056 1.00 50.19 328 THR A N 1
ATOM 2534 C CA . THR A 1 328 ? -1.761 13.500 -14.608 1.00 50.19 328 THR A CA 1
ATOM 2535 C C . THR A 1 328 ? -1.493 14.724 -13.739 1.00 50.19 328 THR A C 1
ATOM 2537 O O . THR A 1 328 ? -1.600 14.696 -12.516 1.00 50.19 328 THR A O 1
ATOM 2540 N N . THR A 1 329 ? -1.162 15.834 -14.390 1.00 46.72 329 THR A N 1
ATOM 2541 C CA . THR A 1 329 ? -0.883 17.146 -13.785 1.00 46.72 329 THR A CA 1
ATOM 2542 C C . THR A 1 329 ? -2.010 17.694 -12.899 1.00 46.72 329 THR A C 1
ATOM 2544 O O . THR A 1 329 ? -1.790 18.656 -12.172 1.00 46.72 329 THR A O 1
ATOM 2547 N N . GLU A 1 330 ? -3.198 17.087 -12.906 1.00 47.03 330 GLU A N 1
ATOM 2548 C CA . GLU A 1 330 ? -4.329 17.451 -12.043 1.00 47.03 330 GLU A CA 1
ATOM 2549 C C . GLU A 1 330 ? -4.104 17.120 -10.552 1.00 47.03 330 GLU A C 1
ATOM 2551 O O . GLU A 1 330 ? -4.749 17.728 -9.702 1.00 47.03 330 GLU A O 1
ATOM 2556 N N . GLY A 1 331 ? -3.150 16.240 -10.212 1.00 49.34 331 GLY A N 1
ATOM 2557 C CA . GLY A 1 331 ? -2.799 15.899 -8.823 1.00 49.34 331 GLY A CA 1
ATOM 2558 C C . GLY A 1 331 ? -1.667 16.724 -8.190 1.00 49.34 331 GLY A C 1
ATOM 2559 O O . GLY A 1 331 ? -1.336 16.546 -7.021 1.00 49.34 331 GLY A O 1
ATOM 2560 N N . SER A 1 332 ? -1.047 17.658 -8.919 1.00 49.75 332 SER A N 1
ATOM 2561 C CA . SER A 1 332 ? 0.186 18.324 -8.458 1.00 49.75 332 SER A CA 1
ATOM 2562 C C . SER A 1 332 ? -0.020 19.456 -7.438 1.00 49.75 332 SER A C 1
ATOM 2564 O O . SER A 1 332 ? 0.926 20.182 -7.138 1.00 49.75 332 SER A O 1
ATOM 2566 N N . LEU A 1 333 ? -1.243 19.668 -6.938 1.00 55.41 333 LEU A N 1
ATOM 2567 C CA . LEU A 1 333 ? -1.553 20.713 -5.949 1.00 55.41 333 LEU A CA 1
ATOM 2568 C C . LEU A 1 333 ? -1.410 20.242 -4.492 1.00 55.41 333 LEU A C 1
ATOM 2570 O O . LEU A 1 333 ? -1.765 20.989 -3.578 1.00 55.41 333 LEU A O 1
ATOM 2574 N N . GLY A 1 334 ? -0.889 19.035 -4.260 1.00 64.50 334 GLY A N 1
ATOM 2575 C CA . GLY A 1 334 ? -0.660 18.524 -2.911 1.00 64.50 334 GLY A CA 1
ATOM 2576 C C . GLY A 1 334 ? -1.930 17.977 -2.255 1.00 64.50 334 GLY A C 1
ATOM 2577 O O . GLY A 1 334 ? -2.151 18.209 -1.069 1.00 64.50 334 GLY A O 1
ATOM 2578 N N . GLY A 1 335 ? -2.837 17.372 -3.029 1.00 82.94 335 GLY A N 1
ATOM 2579 C CA . GLY A 1 335 ? -4.166 16.984 -2.551 1.00 82.94 335 GLY A CA 1
ATOM 2580 C C . GLY A 1 335 ? -4.118 15.872 -1.505 1.00 82.94 335 GLY A C 1
ATOM 2581 O O . GLY A 1 335 ? -4.767 15.981 -0.463 1.00 82.94 335 GLY A O 1
ATOM 2582 N N . LEU A 1 336 ? -3.331 14.826 -1.767 1.00 91.69 336 LEU A N 1
ATOM 2583 C CA . LEU A 1 336 ? -3.163 13.688 -0.867 1.00 91.69 336 LEU A CA 1
ATOM 2584 C C . LEU A 1 336 ? -2.202 14.034 0.265 1.00 91.69 336 LEU A C 1
ATOM 2586 O O . LEU A 1 336 ? -2.568 13.866 1.424 1.00 91.69 336 LEU A O 1
ATOM 2590 N N . VAL A 1 337 ? -1.004 14.552 -0.038 1.00 92.25 337 VAL A N 1
ATOM 2591 C CA . VAL A 1 337 ? 0.024 14.766 0.993 1.00 92.25 337 VAL A CA 1
ATOM 2592 C C . VAL A 1 337 ? -0.438 15.747 2.064 1.00 92.25 337 VAL A C 1
ATOM 2594 O O . VAL A 1 337 ? -0.098 15.599 3.234 1.00 92.25 337 VAL A O 1
ATOM 2597 N N . ARG A 1 338 ? -1.294 16.708 1.694 1.00 91.81 338 ARG A N 1
ATOM 2598 C CA . ARG A 1 338 ? -1.898 17.655 2.633 1.00 91.81 338 ARG A CA 1
ATOM 2599 C C . ARG A 1 338 ? -2.858 17.002 3.624 1.00 91.81 338 ARG A C 1
ATOM 2601 O O . ARG A 1 338 ? -3.050 17.545 4.709 1.00 91.81 338 ARG A O 1
ATOM 2608 N N . GLN A 1 339 ? -3.475 15.868 3.291 1.00 94.38 339 GLN A N 1
ATOM 2609 C CA . GLN A 1 339 ? -4.263 15.115 4.277 1.00 94.38 339 GLN A CA 1
ATOM 2610 C C . GLN A 1 339 ? -3.374 14.438 5.317 1.00 94.38 339 GLN A C 1
ATOM 2612 O O . GLN A 1 339 ? -3.844 14.162 6.414 1.00 94.38 339 GLN A O 1
ATOM 2617 N N . GLY A 1 340 ? -2.091 14.242 5.012 1.00 94.19 340 GLY A N 1
ATOM 2618 C CA . GLY A 1 340 ? -1.097 13.775 5.967 1.00 94.19 340 GLY A CA 1
ATOM 2619 C C . GLY A 1 340 ? -0.697 14.827 7.014 1.00 94.19 340 GLY A C 1
ATOM 2620 O O . GLY A 1 340 ? -0.238 14.463 8.093 1.00 94.19 340 GLY A O 1
ATOM 2621 N N . ASP A 1 341 ? -0.906 16.124 6.745 1.00 92.88 341 ASP A N 1
ATOM 2622 C CA . ASP A 1 341 ? -0.562 17.187 7.696 1.00 92.88 341 ASP A CA 1
ATOM 2623 C C . ASP A 1 341 ? -1.466 17.127 8.950 1.00 92.88 341 ASP A C 1
ATOM 2625 O O . ASP A 1 341 ? -2.692 16.968 8.845 1.00 92.88 341 ASP A O 1
ATOM 2629 N N . PRO A 1 342 ? -0.933 17.346 10.163 1.00 91.06 342 PRO A N 1
ATOM 2630 C CA . PRO A 1 342 ? -1.770 17.442 11.351 1.00 91.06 342 PRO A CA 1
ATOM 2631 C C . PRO A 1 342 ? -2.735 18.641 11.331 1.00 91.06 342 PRO A C 1
ATOM 2633 O O . PRO A 1 342 ? -2.412 19.712 10.811 1.00 91.06 342 PRO A O 1
ATOM 2636 N N . PRO A 1 343 ? -3.916 18.532 11.971 1.00 91.94 343 PRO A N 1
ATOM 2637 C CA . PRO A 1 343 ? -4.494 17.336 12.593 1.00 91.94 343 PRO A CA 1
ATOM 2638 C C . PRO A 1 343 ? -5.326 16.494 11.605 1.00 91.94 343 PRO A C 1
ATOM 2640 O O . PRO A 1 343 ? -6.193 15.735 12.037 1.00 91.94 343 PRO A O 1
ATOM 2643 N N . ARG A 1 344 ? -5.174 16.698 10.288 1.00 93.75 344 ARG A N 1
ATOM 2644 C CA . ARG A 1 344 ? -6.052 16.097 9.272 1.00 93.75 344 ARG A CA 1
ATOM 2645 C C . ARG A 1 344 ? -5.907 14.589 9.283 1.00 93.75 344 ARG A C 1
ATOM 2647 O O . ARG A 1 344 ? -6.905 13.918 9.502 1.00 93.75 344 ARG A O 1
ATOM 2654 N N . PHE A 1 345 ? -4.674 14.095 9.222 1.00 95.88 345 PHE A N 1
ATOM 2655 C CA . PHE A 1 345 ? -4.415 12.662 9.154 1.00 95.88 345 PHE A CA 1
ATOM 2656 C C . PHE A 1 345 ? -5.012 11.893 10.333 1.00 95.88 345 PHE A C 1
ATOM 2658 O O . PHE A 1 345 ? -5.717 10.905 10.148 1.00 95.88 345 PHE A O 1
ATOM 2665 N N . ALA A 1 346 ? -4.826 12.396 11.557 1.00 95.69 346 ALA A N 1
ATOM 2666 C CA . ALA A 1 346 ? -5.434 11.805 12.746 1.00 95.69 346 ALA A CA 1
ATOM 2667 C C . ALA A 1 346 ? -6.971 11.749 12.646 1.00 95.69 346 ALA A C 1
ATOM 2669 O O . ALA A 1 346 ? -7.582 10.758 13.040 1.00 95.69 346 ALA A O 1
ATOM 2670 N N . ARG A 1 347 ? -7.616 12.782 12.086 1.00 94.38 347 ARG A N 1
ATOM 2671 C CA . ARG A 1 347 ? -9.071 12.784 11.854 1.00 94.38 347 ARG A CA 1
ATOM 2672 C C . ARG A 1 347 ? -9.481 11.785 10.776 1.00 94.38 347 ARG A C 1
ATOM 2674 O O . ARG A 1 347 ? -10.479 11.100 10.979 1.00 94.38 347 ARG A O 1
ATOM 2681 N N . THR A 1 348 ? -8.708 11.666 9.699 1.00 96.19 348 THR A N 1
ATOM 2682 C CA . THR A 1 348 ? -8.918 10.669 8.643 1.00 96.19 348 THR A CA 1
ATOM 2683 C C . THR A 1 348 ? -8.860 9.257 9.221 1.00 96.19 348 THR A C 1
ATOM 2685 O O . THR A 1 348 ? -9.767 8.464 8.988 1.00 96.19 348 THR A O 1
ATOM 2688 N N . VAL A 1 349 ? -7.850 8.953 10.048 1.00 97.62 349 VAL A N 1
ATOM 2689 C CA . VAL A 1 349 ? -7.712 7.650 10.722 1.00 97.62 349 VAL A CA 1
ATOM 2690 C C . VAL A 1 349 ? -8.919 7.373 11.617 1.00 97.62 349 VAL A C 1
ATOM 2692 O O . VAL A 1 349 ? -9.542 6.320 11.499 1.00 97.62 349 VAL A O 1
ATOM 2695 N N . LEU A 1 350 ? -9.306 8.325 12.472 1.00 96.81 350 LEU A N 1
ATOM 2696 C CA . LEU A 1 350 ? -10.478 8.174 13.341 1.00 96.81 350 LEU A CA 1
ATOM 2697 C C . LEU A 1 350 ? -11.767 7.949 12.531 1.00 96.81 350 LEU A C 1
ATOM 2699 O O . LEU A 1 350 ? -12.561 7.076 12.879 1.00 96.81 350 LEU A O 1
ATOM 2703 N N . SER A 1 351 ? -11.964 8.700 11.443 1.00 96.44 351 SER A N 1
ATOM 2704 C CA . SER A 1 351 ? -13.133 8.570 10.565 1.00 96.44 351 SER A CA 1
ATOM 2705 C C . SER A 1 351 ? -13.164 7.214 9.855 1.00 96.44 351 SER A C 1
ATOM 2707 O O . SER A 1 351 ? -14.189 6.530 9.881 1.00 96.44 351 SER A O 1
ATOM 2709 N N . ALA A 1 352 ? -12.030 6.778 9.296 1.00 97.75 352 ALA A N 1
ATOM 2710 C CA . ALA A 1 352 ? -11.891 5.495 8.614 1.00 97.75 352 ALA A CA 1
ATOM 2711 C C . ALA A 1 352 ? -12.178 4.317 9.557 1.00 97.75 352 ALA A C 1
ATOM 2713 O O . ALA A 1 352 ? -12.967 3.431 9.219 1.00 97.75 352 ALA A O 1
ATOM 2714 N N . LEU A 1 353 ? -11.595 4.333 10.762 1.00 98.12 353 LEU A N 1
ATOM 2715 C CA . LEU A 1 353 ? -11.817 3.301 11.776 1.00 98.12 353 LEU A CA 1
ATOM 2716 C C . LEU A 1 353 ? -13.272 3.288 12.250 1.00 98.12 353 LEU A C 1
ATOM 2718 O O . LEU A 1 353 ? -13.887 2.225 12.295 1.00 98.12 353 LEU A O 1
ATOM 2722 N N . HIS A 1 354 ? -13.859 4.455 12.536 1.00 97.00 354 HIS A N 1
ATOM 2723 C CA . HIS A 1 354 ? -15.268 4.548 12.915 1.00 97.00 354 HIS A CA 1
ATOM 2724 C C . HIS A 1 354 ? -16.185 3.997 11.817 1.00 97.00 354 HIS A C 1
ATOM 2726 O O . HIS A 1 354 ? -17.057 3.176 12.096 1.00 97.00 354 HIS A O 1
ATOM 2732 N N . ARG A 1 355 ? -15.964 4.384 10.555 1.00 96.06 355 ARG A N 1
ATOM 2733 C CA . ARG A 1 355 ? -16.750 3.904 9.410 1.00 96.06 355 ARG A CA 1
ATOM 2734 C C . ARG A 1 355 ? -16.644 2.390 9.235 1.00 96.06 355 ARG A C 1
ATOM 2736 O O . ARG A 1 355 ? -17.638 1.754 8.901 1.00 96.06 355 ARG A O 1
ATOM 2743 N N . ALA A 1 356 ? -15.467 1.815 9.467 1.00 96.75 356 ALA A N 1
ATOM 2744 C CA . ALA A 1 356 ? -15.230 0.383 9.318 1.00 96.75 356 ALA A CA 1
ATOM 2745 C C . ALA A 1 356 ? -15.965 -0.483 10.356 1.00 96.75 356 ALA A C 1
ATOM 2747 O O . ALA A 1 356 ? -16.165 -1.674 10.109 1.00 96.75 356 ALA A O 1
ATOM 2748 N N . THR A 1 357 ? -16.405 0.096 11.483 1.00 96.06 357 THR A N 1
ATOM 2749 C CA . THR A 1 357 ? -17.172 -0.633 12.513 1.00 96.06 357 THR A CA 1
ATOM 2750 C C . THR A 1 357 ? -18.535 -1.129 12.027 1.00 96.06 357 THR A C 1
ATOM 2752 O O . THR A 1 357 ? -19.133 -1.992 12.664 1.00 96.06 357 THR A O 1
ATOM 2755 N N . TRP A 1 358 ? -19.028 -0.621 10.893 1.00 95.06 358 TRP A N 1
ATOM 2756 C CA . TRP A 1 358 ? -20.326 -0.991 10.345 1.00 95.06 358 TRP A CA 1
ATOM 2757 C C . TRP A 1 358 ? -20.244 -1.331 8.857 1.00 95.06 358 TRP A C 1
ATOM 2759 O O . TRP A 1 358 ? -19.692 -0.571 8.059 1.00 95.06 358 TRP A O 1
ATOM 2769 N N . CYS A 1 359 ? -20.865 -2.442 8.454 1.00 96.06 359 CYS A N 1
ATOM 2770 C CA . CYS A 1 359 ? -21.103 -2.752 7.052 1.00 96.06 359 CYS A CA 1
ATOM 2771 C C . CYS A 1 359 ? -22.585 -3.038 6.798 1.00 96.06 359 CYS A C 1
ATOM 2773 O O . CYS A 1 359 ? -23.208 -3.810 7.528 1.00 96.06 359 CYS A O 1
ATOM 2775 N N . PRO A 1 360 ? -23.158 -2.511 5.701 1.00 96.12 360 PRO A N 1
ATOM 2776 C CA . PRO A 1 360 ? -24.551 -2.784 5.344 1.00 96.12 360 PRO A CA 1
ATOM 2777 C C . PRO A 1 360 ? -24.823 -4.257 5.006 1.00 96.12 360 PRO A C 1
ATOM 2779 O O . PRO A 1 360 ? -25.982 -4.649 4.907 1.00 96.12 360 PRO A O 1
ATOM 2782 N N . ALA A 1 361 ? -23.780 -5.058 4.778 1.00 94.75 361 ALA A N 1
ATOM 2783 C CA . ALA A 1 361 ? -23.886 -6.480 4.473 1.00 94.75 361 ALA A CA 1
ATOM 2784 C C . ALA A 1 361 ? -23.671 -7.381 5.704 1.00 94.75 361 ALA A C 1
ATOM 2786 O O . ALA A 1 361 ? -23.630 -8.603 5.556 1.00 94.75 361 ALA A O 1
ATOM 2787 N N . ASP A 1 362 ? -23.520 -6.819 6.905 1.00 95.31 362 ASP A N 1
ATOM 2788 C CA . ASP A 1 362 ? -23.484 -7.618 8.131 1.00 95.31 362 ASP A CA 1
ATOM 2789 C C . ASP A 1 362 ? -24.874 -8.218 8.433 1.00 95.31 362 ASP A C 1
ATOM 2791 O O . ASP A 1 362 ? -25.894 -7.586 8.141 1.00 95.31 362 ASP A O 1
ATOM 2795 N N . PRO A 1 363 ? -24.956 -9.439 8.999 1.00 93.19 363 PRO A N 1
ATOM 2796 C CA . PRO A 1 363 ? -23.849 -10.280 9.473 1.00 93.19 363 PRO A CA 1
ATOM 2797 C C . PRO A 1 363 ? -23.211 -11.159 8.386 1.00 93.19 363 PRO A C 1
ATOM 2799 O O . PRO A 1 363 ? -22.198 -11.803 8.628 1.00 93.19 363 PRO A O 1
ATOM 2802 N N . VAL A 1 364 ? -23.768 -11.196 7.169 1.00 92.75 364 VAL A N 1
ATOM 2803 C CA . VAL A 1 364 ? -23.253 -12.063 6.093 1.00 92.75 364 VAL A CA 1
ATOM 2804 C C . VAL A 1 364 ? -21.783 -11.765 5.806 1.00 92.75 364 VAL A C 1
ATOM 2806 O O . VAL A 1 364 ? -21.004 -12.697 5.630 1.00 92.75 364 VAL A O 1
ATOM 2809 N N . CYS A 1 365 ? -21.414 -10.483 5.792 1.00 93.94 365 CYS A N 1
ATOM 2810 C CA . CYS A 1 365 ? -20.042 -10.043 5.596 1.00 93.94 365 CYS A CA 1
ATOM 2811 C C . CYS A 1 365 ? -19.128 -10.443 6.763 1.00 93.94 365 CYS A C 1
ATOM 2813 O O . CYS A 1 365 ? -18.067 -11.004 6.511 1.00 93.94 365 CYS A O 1
ATOM 2815 N N . SER A 1 366 ? -19.506 -10.142 8.009 1.00 91.44 366 SER A N 1
ATOM 2816 C CA . SER A 1 366 ? -18.668 -10.359 9.197 1.00 91.44 366 SER A CA 1
ATOM 2817 C C . SER A 1 366 ? -18.562 -11.822 9.638 1.00 91.44 366 SER A C 1
ATOM 2819 O O . SER A 1 366 ? -17.570 -12.197 10.250 1.00 91.44 366 SER A O 1
ATOM 2821 N N . GLU A 1 367 ? -19.548 -12.669 9.336 1.00 89.31 367 GLU A N 1
ATOM 2822 C CA . GLU A 1 367 ? -19.575 -14.064 9.805 1.00 89.31 367 GLU A CA 1
ATOM 2823 C C . GLU A 1 367 ? -19.046 -15.076 8.779 1.00 89.31 367 GLU A C 1
ATOM 2825 O O . GLU A 1 367 ? -18.729 -16.209 9.146 1.00 89.31 367 GLU A O 1
ATOM 2830 N N . ASN A 1 368 ? -18.932 -14.699 7.501 1.00 85.12 368 ASN A N 1
ATOM 2831 C CA . ASN A 1 368 ? -18.565 -15.630 6.435 1.00 85.12 368 ASN A CA 1
ATOM 2832 C C . ASN A 1 368 ? -17.280 -15.236 5.713 1.00 85.12 368 ASN A C 1
ATOM 2834 O O . ASN A 1 368 ? -17.005 -14.068 5.441 1.00 85.12 368 ASN A O 1
ATOM 2838 N N . ALA A 1 369 ? -16.542 -16.266 5.301 1.00 87.50 369 ALA A N 1
ATOM 2839 C CA . ALA A 1 369 ? -15.500 -16.099 4.306 1.00 87.50 369 ALA A CA 1
ATOM 2840 C C . ALA A 1 369 ? -16.140 -15.829 2.938 1.00 87.50 369 ALA A C 1
ATOM 2842 O O . ALA A 1 369 ? -17.061 -16.533 2.516 1.00 87.50 369 ALA A O 1
ATOM 2843 N N . GLY A 1 370 ? -15.640 -14.820 2.241 1.00 87.69 370 GLY A N 1
ATOM 2844 C CA . GLY A 1 370 ? -16.152 -14.359 0.961 1.00 87.69 370 GLY A CA 1
ATOM 2845 C C . GLY A 1 370 ? -15.029 -14.003 -0.004 1.00 87.69 370 GLY A C 1
ATOM 2846 O O . GLY A 1 370 ? -13.859 -14.319 0.213 1.00 87.69 370 GLY A O 1
ATOM 2847 N N . GLY A 1 371 ? -15.398 -13.337 -1.095 1.00 85.81 371 GLY A N 1
ATOM 2848 C CA . GLY A 1 371 ? -14.463 -13.046 -2.176 1.00 85.81 371 GLY A CA 1
ATOM 2849 C C . GLY A 1 371 ? -14.044 -14.303 -2.938 1.00 85.81 371 GLY A C 1
ATOM 2850 O O . GLY A 1 371 ? -14.666 -15.363 -2.840 1.00 85.81 371 GLY A O 1
ATOM 2851 N N . LEU A 1 372 ? -12.998 -14.162 -3.743 1.00 85.69 372 LEU A N 1
ATOM 2852 C CA . LEU A 1 372 ? -12.484 -15.263 -4.542 1.00 85.69 372 LEU A CA 1
ATOM 2853 C C . LEU A 1 372 ? -11.731 -16.265 -3.661 1.00 85.69 372 LEU A C 1
ATOM 2855 O O . LEU A 1 372 ? -10.990 -15.863 -2.766 1.00 85.69 372 LEU A O 1
ATOM 2859 N N . ASP A 1 373 ? -11.954 -17.558 -3.908 1.00 86.38 373 ASP A N 1
ATOM 2860 C CA . ASP A 1 373 ? -11.385 -18.676 -3.138 1.00 86.38 373 ASP A CA 1
ATOM 2861 C C . ASP A 1 373 ? -11.637 -18.583 -1.614 1.00 86.38 373 ASP A C 1
ATOM 2863 O O . ASP A 1 373 ? -10.961 -19.230 -0.816 1.00 86.38 373 ASP A O 1
ATOM 2867 N N . SER A 1 374 ? -12.632 -17.786 -1.197 1.00 92.06 374 SER A N 1
ATOM 2868 C CA . SER A 1 374 ? -12.940 -17.507 0.212 1.00 92.06 374 SER A CA 1
ATOM 2869 C C . SER A 1 374 ? -11.743 -16.948 1.005 1.00 92.06 374 SER A C 1
ATOM 2871 O O . SER A 1 374 ? -11.584 -17.248 2.191 1.00 92.06 374 SER A O 1
ATOM 2873 N N . LEU A 1 375 ? -10.899 -16.143 0.348 1.00 94.06 375 LEU A N 1
ATOM 2874 C CA . LEU A 1 375 ? -9.688 -15.543 0.929 1.00 94.06 375 LEU A CA 1
ATOM 2875 C C . LEU A 1 375 ? -9.924 -14.207 1.642 1.00 94.06 375 LEU A C 1
ATOM 2877 O O . LEU A 1 375 ? -8.998 -13.662 2.237 1.00 94.06 375 LEU A O 1
ATOM 2881 N N . ASN A 1 376 ? -11.149 -13.687 1.603 1.00 95.38 376 ASN A N 1
ATOM 2882 C CA . ASN A 1 376 ? -11.554 -12.523 2.382 1.00 95.38 376 ASN A CA 1
ATOM 2883 C C . ASN A 1 376 ? -12.470 -12.950 3.521 1.00 95.38 376 ASN A C 1
ATOM 2885 O O . ASN A 1 376 ? -13.256 -13.889 3.385 1.00 95.38 376 ASN A O 1
ATOM 2889 N N . PHE A 1 377 ? -12.425 -12.218 4.624 1.00 94.12 377 PHE A N 1
ATOM 2890 C CA . PHE A 1 377 ? -13.317 -12.406 5.760 1.00 94.12 377 PHE A CA 1
ATOM 2891 C C . PHE A 1 377 ? -13.724 -11.026 6.278 1.00 94.12 377 PHE A C 1
ATOM 2893 O O . PHE A 1 377 ? -12.907 -10.130 6.238 1.00 94.12 377 PHE A O 1
ATOM 2900 N N . ALA A 1 378 ? -14.979 -10.763 6.657 1.00 95.25 378 ALA A N 1
ATOM 2901 C CA . ALA A 1 378 ? -15.420 -9.404 7.039 1.00 95.25 378 ALA A CA 1
ATOM 2902 C C . ALA A 1 378 ? -15.113 -8.278 6.013 1.00 95.25 378 ALA A C 1
ATOM 2904 O O . ALA A 1 378 ? -15.206 -7.090 6.331 1.00 95.25 378 ALA A O 1
ATOM 2905 N N . ALA A 1 379 ? -14.817 -8.626 4.757 1.00 96.00 379 ALA A N 1
ATOM 2906 C CA . ALA A 1 379 ? -14.406 -7.699 3.709 1.00 96.00 379 ALA A CA 1
ATOM 2907 C C . ALA A 1 379 ? -15.242 -7.891 2.435 1.00 96.00 379 ALA A C 1
ATOM 2909 O O . ALA A 1 379 ? -15.256 -8.953 1.811 1.00 96.00 379 ALA A O 1
ATOM 2910 N N . CYS A 1 380 ? -15.938 -6.830 2.030 1.00 95.25 380 CYS A N 1
ATOM 2911 C CA . CYS A 1 380 ? -16.747 -6.784 0.815 1.00 95.25 380 CYS A CA 1
ATOM 2912 C C . CYS A 1 380 ? -16.674 -5.401 0.154 1.00 95.25 380 CYS A C 1
ATOM 2914 O O . CYS A 1 380 ? -16.094 -4.459 0.704 1.00 95.25 380 CYS A O 1
ATOM 2916 N N . HIS A 1 381 ? -17.281 -5.264 -1.029 1.00 93.19 381 HIS A N 1
ATOM 2917 C CA . HIS A 1 381 ? -17.280 -4.012 -1.794 1.00 93.19 381 HIS A CA 1
ATOM 2918 C C . HIS A 1 381 ? -17.846 -2.820 -1.000 1.00 93.19 381 HIS A C 1
ATOM 2920 O O . HIS A 1 381 ? -17.435 -1.677 -1.194 1.00 93.19 381 HIS A O 1
ATOM 2926 N N . ALA A 1 382 ? -18.780 -3.075 -0.079 1.00 93.06 382 ALA A N 1
ATOM 2927 C CA . ALA A 1 382 ? -19.394 -2.019 0.714 1.00 93.06 382 ALA A CA 1
ATOM 2928 C C . ALA A 1 382 ? -18.456 -1.432 1.781 1.00 93.06 382 ALA A C 1
ATOM 2930 O O . ALA A 1 382 ? -18.573 -0.243 2.071 1.00 93.06 382 ALA A O 1
ATOM 2931 N N . CYS A 1 383 ? -17.531 -2.220 2.341 1.00 94.19 383 CYS A N 1
ATOM 2932 C CA . CYS A 1 383 ? -16.734 -1.810 3.503 1.00 94.19 383 CYS A CA 1
ATOM 2933 C C . CYS A 1 383 ? -15.226 -1.698 3.241 1.00 94.19 383 CYS A C 1
ATOM 2935 O O . CYS A 1 383 ? -14.617 -0.771 3.766 1.00 94.19 383 CYS A O 1
ATOM 2937 N N . SER A 1 384 ? -14.634 -2.590 2.438 1.00 94.75 384 SER A N 1
ATOM 2938 C CA . SER A 1 384 ? -13.172 -2.786 2.438 1.00 94.75 384 SER A CA 1
ATOM 2939 C C . SER A 1 384 ? -12.535 -2.892 1.059 1.00 94.75 384 SER A C 1
ATOM 2941 O O . SER A 1 384 ? -11.360 -2.578 0.941 1.00 94.75 384 SER A O 1
ATOM 2943 N N . LEU A 1 385 ? -13.245 -3.325 0.011 1.00 95.88 385 LEU A N 1
ATOM 2944 C CA . LEU A 1 385 ? -12.606 -3.403 -1.311 1.00 95.88 385 LEU A CA 1
ATOM 2945 C C . LEU A 1 385 ? -12.379 -1.997 -1.892 1.00 95.88 385 LEU A C 1
ATOM 2947 O O . LEU A 1 385 ? -13.183 -1.078 -1.674 1.00 95.88 385 LEU A O 1
ATOM 2951 N N . VAL A 1 386 ? -11.286 -1.864 -2.640 1.00 95.94 386 VAL A N 1
ATOM 2952 C CA . VAL A 1 386 ? -10.878 -0.674 -3.405 1.00 95.94 386 VAL A CA 1
ATOM 2953 C C . VAL A 1 386 ? -10.760 -1.029 -4.892 1.00 95.94 386 VAL A C 1
ATOM 2955 O O . VAL A 1 386 ? -11.040 -2.164 -5.284 1.00 95.94 386 VAL A O 1
ATOM 2958 N N . SER A 1 387 ? -10.371 -0.078 -5.748 1.00 93.06 387 SER A N 1
ATOM 2959 C CA . SER A 1 387 ? -10.090 -0.394 -7.156 1.00 93.06 387 SER A CA 1
ATOM 2960 C C . SER A 1 387 ? -9.022 -1.490 -7.259 1.00 93.06 387 SER A C 1
ATOM 2962 O O . SER A 1 387 ? -8.036 -1.472 -6.528 1.00 93.06 387 SER A O 1
ATOM 2964 N N . GLU A 1 388 ? -9.171 -2.440 -8.185 1.00 87.94 388 GLU A N 1
ATOM 2965 C CA . GLU A 1 388 ? -8.168 -3.500 -8.392 1.00 87.94 388 GLU A CA 1
ATOM 2966 C C . GLU A 1 388 ? -6.787 -2.928 -8.741 1.00 87.94 388 GLU A C 1
ATOM 2968 O O . GLU A 1 388 ? -5.768 -3.492 -8.367 1.00 87.94 388 GLU A O 1
ATOM 2973 N N . THR A 1 389 ? -6.741 -1.771 -9.408 1.00 86.38 389 THR A N 1
ATOM 2974 C CA . THR A 1 389 ? -5.493 -1.064 -9.730 1.00 86.38 389 THR A CA 1
ATOM 2975 C C . THR A 1 389 ? -4.869 -0.346 -8.536 1.00 86.38 389 THR A C 1
ATOM 2977 O O . THR A 1 389 ? -3.781 0.207 -8.688 1.00 86.38 389 THR A O 1
ATOM 2980 N N . SER A 1 390 ? -5.558 -0.297 -7.397 1.00 92.38 390 SER A N 1
ATOM 2981 C CA . SER A 1 390 ? -5.114 0.358 -6.165 1.00 92.38 390 SER A CA 1
ATOM 2982 C C . SER A 1 390 ? -4.449 -0.604 -5.183 1.00 92.38 390 SER A C 1
ATOM 2984 O O . SER A 1 390 ? -3.669 -0.145 -4.358 1.00 92.38 390 SER A O 1
ATOM 2986 N N . CYS A 1 391 ? -4.746 -1.902 -5.284 1.00 94.06 391 CYS A N 1
ATOM 2987 C CA . CYS A 1 391 ? -4.331 -2.940 -4.342 1.00 94.06 391 CYS A CA 1
ATOM 2988 C C . CYS A 1 391 ? -3.220 -3.821 -4.934 1.00 94.06 391 CYS A C 1
ATOM 2990 O O . CYS A 1 391 ? -3.331 -4.269 -6.080 1.00 94.06 391 CYS A O 1
ATOM 2992 N N . GLU A 1 392 ? -2.178 -4.125 -4.156 1.00 90.50 392 GLU A N 1
ATOM 2993 C CA . GLU A 1 392 ? -1.080 -5.010 -4.592 1.00 90.50 392 GLU A CA 1
ATOM 2994 C C . GLU A 1 392 ? -1.502 -6.492 -4.603 1.00 90.50 392 GLU A C 1
ATOM 2996 O O . GLU A 1 392 ? -1.048 -7.276 -5.436 1.00 90.50 392 GLU A O 1
ATOM 3001 N N . HIS A 1 393 ? -2.471 -6.865 -3.763 1.00 91.94 393 HIS A N 1
ATOM 3002 C CA . HIS A 1 393 ? -2.950 -8.242 -3.598 1.00 91.94 393 HIS A CA 1
ATOM 3003 C C . HIS A 1 393 ? -4.308 -8.522 -4.262 1.00 91.94 393 HIS A C 1
ATOM 3005 O O . HIS A 1 393 ? -4.983 -9.500 -3.937 1.00 91.94 393 HIS A O 1
ATOM 3011 N N . SER A 1 394 ? -4.721 -7.698 -5.234 1.00 90.75 394 SER A N 1
ATOM 3012 C CA . SER A 1 394 ? -5.967 -7.887 -6.003 1.00 90.75 394 SER A CA 1
ATOM 3013 C C . SER A 1 394 ? -7.230 -8.014 -5.133 1.00 90.75 394 SER A C 1
ATOM 3015 O O . SER A 1 394 ? -8.103 -8.837 -5.419 1.00 90.75 394 SER A O 1
ATOM 3017 N N . ASN A 1 395 ? -7.336 -7.203 -4.077 1.00 95.06 395 ASN A N 1
ATOM 3018 C CA . ASN A 1 395 ? -8.437 -7.227 -3.111 1.00 95.06 395 ASN A CA 1
ATOM 3019 C C . ASN A 1 395 ? -8.636 -8.601 -2.422 1.00 95.06 395 ASN A C 1
ATOM 3021 O O . ASN A 1 395 ? -9.775 -8.991 -2.144 1.00 95.06 395 ASN A O 1
ATOM 3025 N N . LEU A 1 396 ? -7.554 -9.342 -2.161 1.00 94.81 396 LEU A N 1
ATOM 3026 C CA . LEU A 1 396 ? -7.559 -10.610 -1.415 1.00 94.81 396 LEU A CA 1
ATOM 3027 C C . LEU A 1 396 ? -6.777 -10.501 -0.110 1.00 94.81 396 LEU A C 1
ATOM 3029 O O . LEU A 1 396 ? -5.895 -9.662 -0.011 1.00 94.81 396 LEU A O 1
ATOM 3033 N N . LEU A 1 397 ? -7.037 -11.389 0.854 1.00 96.56 397 LEU A N 1
ATOM 3034 C CA . LEU A 1 397 ? -6.404 -11.350 2.180 1.00 96.56 397 LEU A CA 1
ATOM 3035 C C . LEU A 1 397 ? -6.784 -10.069 2.938 1.00 96.56 397 LEU A C 1
ATOM 3037 O O . LEU A 1 397 ? -5.930 -9.312 3.396 1.00 96.56 397 LEU A O 1
ATOM 3041 N N . LEU A 1 398 ? -8.093 -9.822 3.026 1.00 97.62 398 LEU A N 1
ATOM 3042 C CA . LEU A 1 398 ? -8.682 -8.686 3.733 1.00 97.62 398 LEU A CA 1
ATOM 3043 C C . LEU A 1 398 ? -9.591 -9.155 4.866 1.00 97.62 398 LEU A C 1
ATOM 3045 O O . LEU A 1 398 ? -10.400 -10.068 4.675 1.00 97.62 398 LEU A O 1
ATOM 3049 N N . ASP A 1 399 ? -9.487 -8.468 6.002 1.00 97.31 399 ASP A N 1
ATOM 3050 C CA . ASP A 1 399 ? -10.336 -8.631 7.174 1.00 97.31 399 ASP A CA 1
ATOM 3051 C C . ASP A 1 399 ? -10.394 -7.369 8.031 1.00 97.31 399 ASP A C 1
ATOM 3053 O O . ASP A 1 399 ? -9.469 -7.041 8.775 1.00 97.31 399 ASP A O 1
ATOM 3057 N N . ARG A 1 400 ? -11.520 -6.649 7.951 1.00 96.94 400 ARG A N 1
ATOM 3058 C CA . ARG A 1 400 ? -11.683 -5.407 8.712 1.00 96.94 400 ARG A CA 1
ATOM 3059 C C . ARG A 1 400 ? -11.817 -5.647 10.215 1.00 96.94 400 ARG A C 1
ATOM 3061 O O . ARG A 1 400 ? -11.471 -4.750 10.977 1.00 96.94 400 ARG A O 1
ATOM 3068 N N . ASP A 1 401 ? -12.279 -6.815 10.665 1.00 96.44 401 ASP A N 1
ATOM 3069 C CA . ASP A 1 401 ? -12.417 -7.067 12.105 1.00 96.44 401 ASP A CA 1
ATOM 3070 C C . ASP A 1 401 ? -11.049 -7.265 12.766 1.00 96.44 401 ASP A C 1
ATOM 3072 O O . ASP A 1 401 ? -10.904 -6.958 13.948 1.00 96.44 401 ASP A O 1
ATOM 3076 N N . LEU A 1 402 ? -10.028 -7.703 12.015 1.00 97.69 402 LEU A N 1
ATOM 3077 C CA . LEU A 1 402 ? -8.639 -7.684 12.494 1.00 97.69 402 LEU A CA 1
ATOM 3078 C C . LEU A 1 402 ? -8.123 -6.256 12.728 1.00 97.69 402 LEU A C 1
ATOM 3080 O O . LEU A 1 402 ? -7.121 -6.081 13.411 1.00 97.69 402 LEU A O 1
ATOM 3084 N N . VAL A 1 403 ? -8.818 -5.232 12.225 1.00 98.38 403 VAL A N 1
ATOM 3085 C CA . VAL A 1 403 ? -8.509 -3.822 12.485 1.00 98.38 403 VAL A CA 1
ATOM 3086 C C . VAL A 1 403 ? -9.432 -3.252 13.563 1.00 98.38 403 VAL A C 1
ATOM 3088 O O . VAL A 1 403 ? -8.941 -2.732 14.561 1.00 98.38 403 VAL A O 1
ATOM 3091 N N . VAL A 1 404 ? -10.755 -3.355 13.393 1.00 97.81 404 VAL A N 1
ATOM 3092 C CA . VAL A 1 404 ? -11.745 -2.630 14.219 1.00 97.81 404 VAL A CA 1
ATOM 3093 C C . VAL A 1 404 ? -12.635 -3.499 15.106 1.00 97.81 404 VAL A C 1
ATOM 3095 O O . VAL A 1 404 ? -13.442 -2.958 15.860 1.00 97.81 404 VAL A O 1
ATOM 3098 N N . GLY A 1 405 ? -12.524 -4.825 15.018 1.00 95.19 405 GLY A N 1
ATOM 3099 C CA . GLY A 1 405 ? -13.287 -5.740 15.864 1.00 95.19 405 GLY A CA 1
ATOM 3100 C C . GLY A 1 405 ? -12.833 -5.699 17.326 1.00 95.19 405 GLY A C 1
ATOM 3101 O O . GLY A 1 405 ? -11.866 -5.028 17.682 1.00 95.19 405 GLY A O 1
ATOM 3102 N N . GLU A 1 406 ? -13.490 -6.477 18.188 1.00 92.94 406 GLU A N 1
ATOM 3103 C CA . GLU A 1 406 ? -13.129 -6.568 19.618 1.00 92.94 406 GLU A CA 1
ATOM 3104 C C . GLU A 1 406 ? -11.673 -7.000 19.849 1.00 92.94 406 GLU A C 1
ATOM 3106 O O . GLU A 1 406 ? -11.011 -6.540 20.782 1.00 92.94 406 GLU A O 1
ATOM 3111 N N . LEU A 1 407 ? -11.170 -7.857 18.961 1.00 92.12 407 LEU A N 1
ATOM 3112 C CA . LEU A 1 407 ? -9.785 -8.316 18.928 1.00 92.12 407 LEU A CA 1
ATOM 3113 C C . LEU A 1 407 ? -8.941 -7.556 17.900 1.00 92.12 407 LEU A C 1
ATOM 3115 O O . LEU A 1 407 ? -7.832 -7.978 17.610 1.00 92.12 407 LEU A O 1
ATOM 3119 N N . GLY A 1 408 ? -9.449 -6.469 17.323 1.00 97.12 408 GLY A N 1
ATOM 3120 C CA . GLY A 1 408 ? -8.773 -5.732 16.264 1.00 97.12 408 GLY A CA 1
ATOM 3121 C C . GLY A 1 408 ? -7.541 -4.973 16.755 1.00 97.12 408 GLY A C 1
ATOM 3122 O O . GLY A 1 408 ? -7.473 -4.541 17.908 1.00 97.12 408 GLY A O 1
ATOM 3123 N N . LEU A 1 409 ? -6.580 -4.769 15.857 1.00 98.31 409 LEU A N 1
ATOM 3124 C CA . LEU A 1 409 ? -5.338 -4.039 16.113 1.00 98.31 409 LEU A CA 1
ATOM 3125 C C . LEU A 1 409 ? -5.596 -2.605 16.613 1.00 98.31 409 LEU A C 1
ATOM 3127 O O . LEU A 1 409 ? -4.894 -2.108 17.492 1.00 98.31 409 LEU A O 1
ATOM 3131 N N . ALA A 1 410 ? -6.650 -1.954 16.111 1.00 98.12 410 ALA A N 1
ATOM 3132 C CA . ALA A 1 410 ? -7.045 -0.592 16.468 1.00 98.12 410 ALA A CA 1
ATOM 3133 C C . ALA A 1 410 ? -8.170 -0.531 17.525 1.00 98.12 410 ALA A C 1
ATOM 3135 O O . ALA A 1 410 ? -8.798 0.518 17.702 1.00 98.12 410 ALA A O 1
ATOM 3136 N N . ARG A 1 411 ? -8.440 -1.625 18.258 1.00 96.56 411 ARG A N 1
ATOM 3137 C CA . ARG A 1 411 ? -9.546 -1.716 19.238 1.00 96.56 411 ARG A CA 1
ATOM 3138 C C . ARG A 1 411 ? -9.551 -0.593 20.279 1.00 96.56 411 ARG A C 1
ATOM 3140 O O . ARG A 1 411 ? -10.618 -0.113 20.652 1.00 96.56 411 ARG A O 1
ATOM 3147 N N . ASN A 1 412 ? -8.381 -0.139 20.736 1.00 96.38 412 ASN A N 1
ATOM 3148 C CA . ASN A 1 412 ? -8.282 0.924 21.742 1.00 96.38 412 ASN A CA 1
ATOM 3149 C C . ASN A 1 412 ? -8.742 2.274 21.174 1.00 96.38 412 ASN A C 1
ATOM 3151 O O . ASN A 1 412 ? -9.439 3.027 21.856 1.00 96.38 412 ASN A O 1
ATOM 3155 N N . VAL A 1 413 ? -8.436 2.544 19.900 1.00 96.88 413 VAL A N 1
ATOM 3156 C CA . VAL A 1 413 ? -8.926 3.727 19.182 1.00 96.88 413 VAL A CA 1
ATOM 3157 C C . VAL A 1 413 ? -10.440 3.637 18.990 1.00 96.88 413 VAL A C 1
ATOM 3159 O O . VAL A 1 413 ? -11.155 4.587 19.298 1.00 96.88 413 VAL A O 1
ATOM 3162 N N . VAL A 1 414 ? -10.953 2.479 18.560 1.00 97.06 414 VAL A N 1
ATOM 3163 C CA . VAL A 1 414 ? -12.399 2.253 18.370 1.00 97.06 414 VAL A CA 1
ATOM 3164 C C . VAL A 1 414 ? -13.176 2.431 19.677 1.00 97.06 414 VAL A C 1
ATOM 3166 O O . VAL A 1 414 ? -14.195 3.123 19.699 1.00 97.06 414 VAL A O 1
ATOM 3169 N N . ARG A 1 415 ? -12.673 1.891 20.792 1.00 95.50 415 ARG A N 1
ATOM 3170 C CA . ARG A 1 415 ? -13.272 2.078 22.124 1.00 95.50 415 ARG A CA 1
ATOM 3171 C C . ARG A 1 415 ? -13.279 3.541 22.552 1.00 95.50 415 ARG A C 1
ATOM 3173 O O . ARG A 1 415 ? -14.266 3.992 23.125 1.00 95.50 415 ARG A O 1
ATOM 3180 N N . ALA A 1 416 ? -12.218 4.291 22.251 1.00 94.44 416 ALA A N 1
ATOM 3181 C CA . ALA A 1 416 ? -12.185 5.724 22.522 1.00 94.44 416 ALA A CA 1
ATOM 3182 C C . ALA A 1 416 ? -13.245 6.486 21.708 1.00 94.44 416 ALA A C 1
ATOM 3184 O O . ALA A 1 416 ? -13.887 7.379 22.250 1.00 94.44 416 ALA A O 1
ATOM 3185 N N . ILE A 1 417 ? -13.465 6.114 20.439 1.00 92.94 417 ILE A N 1
ATOM 3186 C CA . ILE A 1 417 ? -14.504 6.697 19.567 1.00 92.94 417 ILE A CA 1
ATOM 3187 C C . ILE A 1 417 ? -15.913 6.405 20.099 1.00 92.94 417 ILE A C 1
ATOM 3189 O O . ILE A 1 417 ? -16.769 7.279 20.056 1.00 92.94 417 ILE A O 1
ATOM 3193 N N . GLN A 1 418 ? -16.163 5.192 20.593 1.00 88.62 418 GLN A N 1
ATOM 3194 C CA . GLN A 1 418 ? -17.483 4.778 21.088 1.00 88.62 418 GLN A CA 1
ATOM 3195 C C . GLN A 1 418 ? 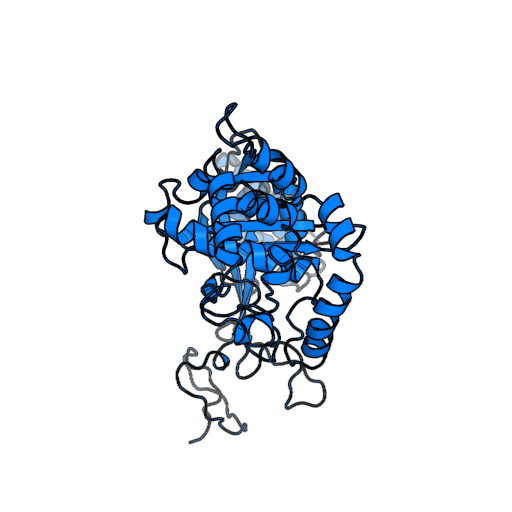-17.779 5.242 22.523 1.00 88.62 418 GLN A C 1
ATOM 3197 O O . GLN A 1 418 ? -18.944 5.324 22.912 1.00 88.62 418 GLN A O 1
ATOM 3202 N N . GLY A 1 419 ? -16.738 5.478 23.325 1.00 77.00 419 GLY A N 1
ATOM 3203 C CA . GLY A 1 419 ? -16.845 5.881 24.729 1.00 77.00 419 GLY A CA 1
ATOM 3204 C C . GLY A 1 419 ? -16.745 7.387 24.987 1.00 77.00 419 GLY A C 1
ATOM 3205 O O . GLY A 1 419 ? -16.955 7.803 26.129 1.00 77.00 419 GLY A O 1
ATOM 3206 N N . GLY A 1 420 ? -16.390 8.183 23.973 1.00 55.72 420 GLY A N 1
ATOM 3207 C CA . GLY A 1 420 ? -16.385 9.651 24.008 1.00 55.72 420 GLY A CA 1
ATOM 3208 C C . GLY A 1 420 ? -17.680 10.230 23.465 1.00 55.72 420 GLY A C 1
ATOM 3209 O O . GLY A 1 420 ? -18.132 11.248 24.038 1.00 55.72 420 GLY A O 1
#